Protein AF-0000000076756727 (afdb_homodimer)

Organism: NCBI:txid1073362

Structure (mmCIF, N/CA/C/O backbone):
data_AF-0000000076756727-model_v1
#
loop_
_entity.id
_entity.type
_entity.pdbx_description
1 polymer 'Isoprenyl transferase'
#
loop_
_atom_site.group_PDB
_atom_site.id
_atom_site.type_symbol
_atom_site.label_atom_id
_atom_site.label_alt_id
_atom_site.label_comp_id
_atom_site.label_asym_id
_atom_site.label_entity_id
_atom_site.label_seq_id
_atom_site.pdbx_PDB_ins_code
_atom_site.Cartn_x
_atom_site.Cartn_y
_atom_site.Cartn_z
_atom_site.occupancy
_atom_site.B_iso_or_equiv
_atom_site.auth_seq_id
_atom_site.auth_comp_id
_atom_site.auth_asym_id
_atom_site.auth_atom_id
_atom_site.pdbx_PDB_model_num
ATOM 1 N N . MET A 1 1 ? -13.43 -0.461 15.867 1 65.19 1 MET A N 1
ATOM 2 C CA . MET A 1 1 ? -14.039 -0.952 14.641 1 65.19 1 MET A CA 1
ATOM 3 C C . MET A 1 1 ? -13.281 -2.162 14.102 1 65.19 1 MET A C 1
ATOM 5 O O . MET A 1 1 ? -12.062 -2.252 14.25 1 65.19 1 MET A O 1
ATOM 9 N N . SER A 1 2 ? -14.062 -3.094 13.633 1 78.12 2 SER A N 1
ATOM 10 C CA . SER A 1 2 ? -13.43 -4.312 13.141 1 78.12 2 SER A CA 1
ATOM 11 C C . SER A 1 2 ? -12.664 -4.055 11.852 1 78.12 2 SER A C 1
ATOM 13 O O . SER A 1 2 ? -13.039 -3.189 11.055 1 78.12 2 SER A O 1
ATOM 15 N N . SER A 1 3 ? -11.57 -4.688 11.695 1 90.25 3 SER A N 1
ATOM 16 C CA . SER A 1 3 ? -10.688 -4.523 10.547 1 90.25 3 SER A CA 1
ATOM 17 C C . SER A 1 3 ? -11.312 -5.102 9.281 1 90.25 3 SER A C 1
ATOM 19 O O . SER A 1 3 ? -12.109 -6.039 9.352 1 90.25 3 SER A O 1
ATOM 21 N N . SER A 1 4 ? -10.945 -4.527 8.195 1 91.69 4 SER A N 1
ATOM 22 C CA . SER A 1 4 ? -11.453 -4.949 6.895 1 91.69 4 SER A CA 1
ATOM 23 C C . SER A 1 4 ? -11.086 -6.398 6.598 1 91.69 4 SER A C 1
ATOM 25 O O . SER A 1 4 ? -11.703 -7.039 5.738 1 91.69 4 SER A O 1
ATOM 27 N N . THR A 1 5 ? -10.086 -6.957 7.238 1 93.88 5 THR A N 1
ATOM 28 C CA . THR A 1 5 ? -9.695 -8.344 7.027 1 93.88 5 THR A CA 1
ATOM 29 C C . THR A 1 5 ? -10.57 -9.289 7.848 1 93.88 5 THR A C 1
ATOM 31 O O . THR A 1 5 ? -10.609 -10.492 7.59 1 93.88 5 THR A O 1
ATOM 34 N N . GLN A 1 6 ? -11.273 -8.727 8.828 1 91.88 6 GLN A N 1
ATOM 35 C CA . GLN A 1 6 ? -12.07 -9.555 9.734 1 91.88 6 GLN A CA 1
ATOM 36 C C . GLN A 1 6 ? -13.555 -9.445 9.406 1 91.88 6 GLN A C 1
ATOM 38 O O . GLN A 1 6 ? -14.312 -10.398 9.617 1 91.88 6 GLN A O 1
ATOM 43 N N . SER A 1 7 ? -13.93 -8.266 8.977 1 92 7 SER A N 1
ATOM 44 C CA . SER A 1 7 ? -15.32 -8.031 8.594 1 92 7 SER A CA 1
ATOM 45 C C . SER A 1 7 ? -15.414 -7.047 7.434 1 92 7 SER A C 1
ATOM 47 O O . SER A 1 7 ? -14.492 -6.254 7.207 1 92 7 SER A O 1
ATOM 49 N N . ILE A 1 8 ? -16.516 -7.113 6.754 1 90.81 8 ILE A N 1
ATOM 50 C CA . ILE A 1 8 ? -16.75 -6.211 5.633 1 90.81 8 ILE A CA 1
ATOM 51 C C . ILE A 1 8 ? -17.25 -4.867 6.148 1 90.81 8 ILE A C 1
ATOM 53 O O . ILE A 1 8 ? -18.328 -4.797 6.75 1 90.81 8 ILE A O 1
ATOM 57 N N . PRO A 1 9 ? -16.547 -3.811 5.898 1 91.81 9 PRO A N 1
ATOM 58 C CA . PRO A 1 9 ? -17.031 -2.506 6.352 1 91.81 9 PRO A CA 1
ATOM 59 C C . PRO A 1 9 ? -18.297 -2.059 5.617 1 91.81 9 PRO A C 1
ATOM 61 O O . PRO A 1 9 ? -18.547 -2.498 4.492 1 91.81 9 PRO A O 1
ATOM 64 N N . GLU A 1 10 ? -18.984 -1.17 6.262 1 89.31 10 GLU A N 1
ATOM 65 C CA . GLU A 1 10 ? -20.156 -0.578 5.637 1 89.31 10 GLU A CA 1
ATOM 66 C C . GLU A 1 10 ? -19.766 0.339 4.48 1 89.31 10 GLU A C 1
ATOM 68 O O . GLU A 1 10 ? -18.781 1.071 4.566 1 89.31 10 GLU A O 1
ATOM 73 N N . ARG A 1 11 ? -20.609 0.239 3.469 1 89.12 11 ARG A N 1
ATOM 74 C CA . ARG A 1 11 ? -20.359 1.12 2.332 1 89.12 11 ARG A CA 1
ATOM 75 C C . ARG A 1 11 ? -20.891 2.527 2.609 1 89.12 11 ARG A C 1
ATOM 77 O O . ARG A 1 11 ? -21.969 2.693 3.172 1 89.12 11 ARG A O 1
ATOM 84 N N . THR A 1 12 ? -20.062 3.496 2.287 1 92.31 12 THR A N 1
ATOM 85 C CA . THR A 1 12 ? -20.469 4.895 2.385 1 92.31 12 THR A CA 1
ATOM 86 C C . THR A 1 12 ? -20.141 5.645 1.098 1 92.31 12 THR A C 1
ATOM 88 O O . THR A 1 12 ? -19.172 5.305 0.406 1 92.31 12 THR A O 1
ATOM 91 N N . ASN A 1 13 ? -20.953 6.656 0.771 1 93.94 13 ASN A N 1
ATOM 92 C CA . ASN A 1 13 ? -20.703 7.473 -0.409 1 93.94 13 ASN A CA 1
ATOM 93 C C . ASN A 1 13 ? -19.594 8.484 -0.157 1 93.94 13 ASN A C 1
ATOM 95 O O . ASN A 1 13 ? -18.922 8.922 -1.093 1 93.94 13 ASN A O 1
ATOM 99 N N . ILE A 1 14 ? -19.562 8.891 1.098 1 97.56 14 ILE A N 1
ATOM 100 C CA . ILE A 1 14 ? -18.484 9.766 1.531 1 97.56 14 ILE A CA 1
ATOM 101 C C . ILE A 1 14 ? -17.469 8.977 2.367 1 97.56 14 ILE A C 1
ATOM 103 O O . ILE A 1 14 ? -17.844 8.336 3.352 1 97.56 14 ILE A O 1
ATOM 107 N N . PRO A 1 15 ? -16.25 8.969 1.884 1 98.25 15 PRO A N 1
ATOM 108 C CA . PRO A 1 15 ? -15.273 8.281 2.725 1 98.25 15 PRO A CA 1
ATOM 109 C C . PRO A 1 15 ? -15.219 8.836 4.148 1 98.25 15 PRO A C 1
ATOM 111 O O . PRO A 1 15 ? -15.258 10.055 4.34 1 98.25 15 PRO A O 1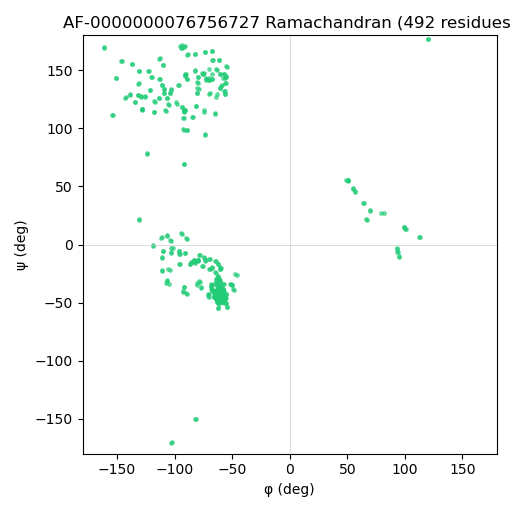
ATOM 114 N N . ARG A 1 16 ? -15.117 7.961 5.109 1 97.94 16 ARG A N 1
ATOM 115 C CA . ARG A 1 16 ? -14.992 8.391 6.5 1 97.94 16 ARG A CA 1
ATOM 116 C C . ARG A 1 16 ? -13.578 8.875 6.801 1 97.94 16 ARG A C 1
ATOM 118 O O . ARG A 1 16 ? -13.383 9.789 7.605 1 97.94 16 ARG A O 1
ATOM 125 N N . HIS A 1 17 ? -12.609 8.234 6.227 1 98.44 17 HIS A N 1
ATOM 126 C CA . HIS A 1 17 ? -11.195 8.531 6.426 1 98.44 17 HIS A CA 1
ATOM 127 C C . HIS A 1 17 ? -10.469 8.703 5.094 1 98.44 17 HIS A C 1
ATOM 129 O O . HIS A 1 17 ? -10.375 7.754 4.312 1 98.44 17 HIS A O 1
ATOM 135 N N . VAL A 1 18 ? -9.969 9.891 4.855 1 98.88 18 VAL A N 1
ATOM 136 C CA . VAL A 1 18 ? -9.203 10.234 3.662 1 98.88 18 VAL A CA 1
ATOM 137 C C . VAL A 1 18 ? -7.734 10.438 4.031 1 98.88 18 VAL A C 1
ATOM 139 O O . VAL A 1 18 ? -7.426 11.125 5.012 1 98.88 18 VAL A O 1
ATOM 142 N N . CYS A 1 19 ? -6.867 9.789 3.293 1 98.81 19 CYS A N 1
ATOM 143 C CA . CYS A 1 19 ? -5.43 9.977 3.432 1 98.81 19 CYS A CA 1
ATOM 144 C C . CYS A 1 19 ? -4.844 10.641 2.189 1 98.81 19 CYS A C 1
ATOM 146 O O . CYS A 1 19 ? -5.258 10.344 1.067 1 98.81 19 CYS A O 1
ATOM 148 N N . VAL A 1 20 ? -3.842 11.539 2.434 1 98.94 20 VAL A N 1
ATOM 149 C CA . VAL A 1 20 ? -3.34 12.289 1.286 1 98.94 20 VAL A CA 1
ATOM 150 C C . VAL A 1 20 ? -1.819 12.391 1.362 1 98.94 20 VAL A C 1
ATOM 152 O O . VAL A 1 20 ? -1.264 12.711 2.416 1 98.94 20 VAL A O 1
ATOM 155 N N . ILE A 1 21 ? -1.14 12.055 0.325 1 98.81 21 ILE A N 1
ATOM 156 C CA . ILE A 1 21 ? 0.234 12.5 0.106 1 98.81 21 ILE A CA 1
ATOM 157 C C . ILE A 1 21 ? 0.238 13.766 -0.75 1 98.81 21 ILE A C 1
ATOM 159 O O . ILE A 1 21 ? -0.166 13.734 -1.915 1 98.81 21 ILE A O 1
ATOM 163 N N . MET A 1 22 ? 0.715 14.789 -0.225 1 98.75 22 MET A N 1
ATOM 164 C CA . MET A 1 22 ? 0.638 16.125 -0.802 1 98.75 22 MET A CA 1
ATOM 165 C C . MET A 1 22 ? 1.857 16.422 -1.672 1 98.75 22 MET A C 1
ATOM 167 O O . MET A 1 22 ? 2.65 17.312 -1.359 1 98.75 22 MET A O 1
ATOM 171 N N . ASP A 1 23 ? 1.888 15.75 -2.74 1 98.06 23 ASP A N 1
ATOM 172 C CA . ASP A 1 23 ? 3.051 15.805 -3.621 1 98.06 23 ASP A CA 1
ATOM 173 C C . ASP A 1 23 ? 2.891 16.891 -4.676 1 98.06 23 ASP A C 1
ATOM 175 O O . ASP A 1 23 ? 1.775 17.172 -5.117 1 98.06 23 ASP A O 1
ATOM 179 N N . GLY A 1 24 ? 3.998 17.531 -5.043 1 97.31 24 GLY A N 1
ATOM 180 C CA . GLY A 1 24 ? 3.992 18.469 -6.152 1 97.31 24 GLY A CA 1
ATOM 181 C C . GLY A 1 24 ? 4.246 19.906 -5.719 1 97.31 24 GLY A C 1
ATOM 182 O O . GLY A 1 24 ? 4.188 20.828 -6.539 1 97.31 24 GLY A O 1
ATOM 183 N N . ASN A 1 25 ? 4.562 20.141 -4.457 1 97.69 25 ASN A N 1
ATOM 184 C CA . ASN A 1 25 ? 4.816 21.484 -3.955 1 97.69 25 ASN A CA 1
ATOM 185 C C . ASN A 1 25 ? 6.012 22.125 -4.648 1 97.69 25 ASN A C 1
ATOM 187 O O . ASN A 1 25 ? 5.902 23.219 -5.207 1 97.69 25 ASN A O 1
ATOM 191 N N . GLY A 1 26 ? 7.199 21.375 -4.602 1 95.12 26 GLY A N 1
ATOM 192 C CA . GLY A 1 26 ? 8.398 21.922 -5.234 1 95.12 26 GLY A CA 1
ATOM 193 C C . GLY A 1 26 ? 8.234 22.141 -6.727 1 95.12 26 GLY A C 1
ATOM 194 O O . GLY A 1 26 ? 8.656 23.172 -7.258 1 95.12 26 GLY A O 1
ATOM 195 N N . ARG A 1 27 ? 7.684 21.234 -7.465 1 95.88 27 ARG A N 1
ATOM 196 C CA . ARG A 1 27 ? 7.473 21.344 -8.906 1 95.88 27 ARG A CA 1
ATOM 197 C C . ARG A 1 27 ? 6.555 22.516 -9.242 1 95.88 27 ARG A C 1
ATOM 199 O O . ARG A 1 27 ? 6.762 23.203 -10.242 1 95.88 27 ARG A O 1
ATOM 206 N N . TRP A 1 28 ? 5.477 22.688 -8.422 1 98 28 TRP A N 1
ATOM 207 C CA . TRP A 1 28 ? 4.566 23.812 -8.594 1 98 28 TRP A CA 1
ATOM 208 C C . TRP A 1 28 ? 5.328 25.125 -8.562 1 98 28 TRP A C 1
ATOM 210 O O . TRP A 1 28 ? 5.113 26 -9.422 1 98 28 TRP A O 1
ATOM 220 N N . ALA A 1 29 ? 6.145 25.312 -7.555 1 97.5 29 ALA A N 1
ATOM 221 C CA . ALA A 1 29 ? 6.945 26.516 -7.418 1 97.5 29 ALA A CA 1
ATOM 222 C C . ALA A 1 29 ? 7.906 26.672 -8.594 1 97.5 29 ALA A C 1
ATOM 224 O O . ALA A 1 29 ? 8.008 27.766 -9.18 1 97.5 29 ALA A O 1
ATOM 225 N N . LYS A 1 30 ? 8.562 25.578 -8.922 1 95.38 30 LYS A N 1
ATOM 226 C CA . LYS A 1 30 ? 9.531 25.609 -10.008 1 95.38 30 LYS A CA 1
ATOM 227 C C . LYS A 1 30 ? 8.883 26.047 -11.32 1 95.38 30 LYS A C 1
ATOM 229 O O . LYS A 1 30 ? 9.438 26.859 -12.047 1 95.38 30 LYS A O 1
ATOM 234 N N . LYS A 1 31 ? 7.738 25.547 -11.602 1 96.31 31 LYS A N 1
ATOM 235 C CA . LYS A 1 31 ? 7 25.891 -12.812 1 96.31 31 LYS A CA 1
ATOM 236 C C . LYS A 1 31 ? 6.691 27.391 -12.867 1 96.31 31 LYS A C 1
ATOM 238 O O . LYS A 1 31 ? 6.477 27.938 -13.945 1 96.31 31 LYS A O 1
ATOM 243 N N . ARG A 1 32 ? 6.73 28.016 -11.797 1 97.38 32 ARG A N 1
ATOM 244 C CA . ARG A 1 32 ? 6.383 29.438 -11.703 1 97.38 32 ARG A CA 1
ATOM 245 C C . ARG A 1 32 ? 7.617 30.281 -11.406 1 97.38 32 ARG A C 1
ATOM 247 O O . ARG A 1 32 ? 7.5 31.453 -11.055 1 97.38 32 ARG A O 1
ATOM 254 N N . LEU A 1 33 ? 8.758 29.594 -11.43 1 97.19 33 LEU A N 1
ATOM 255 C CA . LEU A 1 33 ? 10.047 30.234 -11.211 1 97.19 33 LEU A CA 1
ATOM 256 C C . LEU A 1 33 ? 10.141 30.797 -9.805 1 97.19 33 LEU A C 1
ATOM 258 O O . LEU A 1 33 ? 10.656 31.906 -9.609 1 97.19 33 LEU A O 1
ATOM 262 N N . LEU A 1 34 ? 9.562 30.109 -8.922 1 96.88 34 LEU A N 1
ATOM 263 C CA . LEU A 1 34 ? 9.609 30.469 -7.512 1 96.88 34 LEU A CA 1
ATOM 264 C C . LEU A 1 34 ? 10.453 29.484 -6.719 1 96.88 34 LEU A C 1
ATOM 266 O O . LEU A 1 34 ? 10.656 28.344 -7.16 1 96.88 34 LEU A O 1
ATOM 270 N N . PRO A 1 35 ? 10.977 29.984 -5.621 1 93.88 35 PRO A N 1
ATOM 271 C CA . PRO A 1 35 ? 11.656 29.031 -4.742 1 93.88 35 PRO A CA 1
ATOM 272 C C . PRO A 1 35 ? 10.719 27.938 -4.234 1 93.88 35 PRO A C 1
ATOM 274 O O . PRO A 1 35 ? 9.539 28.188 -3.984 1 93.88 35 PRO A O 1
ATOM 277 N N . ARG A 1 36 ? 11.266 26.688 -4.027 1 92.44 36 ARG A N 1
ATOM 278 C CA . ARG A 1 36 ? 10.508 25.516 -3.605 1 92.44 36 ARG A CA 1
ATOM 279 C C . ARG A 1 36 ? 9.672 25.812 -2.367 1 92.44 36 ARG A C 1
ATOM 281 O O . ARG A 1 36 ? 8.539 25.328 -2.238 1 92.44 36 ARG A O 1
ATOM 288 N N . VAL A 1 37 ? 10.211 26.641 -1.548 1 92.06 37 VAL A N 1
ATOM 289 C CA . VAL A 1 37 ? 9.578 26.922 -0.262 1 92.06 37 VAL A CA 1
ATOM 290 C C . VAL A 1 37 ? 8.227 27.594 -0.486 1 92.06 37 VAL A C 1
ATOM 292 O O . VAL A 1 37 ? 7.301 27.406 0.309 1 92.06 37 VAL A O 1
ATOM 295 N N . MET A 1 38 ? 8.055 28.328 -1.548 1 95.44 38 MET A N 1
ATOM 296 C CA . MET A 1 38 ? 6.793 29 -1.853 1 95.44 38 MET A CA 1
ATOM 297 C C . MET A 1 38 ? 5.715 27.969 -2.203 1 95.44 38 MET A C 1
ATOM 299 O O . MET A 1 38 ? 4.531 28.203 -1.932 1 95.44 38 MET A O 1
ATOM 303 N N . GLY A 1 39 ? 6.113 26.922 -2.826 1 97.38 39 GLY A N 1
ATOM 304 C CA . GLY A 1 39 ? 5.184 25.844 -3.088 1 97.38 39 GLY A CA 1
ATOM 305 C C . GLY A 1 39 ? 4.641 25.203 -1.822 1 97.38 39 GLY A C 1
ATOM 306 O O . GLY A 1 39 ? 3.449 24.906 -1.735 1 97.38 39 GLY A O 1
ATOM 307 N N . HIS A 1 40 ? 5.512 25.031 -0.857 1 96.94 40 HIS A N 1
ATOM 308 C CA . HIS A 1 40 ? 5.105 24.453 0.418 1 96.94 40 HIS A CA 1
ATOM 309 C C . HIS A 1 40 ? 4.176 25.391 1.178 1 96.94 40 HIS A C 1
ATOM 311 O O . HIS A 1 40 ? 3.234 24.938 1.837 1 96.94 40 HIS A O 1
ATOM 317 N N . LYS A 1 41 ? 4.457 26.672 1.098 1 96.75 41 LYS A N 1
ATOM 318 C CA . LYS A 1 41 ? 3.57 27.656 1.727 1 96.75 41 LYS A CA 1
ATOM 319 C C . LYS A 1 41 ? 2.174 27.594 1.112 1 96.75 41 LYS A C 1
ATOM 321 O O . LYS A 1 41 ? 1.174 27.562 1.832 1 96.75 41 LYS A O 1
ATOM 326 N N . ARG A 1 42 ? 2.135 27.594 -0.213 1 97.94 42 ARG A N 1
ATOM 327 C CA . ARG A 1 42 ? 0.85 27.469 -0.894 1 97.94 42 ARG A CA 1
ATOM 328 C C . ARG A 1 42 ? 0.193 26.125 -0.59 1 97.94 42 ARG A C 1
ATOM 330 O O . ARG A 1 42 ? -1.035 26.031 -0.544 1 97.94 42 ARG A O 1
ATOM 337 N N . GLY A 1 43 ? 0.995 25.141 -0.434 1 98.19 43 GLY A N 1
ATOM 338 C CA . GLY A 1 43 ? 0.498 23.828 -0.053 1 98.19 43 GLY A CA 1
ATOM 339 C C . GLY A 1 43 ? -0.236 23.828 1.274 1 98.19 43 GLY A C 1
ATOM 340 O O . GLY A 1 43 ? -1.222 23.109 1.446 1 98.19 43 GLY A O 1
ATOM 341 N N . LEU A 1 44 ? 0.282 24.625 2.217 1 97.19 44 LEU A N 1
ATOM 342 C CA . LEU A 1 44 ? -0.403 24.75 3.498 1 97.19 44 LEU A CA 1
ATOM 343 C C . LEU A 1 44 ? -1.806 25.312 3.311 1 97.19 44 LEU A C 1
ATOM 345 O O . LEU A 1 44 ? -2.758 24.844 3.941 1 97.19 44 LEU A O 1
ATOM 349 N N . THR A 1 45 ? -1.943 26.266 2.453 1 96.62 45 THR A N 1
ATOM 350 C CA . THR A 1 45 ? -3.246 26.828 2.139 1 96.62 45 THR A CA 1
ATOM 351 C C . THR A 1 45 ? -4.16 25.781 1.508 1 96.62 45 THR A C 1
ATOM 353 O O . THR A 1 45 ? -5.344 25.703 1.847 1 96.62 45 THR A O 1
ATOM 356 N N . ALA A 1 46 ? -3.604 25.031 0.596 1 98.44 46 ALA A N 1
ATOM 357 C CA . ALA A 1 46 ? -4.367 23.969 -0.037 1 98.44 46 ALA A CA 1
ATOM 358 C C . ALA A 1 46 ? -4.871 22.969 0.999 1 98.44 46 ALA A C 1
ATOM 360 O O . ALA A 1 46 ? -6 22.484 0.907 1 98.44 46 ALA A O 1
ATOM 361 N N . LEU A 1 47 ? -4.059 22.656 1.979 1 98.31 47 LEU A N 1
ATOM 362 C CA . LEU A 1 47 ? -4.457 21.734 3.039 1 98.31 47 LEU A CA 1
ATOM 363 C C . LEU A 1 47 ? -5.617 22.312 3.85 1 98.31 47 LEU A C 1
ATOM 365 O O . LEU A 1 47 ? -6.566 21.594 4.176 1 98.31 47 LEU A O 1
ATOM 369 N N . GLU A 1 48 ? -5.531 23.562 4.184 1 96.81 48 GLU A N 1
ATOM 370 C CA . GLU A 1 48 ? -6.613 24.203 4.914 1 96.81 48 GLU A CA 1
ATOM 371 C C . GLU A 1 48 ? -7.922 24.141 4.137 1 96.81 48 GLU A C 1
ATOM 373 O O . GLU A 1 48 ? -8.977 23.859 4.711 1 96.81 48 GLU A O 1
ATOM 378 N N . ASN A 1 49 ? -7.836 24.406 2.854 1 97.62 49 ASN A N 1
ATOM 379 C CA . ASN A 1 49 ? -9.016 24.344 1.996 1 97.62 49 ASN A CA 1
ATOM 380 C C . ASN A 1 49 ? -9.586 22.922 1.942 1 97.62 49 ASN A C 1
ATOM 382 O O . ASN A 1 49 ? -10.797 22.734 1.987 1 97.62 49 ASN A O 1
ATOM 386 N N . LEU A 1 50 ? -8.703 22 1.853 1 98.69 50 LEU A N 1
ATOM 387 C CA . LEU A 1 50 ? -9.148 20.609 1.817 1 98.69 50 LEU A CA 1
ATOM 388 C C . LEU A 1 50 ? -9.844 20.234 3.123 1 98.69 50 LEU A C 1
ATOM 390 O O . LEU A 1 50 ? -10.883 19.578 3.111 1 98.69 50 LEU A O 1
ATOM 394 N N . ALA A 1 51 ? -9.227 20.594 4.246 1 98.31 51 ALA A N 1
ATOM 395 C CA . ALA A 1 51 ? -9.82 20.297 5.547 1 98.31 51 ALA A CA 1
ATOM 396 C C . ALA A 1 51 ? -11.227 20.859 5.656 1 98.31 51 ALA A C 1
ATOM 398 O O . ALA A 1 51 ? -12.141 20.203 6.148 1 98.31 51 ALA A O 1
ATOM 399 N N . THR A 1 52 ? -11.367 22.062 5.184 1 97.31 52 THR A N 1
ATOM 400 C CA . THR A 1 52 ? -12.672 22.703 5.195 1 97.31 52 THR A CA 1
ATOM 401 C C . THR A 1 52 ? -13.672 21.922 4.352 1 97.31 52 THR A C 1
ATOM 403 O O . THR A 1 52 ? -14.789 21.641 4.801 1 97.31 52 THR A O 1
ATOM 406 N N . ARG A 1 53 ? -13.289 21.562 3.154 1 98.44 53 ARG A N 1
ATOM 407 C CA . ARG A 1 53 ? -14.156 20.812 2.26 1 98.44 53 ARG A CA 1
ATOM 408 C C . ARG A 1 53 ? -14.5 19.438 2.852 1 98.44 53 ARG A C 1
ATOM 410 O O . ARG A 1 53 ? -15.641 18.984 2.742 1 98.44 53 ARG A O 1
ATOM 417 N N . CYS A 1 54 ? -13.516 18.812 3.428 1 98.69 54 CYS A N 1
ATOM 418 C CA . CYS A 1 54 ? -13.75 17.531 4.105 1 98.69 54 CYS A CA 1
ATOM 419 C C . CYS A 1 54 ? -14.82 17.688 5.184 1 98.69 54 CYS A C 1
ATOM 421 O O . CYS A 1 54 ? -15.758 16.891 5.242 1 98.69 54 CYS A O 1
ATOM 423 N N . ALA A 1 55 ? -14.648 18.672 6.016 1 98.06 55 ALA A N 1
ATOM 424 C CA . ALA A 1 55 ? -15.602 18.922 7.09 1 98.06 55 ALA A CA 1
ATOM 425 C C . ALA A 1 55 ? -17.016 19.141 6.535 1 98.06 55 ALA A C 1
ATOM 427 O O . ALA A 1 55 ? -17.984 18.609 7.066 1 98.06 55 ALA A O 1
ATOM 428 N N . GLU A 1 56 ? -17.109 19.875 5.477 1 97.88 56 GLU A N 1
ATOM 429 C CA . GLU A 1 56 ? -18.391 20.172 4.84 1 97.88 56 GLU A CA 1
ATOM 430 C C . GLU A 1 56 ? -19.062 18.891 4.348 1 97.88 56 GLU A C 1
ATOM 432 O O . GLU A 1 56 ? -20.281 18.766 4.43 1 97.88 56 GLU A O 1
ATOM 437 N N . LEU A 1 57 ? -18.266 17.984 3.865 1 98.06 57 LEU A N 1
ATOM 438 C CA . LEU A 1 57 ? -18.812 16.781 3.232 1 98.06 57 LEU A CA 1
ATOM 439 C C . LEU A 1 57 ? -19.094 15.703 4.27 1 98.06 57 LEU A C 1
ATOM 441 O O . LEU A 1 57 ? -19.766 14.711 3.975 1 98.06 57 LEU A O 1
ATOM 445 N N . GLY A 1 58 ? -18.5 15.867 5.453 1 97.75 58 GLY A N 1
ATOM 446 C CA . GLY A 1 58 ? -18.75 14.914 6.523 1 97.75 58 GLY A CA 1
ATOM 447 C C . GLY A 1 58 ? -17.656 13.875 6.66 1 97.75 58 GLY A C 1
ATOM 448 O O . GLY A 1 58 ? -17.875 12.812 7.25 1 97.75 58 GLY A O 1
ATOM 449 N N . VAL A 1 59 ? -16.531 14.117 6.055 1 98.62 59 VAL A N 1
ATOM 450 C CA . VAL A 1 59 ? -15.359 13.289 6.316 1 98.62 59 VAL A CA 1
ATOM 451 C C . VAL A 1 59 ? -14.984 13.375 7.797 1 98.62 59 VAL A C 1
ATOM 453 O O . VAL A 1 59 ? -14.969 14.461 8.375 1 98.62 59 VAL A O 1
ATOM 456 N N . GLU A 1 60 ? -14.703 12.242 8.398 1 98.31 60 GLU A N 1
ATOM 457 C CA . GLU A 1 60 ? -14.438 12.227 9.836 1 98.31 60 GLU A CA 1
ATOM 458 C C . GLU A 1 60 ? -12.953 12.375 10.125 1 98.31 60 GLU A C 1
ATOM 460 O O . GLU A 1 60 ? -12.57 13.031 11.102 1 98.31 60 GLU A O 1
ATOM 465 N N . TYR A 1 61 ? -12.133 11.781 9.281 1 98.62 61 TYR A N 1
ATOM 466 C CA . TYR A 1 61 ? -10.688 11.812 9.477 1 98.62 61 TYR A CA 1
ATOM 467 C C . TYR A 1 61 ? -9.977 12.203 8.188 1 98.62 61 TYR A C 1
ATOM 469 O O . TYR A 1 61 ? -10.258 11.656 7.117 1 98.62 61 TYR A O 1
ATOM 477 N N . LEU A 1 62 ? -9.133 13.148 8.258 1 98.88 62 LEU A N 1
ATOM 478 C CA . LEU A 1 62 ? -8.188 13.516 7.215 1 98.88 62 LEU A CA 1
ATOM 479 C C . LEU A 1 62 ? -6.75 13.359 7.699 1 98.88 62 LEU A C 1
ATOM 481 O O . LEU A 1 62 ? -6.332 14.023 8.656 1 98.88 62 LEU A O 1
ATOM 485 N N . THR A 1 63 ? -6.027 12.438 7.117 1 98.88 63 THR A N 1
ATOM 486 C CA . THR A 1 63 ? -4.637 12.211 7.484 1 98.88 63 THR A CA 1
ATOM 487 C C . THR A 1 63 ? -3.703 12.57 6.332 1 98.88 63 THR A C 1
ATOM 489 O O . THR A 1 63 ? -3.867 12.078 5.215 1 98.88 63 THR A O 1
ATOM 492 N N . VAL A 1 64 ? -2.738 13.43 6.609 1 98.88 64 VAL A N 1
ATOM 493 C CA . VAL A 1 64 ? -1.855 13.891 5.543 1 98.88 64 VAL A CA 1
ATOM 494 C C . VAL A 1 64 ? -0.411 13.516 5.867 1 98.88 64 VAL A C 1
ATOM 496 O O . VAL A 1 64 ? -0.018 13.492 7.035 1 98.88 64 VAL A O 1
ATOM 499 N N . PHE A 1 65 ? 0.305 13.18 4.832 1 98.62 65 PHE A N 1
ATOM 500 C CA . PHE A 1 65 ? 1.723 12.852 4.941 1 98.62 65 PHE A CA 1
ATOM 501 C C . PHE A 1 65 ? 2.578 14.102 4.777 1 98.62 65 PHE A C 1
ATOM 503 O O . PHE A 1 65 ? 2.947 14.469 3.658 1 98.62 65 PHE A O 1
ATOM 510 N N . ALA A 1 66 ? 3.012 14.672 5.852 1 97.81 66 ALA A N 1
ATOM 511 C CA . ALA A 1 66 ? 3.662 15.984 5.797 1 97.81 66 ALA A CA 1
ATOM 512 C C . ALA A 1 66 ? 5.176 15.836 5.672 1 97.81 66 ALA A C 1
ATOM 514 O O . ALA A 1 66 ? 5.824 16.609 4.957 1 97.81 66 ALA A O 1
ATOM 515 N N . PHE A 1 67 ? 5.711 14.898 6.379 1 97.44 67 PHE A N 1
ATOM 516 C CA . PHE A 1 67 ? 7.152 14.695 6.445 1 97.44 67 PHE A CA 1
ATOM 517 C C . PHE A 1 67 ? 7.473 13.242 6.777 1 97.44 67 PHE A C 1
ATOM 519 O O . PHE A 1 67 ? 7.219 12.781 7.891 1 97.44 67 PHE A O 1
ATOM 526 N N . SER A 1 68 ? 8.055 12.5 5.785 1 97.31 68 SER A N 1
ATOM 527 C CA . SER A 1 68 ? 8.398 11.102 6.027 1 97.31 68 SER A CA 1
ATOM 528 C C . SER A 1 68 ? 9.727 10.977 6.758 1 97.31 68 SER A C 1
ATOM 530 O O . SER A 1 68 ? 10.531 11.906 6.766 1 97.31 68 SER A O 1
ATOM 532 N N . THR A 1 69 ? 9.984 9.82 7.305 1 96.62 69 THR A N 1
ATOM 533 C CA . THR A 1 69 ? 11.266 9.523 7.93 1 96.62 69 THR A CA 1
ATOM 534 C C . THR A 1 69 ? 12.398 9.648 6.918 1 96.62 69 THR A C 1
ATOM 536 O O . THR A 1 69 ? 13.508 10.062 7.266 1 96.62 69 THR A O 1
ATOM 539 N N . GLU A 1 70 ? 12.195 9.359 5.672 1 96.12 70 GLU A N 1
ATOM 540 C CA . GLU A 1 70 ? 13.227 9.391 4.637 1 96.12 70 GLU A CA 1
ATOM 541 C C . GLU A 1 70 ? 13.484 10.82 4.156 1 96.12 70 GLU A C 1
ATOM 543 O O . GLU A 1 70 ? 14.484 11.086 3.494 1 96.12 70 GLU A O 1
ATOM 548 N N . ASN A 1 71 ? 12.578 11.781 4.504 1 95.8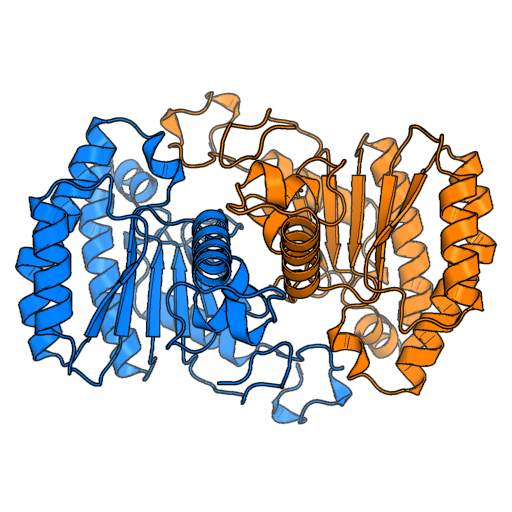1 71 ASN A N 1
ATOM 549 C CA . ASN A 1 71 ? 12.719 13.156 4.047 1 95.81 71 ASN A CA 1
ATOM 550 C C . ASN A 1 71 ? 13.898 13.859 4.719 1 95.81 71 ASN A C 1
ATOM 552 O O . ASN A 1 71 ? 14.328 14.922 4.273 1 95.81 71 ASN A O 1
ATOM 556 N N . TRP A 1 72 ? 14.414 13.25 5.734 1 95.38 72 TRP A N 1
ATOM 557 C CA . TRP A 1 72 ? 15.617 13.781 6.352 1 95.38 72 TRP A CA 1
ATOM 558 C C . TRP A 1 72 ? 16.797 13.742 5.383 1 95.38 72 TRP A C 1
ATOM 560 O O . TRP A 1 72 ? 17.828 14.367 5.625 1 95.38 72 TRP A O 1
ATOM 570 N N . ARG A 1 73 ? 16.625 12.992 4.316 1 94.94 73 ARG A N 1
ATOM 571 C CA . ARG A 1 73 ? 17.656 12.898 3.281 1 94.94 73 ARG A CA 1
ATOM 572 C C . ARG A 1 73 ? 17.688 14.172 2.439 1 94.94 73 ARG A C 1
ATOM 574 O O . ARG A 1 73 ? 18.641 14.391 1.684 1 94.94 73 ARG A O 1
ATOM 581 N N . ARG A 1 74 ? 16.703 15.055 2.561 1 94.44 74 ARG A N 1
ATOM 582 C CA . ARG A 1 74 ? 16.641 16.281 1.788 1 94.44 74 ARG A CA 1
ATOM 583 C C . ARG A 1 74 ? 17.672 17.297 2.279 1 94.44 74 ARG A C 1
ATOM 585 O O . ARG A 1 74 ? 18.219 17.156 3.373 1 94.44 74 ARG A O 1
ATOM 592 N N . PRO A 1 75 ? 17.891 18.359 1.398 1 94.06 75 PRO A N 1
ATOM 593 C CA . PRO A 1 75 ? 18.812 19.406 1.82 1 94.06 75 PRO A CA 1
ATOM 594 C C . PRO A 1 75 ? 18.422 20.047 3.145 1 94.06 75 PRO A C 1
ATOM 596 O O . PRO A 1 75 ? 17.234 20.281 3.396 1 94.06 75 PRO A O 1
ATOM 599 N N . GLU A 1 76 ? 19.406 20.359 3.906 1 95 76 GLU A N 1
ATOM 600 C CA . GLU A 1 76 ? 19.203 20.875 5.254 1 95 76 GLU A CA 1
ATOM 601 C C . GLU A 1 76 ? 18.344 22.141 5.234 1 95 76 GLU A C 1
ATOM 603 O O . GLU A 1 76 ? 17.516 22.344 6.121 1 95 76 GLU A O 1
ATOM 608 N N . ASP A 1 77 ? 18.594 22.938 4.273 1 94.25 77 ASP A N 1
ATOM 609 C CA . ASP A 1 77 ? 17.844 24.188 4.18 1 94.25 77 ASP A CA 1
ATOM 610 C C . ASP A 1 77 ? 16.344 23.922 3.984 1 94.25 77 ASP A C 1
ATOM 612 O O . ASP A 1 77 ? 15.5 24.594 4.574 1 94.25 77 ASP A O 1
ATOM 616 N N . GLU A 1 78 ? 16.078 22.938 3.213 1 92.31 78 GLU A N 1
ATOM 617 C CA . GLU A 1 78 ? 14.68 22.609 2.994 1 92.31 78 GLU A CA 1
ATOM 618 C C . GLU A 1 78 ? 14.055 22 4.242 1 92.31 78 GLU A C 1
ATOM 620 O O . GLU A 1 78 ? 12.938 22.344 4.621 1 92.31 78 GLU A O 1
ATOM 625 N N . VAL A 1 79 ? 14.781 21.109 4.887 1 95 79 VAL A N 1
ATOM 626 C CA . VAL A 1 79 ? 14.281 20.484 6.105 1 95 79 VAL A CA 1
ATOM 627 C C . VAL A 1 79 ? 14.008 21.547 7.164 1 95 79 VAL A C 1
ATOM 629 O O . VAL A 1 79 ? 12.945 21.562 7.785 1 95 79 VAL A O 1
ATOM 632 N N . SER A 1 80 ? 14.906 22.484 7.301 1 95.12 80 SER A N 1
ATOM 633 C CA . SER A 1 80 ? 14.766 23.578 8.266 1 95.12 80 SER A CA 1
ATOM 634 C C . SER A 1 80 ? 13.547 24.438 7.957 1 95.12 80 SER A C 1
ATOM 636 O O . SER A 1 80 ? 12.797 24.812 8.859 1 95.12 80 SER A O 1
ATOM 638 N N . PHE A 1 81 ? 13.422 24.703 6.754 1 94.06 81 PHE A N 1
ATOM 639 C CA . PHE A 1 81 ? 12.273 25.5 6.336 1 94.06 81 PHE A CA 1
ATOM 640 C C . PHE A 1 81 ? 10.969 24.781 6.652 1 94.06 81 PHE A C 1
ATOM 642 O O . PHE A 1 81 ? 10.031 25.391 7.168 1 94.06 81 PHE A O 1
ATOM 649 N N . LEU A 1 82 ? 10.906 23.516 6.312 1 94.31 82 LEU A N 1
ATOM 650 C CA . LEU A 1 82 ? 9.703 22.734 6.566 1 94.31 82 LEU A CA 1
ATOM 651 C C . LEU A 1 82 ? 9.367 22.719 8.055 1 94.31 82 LEU A C 1
ATOM 653 O O . LEU A 1 82 ? 8.203 22.844 8.43 1 94.31 82 LEU A O 1
ATOM 657 N N . MET A 1 83 ? 10.406 22.625 8.859 1 94.81 83 MET A N 1
ATOM 658 C CA . MET A 1 83 ? 10.211 22.656 10.305 1 94.81 83 MET A CA 1
ATOM 659 C C . MET A 1 83 ? 9.656 24 10.758 1 94.81 83 MET A C 1
ATOM 661 O O . MET A 1 83 ? 8.734 24.062 11.57 1 94.81 83 MET A O 1
ATOM 665 N N . LYS A 1 84 ? 10.188 25.016 10.219 1 94.5 84 LYS A N 1
ATOM 666 C CA . LYS A 1 84 ? 9.719 26.359 10.555 1 94.5 84 LYS A CA 1
ATOM 667 C C . LYS A 1 84 ? 8.281 26.578 10.102 1 94.5 84 LYS A C 1
ATOM 669 O O . LYS A 1 84 ? 7.473 27.141 10.836 1 94.5 84 LYS A O 1
ATOM 674 N N . LEU A 1 85 ? 8.039 26.125 8.93 1 94.25 85 LEU A N 1
ATOM 675 C CA . LEU A 1 85 ? 6.684 26.234 8.398 1 94.25 85 LEU A CA 1
ATOM 676 C C . LEU A 1 85 ? 5.695 25.484 9.281 1 94.25 85 LEU A C 1
ATOM 678 O O . LEU A 1 85 ? 4.578 25.953 9.516 1 94.25 85 LEU A O 1
ATOM 682 N N . PHE A 1 86 ? 6.078 24.281 9.719 1 93.81 86 PHE A N 1
ATOM 683 C CA . PHE A 1 86 ? 5.258 23.484 10.609 1 93.81 86 PHE A CA 1
ATOM 684 C C . PHE A 1 86 ? 4.973 24.219 11.914 1 93.81 86 PHE A C 1
ATOM 686 O O . PHE A 1 86 ? 3.824 24.297 12.352 1 93.81 86 PHE A O 1
ATOM 693 N N . LEU A 1 87 ? 5.969 24.828 12.492 1 93.12 87 LEU A N 1
ATOM 694 C CA . LEU A 1 87 ? 5.816 25.594 13.727 1 93.12 87 LEU A CA 1
ATOM 695 C C . LEU A 1 87 ? 4.898 26.797 13.516 1 93.12 87 LEU A C 1
ATOM 697 O O . LEU A 1 87 ? 4.035 27.078 14.352 1 93.12 87 LEU A O 1
ATOM 701 N N . GLN A 1 88 ? 5.07 27.438 12.445 1 92.81 88 GLN A N 1
ATOM 702 C CA . GLN A 1 88 ? 4.23 28.578 12.117 1 92.81 88 GLN A CA 1
ATOM 703 C C . GLN A 1 88 ? 2.768 28.172 11.977 1 92.81 88 GLN A C 1
ATOM 705 O O . GLN A 1 88 ? 1.87 28.891 12.43 1 92.81 88 GLN A O 1
ATOM 710 N N . ALA A 1 89 ? 2.58 27.062 11.336 1 92.56 89 ALA A N 1
ATOM 711 C CA . ALA A 1 89 ? 1.222 26.547 11.18 1 92.56 89 ALA A CA 1
ATOM 712 C C . ALA A 1 89 ? 0.59 26.234 12.531 1 92.56 89 ALA A C 1
ATOM 714 O O . ALA A 1 89 ? -0.58 26.547 12.766 1 92.56 89 ALA A O 1
ATOM 715 N N . LEU A 1 90 ? 1.342 25.641 13.43 1 91.75 90 LEU A N 1
ATOM 716 C CA . LEU A 1 90 ? 0.857 25.328 14.766 1 91.75 90 LEU A CA 1
ATOM 717 C C . LEU A 1 90 ? 0.488 26.594 15.523 1 91.75 90 LEU A C 1
ATOM 719 O O . LEU A 1 90 ? -0.531 26.641 16.219 1 91.75 90 LEU A O 1
ATOM 723 N N . ASP A 1 91 ? 1.204 27.609 15.328 1 90.06 91 ASP A N 1
ATOM 724 C CA . ASP A 1 91 ? 1.012 28.875 16.047 1 90.06 91 ASP A CA 1
ATOM 725 C C . ASP A 1 91 ? -0.123 29.688 15.43 1 90.06 91 ASP A C 1
ATOM 727 O O . ASP A 1 91 ? -0.904 30.312 16.141 1 90.06 91 ASP A O 1
ATOM 731 N N . GLY A 1 92 ? -0.255 29.609 14.227 1 90.19 92 GLY A N 1
ATOM 732 C CA . GLY A 1 92 ? -1.125 30.547 13.539 1 90.19 92 GLY A CA 1
ATOM 733 C C . GLY A 1 92 ? -2.451 29.938 13.125 1 90.19 92 GLY A C 1
ATOM 734 O O . GLY A 1 92 ? -3.434 30.656 12.922 1 90.19 92 GLY A O 1
ATOM 735 N N . LYS A 1 93 ? -2.467 28.719 13.023 1 90.75 93 LYS A N 1
ATOM 736 C CA . LYS A 1 93 ? -3.648 28.125 12.406 1 90.75 93 LYS A CA 1
ATOM 737 C C . LYS A 1 93 ? -4.477 27.344 13.43 1 90.75 93 LYS A C 1
ATOM 739 O O . LYS A 1 93 ? -5.68 27.141 13.234 1 90.75 93 LYS A O 1
ATOM 744 N N . VAL A 1 94 ? -3.93 26.906 14.523 1 93.38 94 VAL A N 1
ATOM 745 C CA . VAL A 1 94 ? -4.566 25.984 15.445 1 93.38 94 VAL A CA 1
ATOM 746 C C . VAL A 1 94 ? -5.754 26.656 16.125 1 93.38 94 VAL A C 1
ATOM 748 O O . VAL A 1 94 ? -6.785 26.016 16.359 1 93.38 94 VAL A O 1
ATOM 751 N N . ALA A 1 95 ? -5.617 27.938 16.469 1 93.56 95 ALA A N 1
ATOM 752 C CA . ALA A 1 95 ? -6.723 28.656 17.094 1 93.56 95 ALA A CA 1
ATOM 753 C C . ALA A 1 95 ? -7.961 28.641 16.203 1 93.56 95 ALA A C 1
ATOM 755 O O . ALA A 1 95 ? -9.07 28.391 16.672 1 93.56 95 ALA A O 1
ATOM 756 N N . LYS A 1 96 ? -7.711 28.938 14.984 1 94.25 96 LYS A N 1
ATOM 757 C CA . LYS A 1 96 ? -8.812 28.922 14.023 1 94.25 96 LYS A CA 1
ATOM 758 C C . LYS A 1 96 ? -9.383 27.516 13.883 1 94.25 96 LYS A C 1
ATOM 760 O O . LYS A 1 96 ? -10.602 27.344 13.781 1 94.25 96 LYS A O 1
ATOM 765 N N . MET A 1 97 ? -8.578 26.5 13.844 1 95.12 97 MET A N 1
ATOM 766 C CA . MET A 1 97 ? -9.008 25.109 13.781 1 95.12 97 MET A CA 1
ATOM 767 C C . MET A 1 97 ? -9.914 24.766 14.969 1 95.12 97 MET A C 1
ATOM 769 O O . MET A 1 97 ? -10.961 24.141 14.797 1 95.12 97 MET A O 1
ATOM 773 N N . HIS A 1 98 ? -9.492 25.203 16.125 1 97 98 HIS A N 1
ATOM 774 C CA . HIS A 1 98 ? -10.25 24.953 17.344 1 97 98 HIS A CA 1
ATOM 775 C C . HIS A 1 98 ? -11.625 25.609 17.281 1 97 98 HIS A C 1
ATOM 777 O O . HIS A 1 98 ? -12.633 24.969 17.609 1 97 98 HIS A O 1
ATOM 783 N N . GLN A 1 99 ? -11.656 26.828 16.812 1 96.62 99 GLN A N 1
ATOM 784 C CA . GLN A 1 99 ? -12.906 27.562 16.688 1 96.62 99 GLN A CA 1
ATOM 785 C C . GLN A 1 99 ? -13.859 26.875 15.719 1 96.62 99 GLN A C 1
ATOM 787 O O . GLN A 1 99 ? -15.078 26.938 15.883 1 96.62 99 GLN A O 1
ATOM 792 N N . ASN A 1 100 ? -13.297 26.188 14.766 1 96.62 100 ASN A N 1
ATOM 793 C CA . ASN A 1 100 ? -14.094 25.5 13.75 1 96.62 100 ASN A CA 1
ATOM 794 C C . ASN A 1 100 ? -14.375 24.062 14.125 1 96.62 100 ASN A C 1
ATOM 796 O O . ASN A 1 100 ? -14.766 23.25 13.273 1 96.62 100 ASN A O 1
ATOM 800 N N . ASN A 1 101 ? -14.07 23.656 15.32 1 98 101 ASN A N 1
ATOM 801 C CA . ASN A 1 101 ? -14.383 22.359 15.922 1 98 101 ASN A CA 1
ATOM 802 C C . ASN A 1 101 ? -13.578 21.234 15.281 1 98 101 ASN A C 1
ATOM 804 O O . ASN A 1 101 ? -14.07 20.109 15.148 1 98 101 ASN A O 1
ATOM 808 N N . LEU A 1 102 ? -12.391 21.578 14.797 1 98 102 LEU A N 1
ATOM 809 C CA . LEU A 1 102 ? -11.477 20.562 14.281 1 98 102 LEU A CA 1
ATOM 810 C C . LEU A 1 102 ? -10.578 20.031 15.383 1 98 102 LEU A C 1
ATOM 812 O O . LEU A 1 102 ? -10.156 20.781 16.266 1 98 102 LEU A O 1
ATOM 816 N N . ARG A 1 103 ? -10.328 18.797 15.32 1 98.19 103 ARG A N 1
ATOM 817 C CA . ARG A 1 103 ? -9.352 18.172 16.203 1 98.19 103 ARG A CA 1
ATOM 818 C C . ARG A 1 103 ? -8.039 17.906 15.477 1 98.19 103 ARG A C 1
ATOM 820 O O . ARG A 1 103 ? -8.039 17.422 14.344 1 98.19 103 ARG A O 1
ATOM 827 N N . LEU A 1 104 ? -6.91 18.266 16.125 1 98.19 104 LEU A N 1
ATOM 828 C CA . LEU A 1 104 ? -5.598 18.078 15.508 1 98.19 104 LEU A CA 1
ATOM 829 C C . LEU A 1 104 ? -4.828 16.953 16.203 1 98.19 104 LEU A C 1
ATOM 831 O O . LEU A 1 104 ? -4.809 16.891 17.438 1 98.19 104 LEU A O 1
ATOM 835 N N . LYS A 1 105 ? -4.258 16.094 15.461 1 97.94 105 LYS A N 1
ATOM 836 C CA . LYS A 1 105 ? -3.32 15.07 15.93 1 97.94 105 LYS A CA 1
ATOM 837 C C . LYS A 1 105 ? -2.062 15.047 15.07 1 97.94 105 LYS A C 1
ATOM 839 O O . LYS A 1 105 ? -2.139 15.172 13.844 1 97.94 105 LYS A O 1
ATOM 844 N N . VAL A 1 106 ? -0.934 14.906 15.703 1 97.94 106 VAL A N 1
ATOM 845 C CA . VAL A 1 106 ? 0.321 14.734 14.977 1 97.94 106 VAL A CA 1
ATOM 846 C C . VAL A 1 106 ? 0.938 13.383 15.32 1 97.94 106 VAL A C 1
ATOM 848 O O . VAL A 1 106 ? 1.154 13.07 16.5 1 97.94 106 VAL A O 1
ATOM 851 N N . ILE A 1 107 ? 1.188 12.578 14.289 1 98.25 107 ILE A N 1
ATOM 852 C CA . ILE A 1 107 ? 1.783 11.258 14.5 1 98.25 107 ILE A CA 1
ATOM 853 C C . ILE A 1 107 ? 3.188 11.227 13.898 1 98.25 107 ILE A C 1
ATOM 855 O O . ILE A 1 107 ? 3.496 12 12.984 1 98.25 107 ILE A O 1
ATOM 859 N N . GLY A 1 108 ? 3.973 10.266 14.375 1 98.06 108 GLY A N 1
ATOM 860 C CA . GLY A 1 108 ? 5.359 10.141 13.953 1 98.06 108 GLY A CA 1
ATOM 861 C C . GLY A 1 108 ? 6.344 10.258 15.094 1 98.06 108 GLY A C 1
ATOM 862 O O . GLY A 1 108 ? 5.945 10.445 16.25 1 98.06 108 GLY A O 1
ATOM 863 N N . ASN A 1 109 ? 7.555 10.102 14.789 1 97.69 109 ASN A N 1
ATOM 864 C CA . ASN A 1 109 ? 8.633 10.164 15.766 1 97.69 109 ASN A CA 1
ATOM 865 C C . ASN A 1 109 ? 8.93 11.594 16.203 1 97.69 109 ASN A C 1
ATOM 867 O O . ASN A 1 109 ? 9.438 12.391 15.406 1 97.69 109 ASN A O 1
ATOM 871 N N . ARG A 1 110 ? 8.703 11.938 17.406 1 96.81 110 ARG A N 1
ATOM 872 C CA . ARG A 1 110 ? 8.859 13.305 17.875 1 96.81 110 ARG A CA 1
ATOM 873 C C . ARG A 1 110 ? 10.273 13.547 18.406 1 96.81 110 ARG A C 1
ATOM 875 O O . ARG A 1 110 ? 10.672 14.688 18.625 1 96.81 110 ARG A O 1
ATOM 882 N N . SER A 1 111 ? 11.055 12.5 18.5 1 95.69 111 SER A N 1
ATOM 883 C CA . SER A 1 111 ? 12.336 12.586 19.203 1 95.69 111 SER A CA 1
ATOM 884 C C . SER A 1 111 ? 13.336 13.438 18.422 1 95.69 111 SER A C 1
ATOM 886 O O . SER A 1 111 ? 14.281 13.969 19 1 95.69 111 SER A O 1
ATOM 888 N N . ARG A 1 112 ? 13.211 13.648 17.172 1 94.12 112 ARG A N 1
ATOM 889 C CA . ARG A 1 112 ? 14.18 14.398 16.375 1 94.12 112 ARG A CA 1
ATOM 890 C C . ARG A 1 112 ? 13.758 15.852 16.234 1 94.12 112 ARG A C 1
ATOM 892 O O . ARG A 1 112 ? 14.5 16.672 15.688 1 94.12 112 ARG A O 1
ATOM 899 N N . PHE A 1 113 ? 12.516 16.172 16.688 1 95.69 113 PHE A N 1
ATOM 900 C CA . PHE A 1 113 ? 12.031 17.531 16.547 1 95.69 113 PHE A CA 1
ATOM 901 C C . PHE A 1 113 ? 12.617 18.422 17.641 1 95.69 113 PHE A C 1
ATOM 903 O O . PHE A 1 113 ? 12.797 17.984 18.781 1 95.69 113 PHE A O 1
ATOM 910 N N . PRO A 1 114 ? 12.906 19.719 17.266 1 92.69 114 PRO A N 1
ATOM 911 C CA . PRO A 1 114 ? 13.234 20.688 18.312 1 92.69 114 PRO A CA 1
ATOM 912 C C . PRO A 1 114 ? 12.156 20.766 19.391 1 92.69 114 PRO A C 1
ATOM 914 O O . PRO A 1 114 ? 10.977 20.547 19.109 1 92.69 114 PRO A O 1
ATOM 917 N N . ALA A 1 115 ? 12.578 21.141 20.594 1 95.31 115 ALA A N 1
ATOM 918 C CA . ALA A 1 115 ? 11.672 21.188 21.734 1 95.31 115 ALA A CA 1
ATOM 919 C C . ALA A 1 115 ? 10.484 22.109 21.469 1 95.31 115 ALA A C 1
ATOM 921 O O . ALA A 1 115 ? 9.352 21.797 21.844 1 95.31 115 ALA A O 1
ATOM 922 N N . ALA A 1 116 ? 10.766 23.172 20.859 1 94.31 116 ALA A N 1
ATOM 923 C CA . ALA A 1 116 ? 9.719 24.156 20.562 1 94.31 116 ALA A CA 1
ATOM 924 C C . ALA A 1 116 ? 8.617 23.531 19.703 1 94.31 116 ALA A C 1
ATOM 926 O O . ALA A 1 116 ? 7.434 23.828 19.906 1 94.31 116 ALA A O 1
ATOM 927 N N . ILE A 1 117 ? 8.984 22.719 18.797 1 95.69 117 ILE A N 1
ATOM 928 C CA . ILE A 1 117 ? 8.023 22.062 17.922 1 95.69 117 ILE A CA 1
ATOM 929 C C . ILE A 1 117 ? 7.215 21.031 18.719 1 95.69 117 ILE A C 1
ATOM 931 O O . ILE A 1 117 ? 5.988 20.984 18.594 1 95.69 117 ILE A O 1
ATOM 935 N N . VAL A 1 118 ? 7.895 20.25 19.516 1 97.75 118 VAL A N 1
ATOM 936 C CA . VAL A 1 118 ? 7.23 19.234 20.328 1 97.75 118 VAL A CA 1
ATOM 937 C C . VAL A 1 118 ? 6.211 19.906 21.25 1 97.75 118 VAL A C 1
ATOM 939 O O . VAL A 1 118 ? 5.066 19.453 21.344 1 97.75 118 VAL A O 1
ATOM 942 N N . GLU A 1 119 ? 6.648 20.969 21.859 1 97.12 119 GLU A N 1
ATOM 943 C CA . GLU A 1 119 ? 5.758 21.719 22.75 1 97.12 119 GLU A CA 1
ATOM 944 C C . GLU A 1 119 ? 4.562 22.281 21.984 1 97.12 119 GLU A C 1
ATOM 946 O O . GLU A 1 119 ? 3.436 22.25 22.484 1 97.12 119 GLU A O 1
ATOM 951 N N . GLY A 1 120 ? 4.828 22.828 20.828 1 96.25 120 GLY A N 1
ATOM 952 C CA . GLY A 1 120 ? 3.756 23.328 19.969 1 96.25 120 GLY A CA 1
ATOM 953 C C . GLY A 1 120 ? 2.746 22.266 19.594 1 96.25 120 GLY A C 1
ATOM 954 O O . GLY A 1 120 ? 1.539 22.516 19.625 1 96.25 120 GLY A O 1
ATOM 955 N N . ILE A 1 121 ? 3.207 21.078 19.266 1 97.88 121 ILE A N 1
ATOM 956 C CA . ILE A 1 121 ? 2.35 19.953 18.906 1 97.88 121 ILE A CA 1
ATOM 957 C C . ILE A 1 121 ? 1.461 19.578 20.094 1 97.88 121 ILE A C 1
ATOM 959 O O . ILE A 1 121 ? 0.241 19.469 19.953 1 97.88 121 ILE A O 1
ATOM 963 N N . GLU A 1 122 ? 2.094 19.422 21.234 1 98.06 122 GLU A N 1
ATOM 964 C CA . GLU A 1 122 ? 1.362 19 22.422 1 98.06 122 GLU A CA 1
ATOM 965 C C . GLU A 1 122 ? 0.3 20.031 22.797 1 98.06 122 GLU A C 1
ATOM 967 O O . GLU A 1 122 ? -0.818 19.672 23.172 1 98.06 122 GLU A O 1
ATOM 972 N N . ALA A 1 123 ? 0.677 21.312 22.734 1 97.38 123 ALA A N 1
ATOM 973 C CA . ALA A 1 123 ? -0.265 22.391 23.031 1 97.38 123 ALA A CA 1
ATOM 974 C C . ALA A 1 123 ? -1.445 22.375 22.062 1 97.38 123 ALA A C 1
ATOM 976 O O . ALA A 1 123 ? -2.598 22.516 22.484 1 97.38 123 ALA A O 1
ATOM 977 N N . ALA A 1 124 ? -1.178 22.203 20.797 1 97.69 124 ALA A N 1
ATOM 978 C CA . ALA A 1 124 ? -2.213 22.188 19.766 1 97.69 124 ALA A CA 1
ATOM 979 C C . ALA A 1 124 ? -3.156 21 19.969 1 97.69 124 ALA A C 1
ATOM 981 O O . ALA A 1 124 ? -4.379 21.156 19.875 1 97.69 124 ALA A O 1
ATOM 982 N N . GLU A 1 125 ? -2.6 19.844 20.203 1 98.12 125 GLU A N 1
ATOM 983 C CA . GLU A 1 125 ? -3.404 18.641 20.438 1 98.12 125 GLU A CA 1
ATOM 984 C C . GLU A 1 125 ? -4.277 18.797 21.688 1 98.12 125 GLU A C 1
ATOM 986 O O . GLU A 1 125 ? -5.449 18.422 21.672 1 98.12 125 GLU A O 1
ATOM 991 N N . ARG A 1 126 ? -3.689 19.328 22.719 1 98.06 126 ARG A N 1
ATOM 992 C CA . ARG A 1 126 ? -4.441 19.547 23.953 1 98.06 126 ARG A CA 1
ATOM 993 C C . ARG A 1 126 ? -5.602 20.516 23.719 1 98.06 126 ARG A C 1
ATOM 995 O O . ARG A 1 126 ? -6.719 20.266 24.188 1 98.06 126 ARG A O 1
ATOM 1002 N N . LEU A 1 127 ? -5.332 21.594 23.031 1 97.81 127 LEU A N 1
ATOM 1003 C CA . LEU A 1 127 ? -6.332 22.641 22.797 1 97.81 127 LEU A CA 1
ATOM 1004 C C . LEU A 1 127 ? -7.535 22.078 22.047 1 97.81 127 LEU A C 1
ATOM 1006 O O . LEU A 1 127 ? -8.672 22.453 22.328 1 97.81 127 LEU A O 1
ATOM 1010 N N . THR A 1 128 ? -7.297 21.141 21.141 1 98.06 128 THR A N 1
ATOM 1011 C CA . THR A 1 128 ? -8.359 20.703 20.234 1 98.06 128 THR A CA 1
ATOM 1012 C C . THR A 1 128 ? -8.867 19.328 20.625 1 98.06 128 THR A C 1
ATOM 1014 O O . THR A 1 128 ? -9.68 18.734 19.906 1 98.06 128 THR A O 1
ATOM 1017 N N . ALA A 1 129 ? -8.453 18.766 21.734 1 97.81 129 ALA A N 1
ATOM 1018 C CA . ALA A 1 129 ? -8.648 17.375 22.109 1 97.81 129 ALA A CA 1
ATOM 1019 C C . ALA A 1 129 ? -10.133 17.047 22.25 1 97.81 129 ALA A C 1
ATOM 1021 O O . ALA A 1 129 ? -10.555 15.922 21.969 1 97.81 129 ALA A O 1
ATOM 1022 N N . ASP A 1 130 ? -10.953 17.969 22.562 1 97.94 130 ASP A N 1
ATOM 1023 C CA . ASP A 1 130 ? -12.352 17.688 22.875 1 97.94 130 ASP A CA 1
ATOM 1024 C 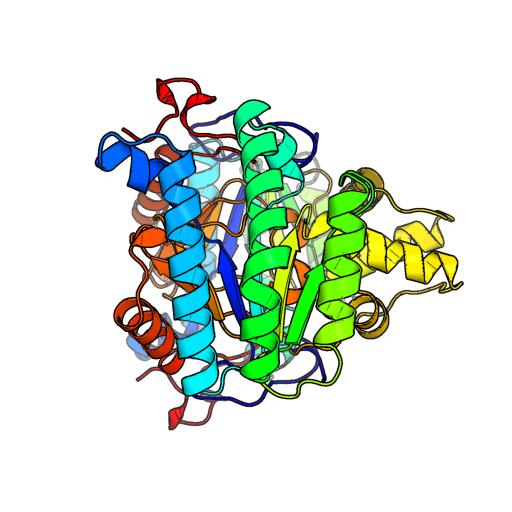C . ASP A 1 130 ? -13.258 18.047 21.703 1 97.94 130 ASP A C 1
ATOM 1026 O O . ASP A 1 130 ? -14.484 17.906 21.797 1 97.94 130 ASP A O 1
ATOM 1030 N N . ASN A 1 131 ? -12.656 18.594 20.672 1 98.31 131 ASN A N 1
ATOM 1031 C CA . ASN A 1 131 ? -13.453 18.875 19.484 1 98.31 131 ASN A CA 1
ATOM 1032 C C . ASN A 1 131 ? -14.016 17.594 18.859 1 98.31 131 ASN A C 1
ATOM 1034 O O . ASN A 1 131 ? -13.398 16.531 18.953 1 98.31 131 ASN A O 1
ATOM 1038 N N . THR A 1 132 ? -15.203 17.688 18.188 1 97.94 132 THR A N 1
ATOM 1039 C CA . THR A 1 132 ? -15.922 16.516 17.734 1 97.94 132 THR A CA 1
ATOM 1040 C C . THR A 1 132 ? -16.062 16.531 16.203 1 97.94 132 THR A C 1
ATOM 1042 O O . THR A 1 132 ? -16.641 15.609 15.625 1 97.94 132 THR A O 1
ATOM 1045 N N . GLY A 1 133 ? -15.57 17.516 15.578 1 98.12 133 GLY A N 1
ATOM 1046 C CA . GLY A 1 133 ? -15.625 17.594 14.125 1 98.12 133 GLY A CA 1
ATOM 1047 C C . GLY A 1 133 ? -14.531 16.797 13.445 1 98.12 133 GLY A C 1
ATOM 1048 O O . GLY A 1 133 ? -14.125 15.742 13.938 1 98.12 133 GLY A O 1
ATOM 1049 N N . LEU A 1 134 ? -14.102 17.25 12.273 1 98.69 134 LEU A N 1
ATOM 1050 C CA . LEU A 1 134 ? -13.055 16.594 11.508 1 98.69 134 LEU A CA 1
ATOM 1051 C C . LEU A 1 134 ? -11.781 16.453 12.336 1 98.69 134 LEU A C 1
ATOM 1053 O O . LEU A 1 134 ? -11.344 17.422 12.969 1 98.69 134 LEU A O 1
ATOM 1057 N N . THR A 1 135 ? -11.266 15.297 12.367 1 98.69 135 THR A N 1
ATOM 1058 C CA . THR A 1 135 ? -9.922 15.125 12.914 1 98.69 135 THR A CA 1
ATOM 1059 C C . THR A 1 135 ? -8.875 15.219 11.812 1 98.69 135 THR A C 1
ATOM 1061 O O . THR A 1 135 ? -8.852 14.398 10.898 1 98.69 135 THR A O 1
ATOM 1064 N N . LEU A 1 136 ? -8.07 16.219 11.883 1 98.56 136 LEU A N 1
ATOM 1065 C CA . LEU A 1 136 ? -6.922 16.359 11 1 98.56 136 LEU A CA 1
ATOM 1066 C C . LEU A 1 136 ? -5.676 15.734 11.625 1 98.56 136 LEU A C 1
ATOM 1068 O O . LEU A 1 136 ? -5.223 16.188 12.68 1 98.56 136 LEU A O 1
ATOM 1072 N N . THR A 1 137 ? -5.188 14.727 11 1 98.56 137 THR A N 1
ATOM 1073 C CA . THR A 1 137 ? -3.953 14.094 11.453 1 98.56 137 THR A CA 1
ATOM 1074 C C . THR A 1 137 ? -2.795 14.43 10.516 1 98.56 137 THR A C 1
ATOM 1076 O O . THR A 1 137 ? -2.895 14.25 9.305 1 98.56 137 THR A O 1
ATOM 1079 N N . VAL A 1 138 ? -1.768 14.922 11.086 1 98.44 138 VAL A N 1
ATOM 1080 C CA . VAL A 1 138 ? -0.561 15.25 10.336 1 98.44 138 VAL A CA 1
ATOM 1081 C C . VAL A 1 138 ? 0.543 14.25 10.664 1 98.44 138 VAL A C 1
ATOM 1083 O O . VAL A 1 138 ? 0.981 14.148 11.812 1 98.44 138 VAL A O 1
ATOM 1086 N N . ALA A 1 139 ? 0.949 13.492 9.688 1 98.62 139 ALA A N 1
ATOM 1087 C CA . ALA A 1 139 ? 2.076 12.578 9.852 1 98.62 139 ALA A CA 1
ATOM 1088 C C . ALA A 1 139 ? 3.402 13.289 9.625 1 98.62 139 ALA A C 1
ATOM 1090 O O . ALA A 1 139 ? 3.717 13.688 8.492 1 98.62 139 ALA A O 1
ATOM 1091 N N . ALA A 1 140 ? 4.148 13.484 10.656 1 98 140 ALA A N 1
ATOM 1092 C CA . ALA A 1 140 ? 5.43 14.188 10.641 1 98 140 ALA A CA 1
ATOM 1093 C C . ALA A 1 140 ? 6.535 13.328 11.242 1 98 140 ALA A C 1
ATOM 1095 O O . ALA A 1 140 ? 6.43 12.891 12.391 1 98 140 ALA A O 1
ATOM 1096 N N . ASP A 1 141 ? 7.652 13.148 10.484 1 97.81 141 ASP A N 1
ATOM 1097 C CA . ASP A 1 141 ? 8.688 12.156 10.766 1 97.81 141 ASP A CA 1
ATOM 1098 C C . ASP A 1 141 ? 8.07 10.781 10.992 1 97.81 141 ASP A C 1
ATOM 1100 O O . ASP A 1 141 ? 8.32 10.141 12.023 1 97.81 141 ASP A O 1
ATOM 1104 N N . TYR A 1 142 ? 7.332 10.422 10 1 98.5 142 TYR A N 1
ATOM 1105 C CA . TYR A 1 142 ? 6.523 9.211 10.07 1 98.5 142 TYR A CA 1
ATOM 1106 C C . TYR A 1 142 ? 6.871 8.258 8.945 1 98.5 142 TYR A C 1
ATOM 1108 O O . TYR A 1 142 ? 7.23 8.688 7.844 1 98.5 142 TYR A O 1
ATOM 1116 N N . GLY A 1 143 ? 6.75 6.984 9.156 1 98.25 143 GLY A N 1
ATOM 1117 C CA . GLY A 1 143 ? 6.793 5.898 8.188 1 98.25 143 GLY A CA 1
ATOM 1118 C C . GLY A 1 143 ? 5.965 4.695 8.609 1 98.25 143 GLY A C 1
ATOM 1119 O O . GLY A 1 143 ? 5.895 4.367 9.797 1 98.25 143 GLY A O 1
ATOM 1120 N N . GLY A 1 144 ? 5.371 4.105 7.613 1 98.44 144 GLY A N 1
ATOM 1121 C CA . GLY A 1 144 ? 4.562 2.938 7.914 1 98.44 144 GLY A CA 1
ATOM 1122 C C . GLY A 1 144 ? 5.336 1.836 8.609 1 98.44 144 GLY A C 1
ATOM 1123 O O . GLY A 1 144 ? 4.82 1.192 9.531 1 98.44 144 GLY A O 1
ATOM 1124 N N . ARG A 1 145 ? 6.547 1.557 8.164 1 98.31 145 ARG A N 1
ATOM 1125 C CA . ARG A 1 145 ? 7.367 0.525 8.789 1 98.31 145 ARG A CA 1
ATOM 1126 C C . ARG A 1 145 ? 7.727 0.907 10.227 1 98.31 145 ARG A C 1
ATOM 1128 O O . ARG A 1 145 ? 7.668 0.071 11.125 1 98.31 145 ARG A O 1
ATOM 1135 N N . TRP A 1 146 ? 8.094 2.188 10.43 1 98.12 146 TRP A N 1
ATOM 1136 C CA . TRP A 1 146 ? 8.352 2.691 11.773 1 98.12 146 TRP A CA 1
ATOM 1137 C C . TRP A 1 146 ? 7.148 2.467 12.68 1 98.12 146 TRP A C 1
ATOM 1139 O O . TRP A 1 146 ? 7.289 1.994 13.805 1 98.12 146 TRP A O 1
ATOM 1149 N N . ASP A 1 147 ? 5.98 2.779 12.195 1 98.69 147 ASP A N 1
ATOM 1150 C CA . ASP A 1 147 ? 4.746 2.682 12.969 1 98.69 147 ASP A CA 1
ATOM 1151 C C . ASP A 1 147 ? 4.477 1.24 13.391 1 98.69 147 ASP A C 1
ATOM 1153 O O . ASP A 1 147 ? 4.168 0.979 14.555 1 98.69 147 ASP A O 1
ATOM 1157 N N . ILE A 1 148 ? 4.617 0.316 12.484 1 98.62 148 ILE A N 1
ATOM 1158 C CA . ILE A 1 148 ? 4.41 -1.103 12.758 1 98.62 148 ILE A CA 1
ATOM 1159 C C . ILE A 1 148 ? 5.406 -1.573 13.812 1 98.62 148 ILE A C 1
ATOM 1161 O O . ILE A 1 148 ? 5.031 -2.27 14.758 1 98.62 148 ILE A O 1
ATOM 1165 N N . LEU A 1 149 ? 6.605 -1.179 13.641 1 98.62 149 LEU A N 1
ATOM 1166 C CA . LEU A 1 149 ? 7.645 -1.596 14.578 1 98.62 149 LEU A CA 1
ATOM 1167 C C . LEU A 1 149 ? 7.395 -1.005 15.961 1 98.62 149 LEU A C 1
ATOM 1169 O O . LEU A 1 149 ? 7.562 -1.691 16.969 1 98.62 149 LEU A O 1
ATOM 1173 N N . GLN A 1 150 ? 7.047 0.314 16.016 1 98.38 150 GLN A N 1
ATOM 1174 C CA . GLN A 1 150 ? 6.715 0.925 17.297 1 98.38 150 GLN A CA 1
ATOM 1175 C C . GLN A 1 150 ? 5.578 0.177 17.984 1 98.38 150 GLN A C 1
ATOM 1177 O O . GLN A 1 150 ? 5.641 -0.083 19.188 1 98.38 150 GLN A O 1
ATOM 1182 N N . ALA A 1 151 ? 4.543 -0.167 17.234 1 98.56 151 ALA A N 1
ATOM 1183 C CA . ALA A 1 151 ? 3.389 -0.879 17.781 1 98.56 151 ALA A CA 1
ATOM 1184 C C . ALA A 1 151 ? 3.793 -2.254 18.312 1 98.56 151 ALA A C 1
ATOM 1186 O O . ALA A 1 151 ? 3.432 -2.625 19.438 1 98.56 151 ALA A O 1
ATOM 1187 N N . ALA A 1 152 ? 4.516 -3.012 17.516 1 98.62 152 ALA A N 1
ATOM 1188 C CA . ALA A 1 152 ? 4.961 -4.344 17.922 1 98.62 152 ALA A CA 1
ATOM 1189 C C . ALA A 1 152 ? 5.816 -4.277 19.188 1 98.62 152 ALA A C 1
ATOM 1191 O O . ALA A 1 152 ? 5.617 -5.059 20.109 1 98.62 152 ALA A O 1
ATOM 1192 N N . ASN A 1 153 ? 6.754 -3.348 19.219 1 98.62 153 ASN A N 1
ATOM 1193 C CA . ASN A 1 153 ? 7.668 -3.246 20.344 1 98.62 153 ASN A CA 1
ATOM 1194 C C . ASN A 1 153 ? 6.949 -2.799 21.609 1 98.62 153 ASN A C 1
ATOM 1196 O O . ASN A 1 153 ? 7.309 -3.211 22.719 1 98.62 153 ASN A O 1
ATOM 1200 N N . ARG A 1 154 ? 5.984 -1.937 21.469 1 98.31 154 ARG A N 1
ATOM 1201 C CA . ARG A 1 154 ? 5.172 -1.57 22.609 1 98.31 154 ARG A CA 1
ATOM 1202 C C . ARG A 1 154 ? 4.453 -2.789 23.188 1 98.31 154 ARG A C 1
ATOM 1204 O O . ARG A 1 154 ? 4.391 -2.967 24.406 1 98.31 154 ARG A O 1
ATOM 1211 N N . LEU A 1 155 ? 3.9 -3.607 22.312 1 98.56 155 LEU A N 1
ATOM 1212 C CA . LEU A 1 155 ? 3.197 -4.812 22.734 1 98.56 155 LEU A CA 1
ATOM 1213 C C . LEU A 1 155 ? 4.148 -5.781 23.438 1 98.56 155 LEU A C 1
ATOM 1215 O O . LEU A 1 155 ? 3.791 -6.395 24.438 1 98.56 155 LEU A O 1
ATOM 1219 N N . ILE A 1 156 ? 5.324 -5.922 22.906 1 98.19 156 ILE A N 1
ATOM 1220 C CA . ILE A 1 156 ? 6.336 -6.766 23.531 1 98.19 156 ILE A CA 1
ATOM 1221 C C . ILE A 1 156 ? 6.656 -6.242 24.938 1 98.19 156 ILE A C 1
ATOM 1223 O O . ILE A 1 156 ? 6.719 -7.012 25.891 1 98.19 156 ILE A O 1
ATOM 1227 N N . ALA A 1 157 ? 6.859 -4.934 25 1 98 157 ALA A N 1
ATOM 1228 C CA . ALA A 1 157 ? 7.164 -4.309 26.281 1 98 157 ALA A CA 1
ATOM 1229 C C . ALA A 1 157 ? 6.031 -4.52 27.281 1 98 157 ALA A C 1
ATOM 1231 O O . ALA A 1 157 ? 6.262 -4.605 28.5 1 98 157 ALA A O 1
ATOM 1232 N N . GLU A 1 158 ? 4.848 -4.609 26.781 1 97.94 158 GLU A N 1
ATOM 1233 C CA . GLU A 1 158 ? 3.67 -4.84 27.609 1 97.94 158 GLU A CA 1
ATOM 1234 C C . GLU A 1 158 ? 3.557 -6.309 28.016 1 97.94 158 GLU A C 1
ATOM 1236 O O . GLU A 1 158 ? 2.662 -6.684 28.781 1 97.94 158 GLU A O 1
ATOM 1241 N N . GLY A 1 159 ? 4.355 -7.184 27.469 1 96.5 159 GLY A N 1
ATOM 1242 C CA . GLY A 1 159 ? 4.422 -8.578 27.891 1 96.5 159 GLY A CA 1
ATOM 1243 C C . GLY A 1 159 ? 3.652 -9.516 26.984 1 96.5 159 GLY A C 1
ATOM 1244 O O . GLY A 1 159 ? 3.402 -10.664 27.344 1 96.5 159 GLY A O 1
ATOM 1245 N N . LYS A 1 160 ? 3.27 -9.023 25.812 1 96.44 160 LYS A N 1
ATOM 1246 C CA . LYS A 1 160 ? 2.549 -9.906 24.891 1 96.44 160 LYS A CA 1
ATOM 1247 C C . LYS A 1 160 ? 3.467 -10.984 24.328 1 96.44 160 LYS A C 1
ATOM 1249 O O . LYS A 1 160 ? 4.57 -10.695 23.859 1 96.44 160 LYS A O 1
ATOM 1254 N N . SER A 1 161 ? 3.037 -12.211 24.406 1 95.69 161 SER A N 1
ATOM 1255 C CA . SER A 1 161 ? 3.812 -13.328 23.859 1 95.69 161 SER A CA 1
ATOM 1256 C C . SER A 1 161 ? 3.357 -13.688 22.453 1 95.69 161 SER A C 1
ATOM 1258 O O . SER A 1 161 ? 4.047 -14.414 21.734 1 95.69 161 SER A O 1
ATOM 1260 N N . GLU A 1 162 ? 2.219 -13.25 22.094 1 97.62 162 GLU A N 1
ATOM 1261 C CA . GLU A 1 162 ? 1.677 -13.383 20.75 1 97.62 162 GLU A CA 1
ATOM 1262 C C . GLU A 1 162 ? 0.887 -12.141 20.344 1 97.62 162 GLU A C 1
ATOM 1264 O O . GLU A 1 162 ? 0 -11.695 21.078 1 97.62 162 GLU A O 1
ATOM 1269 N N . ILE A 1 163 ? 1.244 -11.648 19.297 1 98.31 163 ILE A N 1
ATOM 1270 C CA . ILE A 1 163 ? 0.594 -10.438 18.812 1 98.31 163 ILE A CA 1
ATOM 1271 C C . ILE A 1 163 ? -0.483 -10.797 17.781 1 98.31 163 ILE A C 1
ATOM 1273 O O . ILE A 1 163 ? -0.195 -11.438 16.766 1 98.31 163 ILE A O 1
ATOM 1277 N N . THR A 1 164 ? -1.723 -10.414 18.047 1 98 164 THR A N 1
ATOM 1278 C CA . THR A 1 164 ? -2.828 -10.594 17.109 1 98 164 THR A CA 1
ATOM 1279 C C . THR A 1 164 ? -3.02 -9.344 16.25 1 98 164 THR A C 1
ATOM 1281 O O . THR A 1 164 ? -2.389 -8.312 16.484 1 98 164 THR A O 1
ATOM 1284 N N . GLU A 1 165 ? -3.811 -9.508 15.266 1 97.44 165 GLU A N 1
ATOM 1285 C CA . GLU A 1 165 ? -4.125 -8.352 14.422 1 97.44 165 GLU A CA 1
ATOM 1286 C C . GLU A 1 165 ? -4.746 -7.227 15.242 1 97.44 165 GLU A C 1
ATOM 1288 O O . GLU A 1 165 ? -4.402 -6.055 15.055 1 97.44 165 GLU A O 1
ATOM 1293 N N . ASP A 1 166 ? -5.68 -7.578 16.141 1 96.69 166 ASP A N 1
ATOM 1294 C CA . ASP A 1 166 ? -6.32 -6.578 16.984 1 96.69 166 ASP A CA 1
ATOM 1295 C C . ASP A 1 166 ? -5.297 -5.898 17.906 1 96.69 166 ASP A C 1
ATOM 1297 O O . ASP A 1 166 ? -5.348 -4.68 18.094 1 96.69 166 ASP A O 1
ATOM 1301 N N . ASP A 1 167 ? -4.426 -6.73 18.438 1 97.44 167 ASP A N 1
ATOM 1302 C CA . ASP A 1 167 ? -3.375 -6.172 19.281 1 97.44 167 ASP A CA 1
ATOM 1303 C C . ASP A 1 167 ? -2.598 -5.086 18.547 1 97.44 167 ASP A C 1
ATOM 1305 O O . ASP A 1 167 ? -2.447 -3.969 19.047 1 97.44 167 ASP A O 1
ATOM 1309 N N . LEU A 1 168 ? -2.104 -5.445 17.391 1 97.94 168 LEU A N 1
ATOM 1310 C CA . LEU A 1 168 ? -1.247 -4.531 16.641 1 97.94 168 LEU A CA 1
ATOM 1311 C C . LEU A 1 168 ? -2.025 -3.299 16.188 1 97.94 168 LEU A C 1
ATOM 1313 O O . LEU A 1 168 ? -1.547 -2.172 16.328 1 97.94 168 LEU A O 1
ATOM 1317 N N . SER A 1 169 ? -3.209 -3.496 15.68 1 96.81 169 SER A N 1
ATOM 1318 C CA . SER A 1 169 ? -4.043 -2.4 15.203 1 96.81 169 SER A CA 1
ATOM 1319 C C . SER A 1 169 ? -4.301 -1.375 16.297 1 96.81 169 SER A C 1
ATOM 1321 O O . SER A 1 169 ? -4.355 -0.173 16.031 1 96.81 169 SER A O 1
ATOM 1323 N N . GLN A 1 170 ? -4.406 -1.814 17.516 1 96.38 170 GLN A N 1
ATOM 1324 C CA . GLN A 1 170 ? -4.738 -0.945 18.625 1 96.38 170 GLN A CA 1
ATOM 1325 C C . GLN A 1 170 ? -3.52 -0.159 19.109 1 96.38 170 GLN A C 1
ATOM 1327 O O . GLN A 1 170 ? -3.646 0.786 19.875 1 96.38 170 GLN A O 1
ATOM 1332 N N . ARG A 1 171 ? -2.371 -0.594 18.641 1 97.31 171 ARG A N 1
ATOM 1333 C CA . ARG A 1 171 ? -1.162 0.085 19.094 1 97.31 171 ARG A CA 1
ATOM 1334 C C . ARG A 1 171 ? -0.53 0.892 17.969 1 97.31 171 ARG A C 1
ATOM 1336 O O . ARG A 1 171 ? 0.472 1.579 18.172 1 97.31 171 ARG A O 1
ATOM 1343 N N . LEU A 1 172 ? -1.064 0.796 16.719 1 97.31 172 LEU A N 1
ATOM 1344 C CA . LEU A 1 172 ? -0.603 1.63 15.625 1 97.31 172 LEU A CA 1
ATOM 1345 C C . LEU A 1 172 ? -0.973 3.092 15.852 1 97.31 172 LEU A C 1
ATOM 1347 O O . LEU A 1 172 ? -1.857 3.393 16.656 1 97.31 172 LEU A O 1
ATOM 1351 N N . SER A 1 173 ? -0.26 3.902 14.961 1 93.06 173 SER A N 1
ATOM 1352 C CA . SER A 1 173 ? -0.671 5.301 14.93 1 93.06 173 SER A CA 1
ATOM 1353 C C . SER A 1 173 ? -2.111 5.445 14.445 1 93.06 173 SER A C 1
ATOM 1355 O O . SER A 1 173 ? -2.555 4.699 13.57 1 93.06 173 SER A O 1
ATOM 1357 N N . LEU A 1 174 ? -3.006 6.113 15.039 1 90 174 LEU A N 1
ATOM 1358 C CA . LEU A 1 174 ? -4.391 6.398 14.68 1 90 174 LEU A CA 1
ATOM 1359 C C . LEU A 1 174 ? -5.293 5.211 15 1 90 174 LEU A C 1
ATOM 1361 O O . LEU A 1 174 ? -6.223 4.914 14.242 1 90 174 LEU A O 1
ATOM 1365 N N . ALA A 1 175 ? -4.941 4.441 15.922 1 92.5 175 ALA A N 1
ATOM 1366 C CA . ALA A 1 175 ? -5.727 3.285 16.344 1 92.5 175 ALA A CA 1
ATOM 1367 C C . ALA A 1 175 ? -7.195 3.66 16.531 1 92.5 175 ALA A C 1
ATOM 1369 O O . ALA A 1 175 ? -8.086 2.826 16.328 1 92.5 175 ALA A O 1
ATOM 1370 N N . GLU A 1 176 ? -7.457 4.875 16.797 1 92.56 176 GLU A N 1
ATOM 1371 C CA . GLU A 1 176 ? -8.82 5.309 17.094 1 92.56 176 GLU A CA 1
ATOM 1372 C C . GLU A 1 176 ? -9.578 5.629 15.805 1 92.56 176 GLU A C 1
ATOM 1374 O O . GLU A 1 176 ? -10.805 5.789 15.82 1 92.56 176 GLU A O 1
ATOM 1379 N N . ALA A 1 177 ? -8.914 5.777 14.742 1 95.62 177 ALA A N 1
ATOM 1380 C CA . ALA A 1 177 ? -9.539 6.129 13.469 1 95.62 177 ALA A CA 1
ATOM 1381 C C . ALA A 1 177 ? -9.938 4.879 12.688 1 95.62 177 ALA A C 1
ATOM 1383 O O . ALA A 1 177 ? -9.328 3.822 12.844 1 95.62 177 ALA A O 1
ATOM 1384 N N . PRO A 1 178 ? -11.047 4.98 11.945 1 95.69 178 PRO A N 1
ATOM 1385 C CA . PRO A 1 178 ? -11.305 3.881 11.008 1 95.69 178 PRO A CA 1
ATOM 1386 C C . PRO A 1 178 ? -10.211 3.729 9.961 1 95.69 178 PRO A C 1
ATOM 1388 O O . PRO A 1 178 ? -9.43 4.656 9.734 1 95.69 178 PRO A O 1
ATOM 1391 N N . GLU A 1 179 ? -10.102 2.533 9.352 1 96.31 179 GLU A N 1
ATOM 1392 C CA . GLU A 1 179 ? -9.18 2.344 8.234 1 96.31 179 GLU A CA 1
ATOM 1393 C C . GLU A 1 179 ? -9.477 3.324 7.105 1 96.31 179 GLU A C 1
ATOM 1395 O O . GLU A 1 179 ? -10.633 3.693 6.879 1 96.31 179 GLU A O 1
ATOM 1400 N N . PRO A 1 180 ? -8.43 3.748 6.402 1 97.62 180 PRO A N 1
ATOM 1401 C CA . PRO A 1 180 ? -8.664 4.668 5.285 1 97.62 180 PRO A CA 1
ATOM 1402 C C . PRO A 1 180 ? -9.578 4.074 4.215 1 97.62 180 PRO A C 1
ATOM 1404 O O . PRO A 1 180 ? -9.453 2.896 3.875 1 97.62 180 PRO A O 1
ATOM 1407 N N . ASP A 1 181 ? -10.477 4.918 3.781 1 98.12 181 ASP A N 1
ATOM 1408 C CA . ASP A 1 181 ? -11.336 4.559 2.658 1 98.12 181 ASP A CA 1
ATOM 1409 C C . ASP A 1 181 ? -10.703 4.961 1.329 1 98.12 181 ASP A C 1
ATOM 1411 O O . ASP A 1 181 ? -10.742 4.203 0.358 1 98.12 181 ASP A O 1
ATOM 1415 N N . LEU A 1 182 ? -10.156 6.129 1.371 1 98.75 182 LEU A N 1
ATOM 1416 C CA . LEU A 1 182 ? -9.648 6.738 0.147 1 98.75 182 LEU A CA 1
ATOM 1417 C C . LEU A 1 182 ? -8.258 7.336 0.373 1 98.75 182 LEU A C 1
ATOM 1419 O O . LEU A 1 182 ? -8.062 8.109 1.312 1 98.75 182 LEU A O 1
ATOM 1423 N N . PHE A 1 183 ? -7.367 6.906 -0.367 1 98.88 183 PHE A N 1
ATOM 1424 C CA . PHE A 1 183 ? -6.023 7.469 -0.427 1 98.88 183 PHE A CA 1
ATOM 1425 C C . PHE A 1 183 ? -5.848 8.312 -1.684 1 98.88 183 PHE A C 1
ATOM 1427 O O . PHE A 1 183 ? -6.152 7.863 -2.789 1 98.88 183 PHE A O 1
ATOM 1434 N N . ILE A 1 184 ? -5.332 9.531 -1.521 1 98.94 184 ILE A N 1
ATOM 1435 C CA . ILE A 1 184 ? -5.098 10.438 -2.637 1 98.94 184 ILE A CA 1
ATOM 1436 C C . ILE A 1 184 ? -3.621 10.82 -2.695 1 98.94 184 ILE A C 1
ATOM 1438 O O . ILE A 1 184 ? -3.025 11.18 -1.677 1 98.94 184 ILE A O 1
ATOM 1442 N N . ARG A 1 185 ? -3.078 10.742 -3.859 1 98.88 185 ARG A N 1
ATOM 1443 C CA . ARG A 1 185 ? -1.758 11.328 -4.062 1 98.88 185 ARG A CA 1
ATOM 1444 C C . ARG A 1 185 ? -1.746 12.25 -5.277 1 98.88 185 ARG A C 1
ATOM 1446 O O . ARG A 1 185 ? -2.197 11.859 -6.359 1 98.88 185 ARG A O 1
ATOM 1453 N N . THR A 1 186 ? -1.297 13.406 -5.035 1 98.81 186 THR A N 1
ATOM 1454 C CA . THR A 1 186 ? -1.149 14.383 -6.102 1 98.81 186 THR A CA 1
ATOM 1455 C C . THR A 1 186 ? 0.241 14.305 -6.723 1 98.81 186 THR A C 1
ATOM 1457 O O . THR A 1 186 ? 1.076 13.508 -6.289 1 98.81 186 THR A O 1
ATOM 1460 N N . GLY A 1 187 ? 0.426 15.039 -7.859 1 97.62 187 GLY A N 1
ATOM 1461 C CA . GLY A 1 187 ? 1.753 15.234 -8.422 1 97.62 187 GLY A CA 1
ATOM 1462 C C . GLY A 1 187 ? 2.117 14.211 -9.477 1 97.62 187 GLY A C 1
ATOM 1463 O O . GLY A 1 187 ? 3.207 14.266 -10.047 1 97.62 187 GLY A O 1
ATOM 1464 N N . GLY A 1 188 ? 1.283 13.242 -9.656 1 96.75 188 GLY A N 1
ATOM 1465 C CA . GLY A 1 188 ? 1.46 12.352 -10.789 1 96.75 188 GLY A CA 1
ATOM 1466 C C . GLY A 1 188 ? 2.229 11.086 -10.445 1 96.75 188 GLY A C 1
ATOM 1467 O O . GLY A 1 188 ? 2.332 10.172 -11.266 1 96.75 188 GLY A O 1
ATOM 1468 N N . GLU A 1 189 ? 2.799 11.008 -9.289 1 97 189 GLU A N 1
ATOM 1469 C CA . GLU A 1 189 ? 3.473 9.781 -8.867 1 97 189 GLU A CA 1
ATOM 1470 C C . GLU A 1 189 ? 2.467 8.711 -8.445 1 97 189 GLU A C 1
ATOM 1472 O O . GLU A 1 189 ? 1.404 9.031 -7.906 1 97 189 GLU A O 1
ATOM 1477 N N . THR A 1 190 ? 2.814 7.438 -8.68 1 98.19 190 THR A N 1
ATOM 1478 C CA . THR A 1 190 ? 1.923 6.332 -8.352 1 98.19 190 THR A CA 1
ATOM 1479 C C . THR A 1 190 ? 2.613 5.34 -7.422 1 98.19 190 THR A C 1
ATOM 1481 O O . THR A 1 190 ? 3.082 4.289 -7.863 1 98.19 190 THR A O 1
ATOM 1484 N N . ARG A 1 191 ? 2.695 5.652 -6.211 1 98.38 191 ARG A N 1
ATOM 1485 C CA . ARG A 1 191 ? 3.252 4.867 -5.113 1 98.38 191 ARG A CA 1
ATOM 1486 C C . ARG A 1 191 ? 2.762 5.383 -3.766 1 98.38 191 ARG A C 1
ATOM 1488 O O . ARG A 1 191 ? 2.207 6.48 -3.68 1 98.38 191 ARG A O 1
ATOM 1495 N N . ILE A 1 192 ? 3.004 4.641 -2.641 1 98.12 192 ILE A N 1
ATOM 1496 C CA . ILE A 1 192 ? 2.473 5.078 -1.354 1 98.12 192 ILE A CA 1
ATOM 1497 C C . ILE A 1 192 ? 3.615 5.535 -0.451 1 98.12 192 ILE A C 1
ATOM 1499 O O . ILE A 1 192 ? 3.383 6.098 0.621 1 98.12 192 ILE A O 1
ATOM 1503 N N . SER A 1 193 ? 4.895 5.273 -0.802 1 97.88 193 SER A N 1
ATOM 1504 C CA . SER A 1 193 ? 6.094 5.859 -0.206 1 97.88 193 SER A CA 1
ATOM 1505 C C . SER A 1 193 ? 6.121 5.645 1.303 1 97.88 193 SER A C 1
ATOM 1507 O O . SER A 1 193 ? 6.359 6.582 2.066 1 97.88 193 SER A O 1
ATOM 1509 N N . ASN A 1 194 ? 5.879 4.418 1.784 1 98.25 194 ASN A N 1
ATOM 1510 C CA . ASN A 1 194 ? 6.016 4.023 3.182 1 98.25 194 ASN A CA 1
ATOM 1511 C C . ASN A 1 194 ? 4.996 4.73 4.07 1 98.25 194 ASN A C 1
ATOM 1513 O O . ASN A 1 194 ? 5.238 4.934 5.262 1 98.25 194 ASN A O 1
ATOM 1517 N N . PHE A 1 195 ? 3.883 5.195 3.418 1 98.56 195 PHE A N 1
ATOM 1518 C CA . PHE A 1 195 ? 2.826 5.895 4.141 1 98.56 195 PHE A CA 1
ATOM 1519 C C . PHE A 1 195 ? 1.759 4.918 4.617 1 98.56 195 PHE A C 1
ATOM 1521 O O . PHE A 1 195 ? 1.153 4.211 3.811 1 98.56 195 PHE A O 1
ATOM 1528 N N . MET A 1 196 ? 1.543 4.727 5.895 1 98 196 MET A N 1
ATOM 1529 C CA . MET A 1 196 ? 0.441 4.02 6.543 1 98 196 MET A CA 1
ATOM 1530 C C . MET A 1 196 ? 0.249 2.635 5.938 1 98 196 MET A C 1
ATOM 1532 O O . MET A 1 196 ? -0.859 2.277 5.535 1 98 196 MET A O 1
ATOM 1536 N N . LEU A 1 197 ? 1.261 1.873 5.922 1 98.19 197 LEU A N 1
ATOM 1537 C CA . LEU A 1 197 ? 1.299 0.592 5.223 1 98.19 197 LEU A CA 1
ATOM 1538 C C . LEU A 1 197 ? 0.213 -0.343 5.746 1 98.19 197 LEU A C 1
ATOM 1540 O O . LEU A 1 197 ? -0.616 -0.83 4.973 1 98.19 197 LEU A O 1
ATOM 1544 N N . TRP A 1 198 ? 0.118 -0.503 7.062 1 98 198 TRP A N 1
ATOM 1545 C CA . TRP A 1 198 ? -0.837 -1.415 7.684 1 98 198 TRP A CA 1
ATOM 1546 C C . TRP A 1 198 ? -2.27 -0.972 7.41 1 98 198 TRP A C 1
ATOM 1548 O O . TRP A 1 198 ? -3.109 -1.779 7.004 1 98 198 TRP A O 1
ATOM 1558 N N . GLN A 1 199 ? -2.496 0.325 7.527 1 97.12 199 GLN A N 1
ATOM 1559 C CA . GLN A 1 199 ? -3.844 0.877 7.465 1 97.12 199 GLN A CA 1
ATOM 1560 C C . GLN A 1 199 ? -4.363 0.897 6.027 1 97.12 199 GLN A C 1
ATOM 1562 O O . GLN A 1 199 ? -5.578 0.908 5.801 1 97.12 199 GLN A O 1
ATOM 1567 N N . MET A 1 200 ? -3.502 0.81 5.023 1 96.81 200 MET A N 1
ATOM 1568 C CA . MET A 1 200 ? -3.867 1.027 3.625 1 96.81 200 MET A CA 1
ATOM 1569 C C . MET A 1 200 ? -4.316 -0.275 2.971 1 96.81 200 MET A C 1
ATOM 1571 O O . MET A 1 200 ? -4.629 -0.3 1.779 1 96.81 200 MET A O 1
ATOM 1575 N N . ALA A 1 201 ? -4.398 -1.305 3.703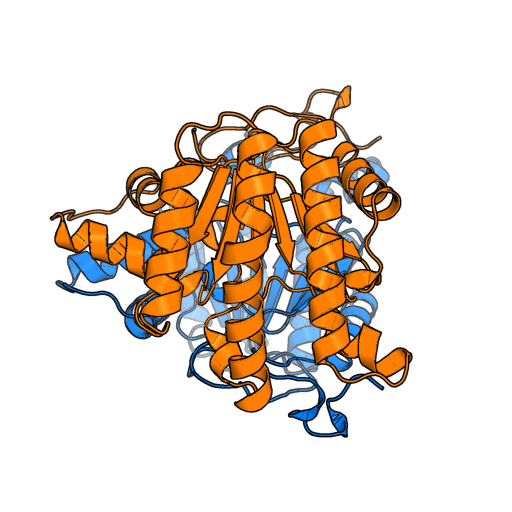 1 97.44 201 ALA A N 1
ATOM 1576 C CA . ALA A 1 201 ? -4.609 -2.645 3.16 1 97.44 201 ALA A CA 1
ATOM 1577 C C . ALA A 1 201 ? -5.762 -2.658 2.162 1 97.44 201 ALA A C 1
ATOM 1579 O O . ALA A 1 201 ? -5.664 -3.273 1.098 1 97.44 201 ALA A O 1
ATOM 1580 N N . TYR A 1 202 ? -6.848 -1.9 2.447 1 97.31 202 TYR A N 1
ATOM 1581 C CA . TYR A 1 202 ? -8.008 -1.967 1.564 1 97.31 202 TYR A CA 1
ATOM 1582 C C . TYR A 1 202 ? -8.484 -0.571 1.187 1 97.31 202 TYR A C 1
ATOM 1584 O O . TYR A 1 202 ? -9.656 -0.38 0.844 1 97.31 202 TYR A O 1
ATOM 1592 N N . ALA A 1 203 ? -7.586 0.374 1.315 1 98.06 203 ALA A N 1
ATOM 1593 C CA . ALA A 1 203 ? -7.902 1.718 0.841 1 98.06 203 ALA A CA 1
ATOM 1594 C C . ALA A 1 203 ? -8.023 1.748 -0.68 1 98.06 203 ALA A C 1
ATOM 1596 O O . ALA A 1 203 ? -7.285 1.054 -1.382 1 98.06 203 ALA A O 1
ATOM 1597 N N . GLU A 1 204 ? -9 2.557 -1.177 1 98.5 204 GLU A N 1
ATOM 1598 C CA . GLU A 1 204 ? -9.039 2.869 -2.602 1 98.5 204 GLU A CA 1
ATOM 1599 C C . GLU A 1 204 ? -8.055 3.977 -2.955 1 98.5 204 GLU A C 1
ATOM 1601 O O . GLU A 1 204 ? -8.008 5.012 -2.287 1 98.5 204 GLU A O 1
ATOM 1606 N N . PHE A 1 205 ? -7.262 3.725 -3.984 1 98.88 205 PHE A N 1
ATOM 1607 C CA . PHE A 1 205 ? -6.23 4.688 -4.344 1 98.88 205 PHE A CA 1
ATOM 1608 C C . PHE A 1 205 ? -6.711 5.602 -5.465 1 98.88 205 PHE A C 1
ATOM 1610 O O . PHE A 1 205 ? -7.355 5.145 -6.414 1 98.88 205 PHE A O 1
ATOM 1617 N N . TYR A 1 206 ? -6.438 6.852 -5.344 1 98.88 206 TYR A N 1
ATOM 1618 C CA . TYR A 1 206 ? -6.664 7.871 -6.355 1 98.88 206 TYR A CA 1
ATOM 1619 C C . TYR A 1 206 ? -5.398 8.68 -6.613 1 98.88 206 TYR A C 1
ATOM 1621 O O . TYR A 1 206 ? -4.891 9.352 -5.711 1 98.88 206 TYR A O 1
ATOM 1629 N N . PHE A 1 207 ? -4.926 8.578 -7.809 1 98.69 207 PHE A N 1
ATOM 1630 C CA . PHE A 1 207 ? -3.744 9.328 -8.227 1 98.69 207 PHE A CA 1
ATOM 1631 C C . PHE A 1 207 ? -4.113 10.406 -9.234 1 98.69 207 PHE A C 1
ATOM 1633 O O . PHE A 1 207 ? -4.941 10.18 -10.117 1 98.69 207 PHE A O 1
ATOM 1640 N N . THR A 1 208 ? -3.557 11.547 -9.078 1 98.69 208 THR A N 1
ATOM 1641 C CA . THR A 1 208 ? -3.854 12.648 -9.992 1 98.69 208 THR A CA 1
ATOM 1642 C C . THR A 1 208 ? -2.58 13.398 -10.367 1 98.69 208 THR A C 1
ATOM 1644 O O . THR A 1 208 ? -1.636 13.461 -9.578 1 98.69 208 THR A O 1
ATOM 1647 N N . ASP A 1 209 ? -2.625 14.047 -11.539 1 97.94 209 ASP A N 1
ATOM 1648 C CA . ASP A 1 209 ? -1.487 14.82 -12.023 1 97.94 209 ASP A CA 1
ATOM 1649 C C . ASP A 1 209 ? -1.478 16.219 -11.406 1 97.94 209 ASP A C 1
ATOM 1651 O O . ASP A 1 209 ? -0.48 16.938 -11.5 1 97.94 209 ASP A O 1
ATOM 1655 N N . ALA A 1 210 ? -2.588 16.578 -10.812 1 98.62 210 ALA A N 1
ATOM 1656 C CA . ALA A 1 210 ? -2.629 17.906 -10.195 1 98.62 210 ALA A CA 1
ATOM 1657 C C . ALA A 1 210 ? -1.508 18.062 -9.164 1 98.62 210 ALA A C 1
ATOM 1659 O O . ALA A 1 210 ? -1.232 17.141 -8.391 1 98.62 210 ALA A O 1
ATOM 1660 N N . LEU A 1 211 ? -0.837 19.219 -9.312 1 98.75 211 LEU A N 1
ATOM 1661 C CA . LEU A 1 211 ? 0.125 19.531 -8.258 1 98.75 211 LEU A CA 1
ATOM 1662 C C . LEU A 1 211 ? -0.585 19.984 -6.992 1 98.75 211 LEU A C 1
ATOM 1664 O O . LEU A 1 211 ? -1.61 20.672 -7.059 1 98.75 211 LEU A O 1
ATOM 1668 N N . TRP A 1 212 ? -0.077 19.719 -5.844 1 98.75 212 TRP A N 1
ATOM 1669 C CA . TRP A 1 212 ? -0.777 19.844 -4.566 1 98.75 212 TRP A CA 1
ATOM 1670 C C . TRP A 1 212 ? -1.311 21.25 -4.375 1 98.75 212 TRP A C 1
ATOM 1672 O O . TRP A 1 212 ? -2.488 21.453 -4.062 1 98.75 212 TRP A O 1
ATOM 1682 N N . PRO A 1 213 ? -0.47 22.297 -4.641 1 98.81 213 PRO A N 1
ATOM 1683 C CA . PRO A 1 213 ? -1.013 23.641 -4.406 1 98.81 213 PRO A CA 1
ATOM 1684 C C . PRO A 1 213 ? -2.217 23.953 -5.289 1 98.81 213 PRO A C 1
ATOM 1686 O O . PRO A 1 213 ? -2.98 24.875 -4.996 1 98.81 213 PRO A O 1
ATOM 1689 N N . ASP A 1 214 ? -2.398 23.172 -6.348 1 98.62 214 ASP A N 1
ATOM 1690 C CA . ASP A 1 214 ? -3.508 23.375 -7.273 1 98.62 214 ASP A CA 1
ATOM 1691 C C . ASP A 1 214 ? -4.684 22.469 -6.941 1 98.62 214 ASP A C 1
ATOM 1693 O O . ASP A 1 214 ? -5.723 22.516 -7.598 1 98.62 214 ASP A O 1
ATOM 1697 N N . PHE A 1 215 ? -4.57 21.594 -6.02 1 98.75 215 PHE A N 1
ATOM 1698 C CA . PHE A 1 215 ? -5.629 20.672 -5.633 1 98.75 215 PHE A CA 1
ATOM 1699 C C . PHE A 1 215 ? -6.715 21.391 -4.844 1 98.75 215 PHE A C 1
ATOM 1701 O O . PHE A 1 215 ? -6.609 21.531 -3.621 1 98.75 215 PHE A O 1
ATOM 1708 N N . ASP A 1 216 ? -7.738 21.828 -5.504 1 98.31 216 ASP A N 1
ATOM 1709 C CA . ASP A 1 216 ? -8.805 22.609 -4.891 1 98.31 216 ASP A CA 1
ATOM 1710 C C . ASP A 1 216 ? -10.047 21.75 -4.641 1 98.31 216 ASP A C 1
ATOM 1712 O O . ASP A 1 216 ? -9.984 20.531 -4.727 1 98.31 216 ASP A O 1
ATOM 1716 N N . ALA A 1 217 ? -11.141 22.375 -4.289 1 98.19 217 ALA A N 1
ATOM 1717 C CA . ALA A 1 217 ? -12.383 21.672 -3.936 1 98.19 217 ALA A CA 1
ATOM 1718 C C . ALA A 1 217 ? -12.898 20.844 -5.109 1 98.19 217 ALA A C 1
ATOM 1720 O O . ALA A 1 217 ? -13.398 19.734 -4.922 1 98.19 217 ALA A O 1
ATOM 1721 N N . ALA A 1 218 ? -12.781 21.375 -6.277 1 98.38 218 ALA A N 1
ATOM 1722 C CA . ALA A 1 218 ? -13.242 20.672 -7.461 1 98.38 218 ALA A CA 1
ATOM 1723 C C . ALA A 1 218 ? -12.438 19.391 -7.684 1 98.38 218 ALA A C 1
ATOM 1725 O O . ALA A 1 218 ? -12.992 18.344 -8.047 1 98.38 218 ALA A O 1
ATOM 1726 N N . GLU A 1 219 ? -11.148 19.516 -7.5 1 98.69 219 GLU A N 1
ATOM 1727 C CA . GLU A 1 219 ? -10.289 18.344 -7.613 1 98.69 219 GLU A CA 1
ATOM 1728 C C . GLU A 1 219 ? -10.664 17.281 -6.578 1 98.69 219 GLU A C 1
ATOM 1730 O O . GLU A 1 219 ? -10.719 16.094 -6.891 1 98.69 219 GLU A O 1
ATOM 1735 N N . PHE A 1 220 ? -10.914 17.75 -5.371 1 98.88 220 PHE A N 1
ATOM 1736 C CA . PHE A 1 220 ? -11.305 16.828 -4.316 1 98.88 220 PHE A CA 1
ATOM 1737 C C . PHE A 1 220 ? -12.633 16.156 -4.648 1 98.88 220 PHE A C 1
ATOM 1739 O O . PHE A 1 220 ? -12.797 14.961 -4.438 1 98.88 220 PHE A O 1
ATOM 1746 N N . ASP A 1 221 ? -13.547 16.891 -5.211 1 98.69 221 ASP A N 1
ATOM 1747 C CA . ASP A 1 221 ? -14.844 16.344 -5.586 1 98.69 221 ASP A CA 1
ATOM 1748 C C . ASP A 1 221 ? -14.688 15.266 -6.66 1 98.69 221 ASP A C 1
ATOM 1750 O O . ASP A 1 221 ? -15.445 14.289 -6.676 1 98.69 221 ASP A O 1
ATOM 1754 N N . ARG A 1 222 ? -13.734 15.43 -7.543 1 98.69 222 ARG A N 1
ATOM 1755 C CA . ARG A 1 222 ? -13.445 14.398 -8.539 1 98.69 222 ARG A CA 1
ATOM 1756 C C . ARG A 1 222 ? -12.938 13.125 -7.875 1 98.69 222 ARG A C 1
ATOM 1758 O O . ARG A 1 222 ? -13.305 12.016 -8.273 1 98.69 222 ARG A O 1
ATOM 1765 N N . ALA A 1 223 ? -12.086 13.312 -6.879 1 98.81 223 ALA A N 1
ATOM 1766 C CA . ALA A 1 223 ? -11.594 12.148 -6.141 1 98.81 223 ALA A CA 1
ATOM 1767 C C . ALA A 1 223 ? -12.734 11.43 -5.43 1 98.81 223 ALA A C 1
ATOM 1769 O O . ALA A 1 223 ? -12.805 10.195 -5.449 1 98.81 223 ALA A O 1
ATOM 1770 N N . ILE A 1 224 ? -13.656 12.18 -4.832 1 98.69 224 ILE A N 1
ATOM 1771 C CA . ILE A 1 224 ? -14.812 11.609 -4.148 1 98.69 224 ILE A CA 1
ATOM 1772 C C . ILE A 1 224 ? -15.688 10.859 -5.148 1 98.69 224 ILE A C 1
ATOM 1774 O O . ILE A 1 224 ? -16.172 9.766 -4.863 1 98.69 224 ILE A O 1
ATOM 1778 N N . SER A 1 225 ? -15.867 11.461 -6.312 1 98.19 225 SER A N 1
ATOM 1779 C CA . SER A 1 225 ? -16.656 10.812 -7.352 1 98.19 225 SER A CA 1
ATOM 1780 C C . SER A 1 225 ? -16.047 9.477 -7.766 1 98.19 225 SER A C 1
ATOM 1782 O O . SER A 1 225 ? -16.766 8.492 -7.965 1 98.19 225 SER A O 1
ATOM 1784 N N . SER A 1 226 ? -14.766 9.5 -7.883 1 97.81 226 SER A N 1
ATOM 1785 C CA . SER A 1 226 ? -14.062 8.266 -8.227 1 97.81 226 SER A CA 1
ATOM 1786 C C . SER A 1 226 ? -14.289 7.191 -7.172 1 97.81 226 SER A C 1
ATOM 1788 O O . SER A 1 226 ? -14.453 6.016 -7.5 1 97.81 226 SER A O 1
ATOM 1790 N N . PHE A 1 227 ? -14.328 7.586 -5.922 1 97.88 227 PHE A N 1
ATOM 1791 C CA . PHE A 1 227 ? -14.539 6.68 -4.801 1 97.88 227 PHE A CA 1
ATOM 1792 C C . PHE A 1 227 ? -15.938 6.082 -4.848 1 97.88 227 PHE A C 1
ATOM 1794 O O . PHE A 1 227 ? -16.109 4.883 -4.633 1 97.88 227 PHE A O 1
ATOM 1801 N N . ARG A 1 228 ? -16.859 6.879 -5.188 1 96.12 228 ARG A N 1
ATOM 1802 C CA . ARG A 1 228 ? -18.266 6.5 -5.137 1 96.12 228 ARG A CA 1
ATOM 1803 C C . ARG A 1 228 ? -18.562 5.375 -6.125 1 96.12 228 ARG A C 1
ATOM 1805 O O . ARG A 1 228 ? -19.484 4.582 -5.91 1 96.12 228 ARG A O 1
ATOM 1812 N N . VAL A 1 229 ? -17.766 5.254 -7.137 1 94.12 229 VAL A N 1
ATOM 1813 C CA . VAL A 1 229 ? -18.109 4.297 -8.18 1 94.12 229 VAL A CA 1
ATOM 1814 C C . VAL A 1 229 ? -17.25 3.045 -8.047 1 94.12 229 VAL A C 1
ATOM 1816 O O . VAL A 1 229 ? -17.297 2.146 -8.891 1 94.12 229 VAL A O 1
ATOM 1819 N N . ARG A 1 230 ? -16.422 3 -7.02 1 95.06 230 ARG A N 1
ATOM 1820 C CA . ARG A 1 230 ? -15.586 1.828 -6.805 1 95.06 230 ARG A CA 1
ATOM 1821 C C . ARG A 1 230 ? -16.406 0.643 -6.312 1 95.06 230 ARG A C 1
ATOM 1823 O O . ARG A 1 230 ? -17.344 0.813 -5.523 1 95.06 230 ARG A O 1
ATOM 1830 N N . GLU A 1 231 ? -16.031 -0.505 -6.797 1 94.31 231 GLU A N 1
ATOM 1831 C CA . GLU A 1 231 ? -16.547 -1.759 -6.25 1 94.31 231 GLU A CA 1
ATOM 1832 C C . GLU A 1 231 ? -15.633 -2.301 -5.16 1 94.31 231 GLU A C 1
ATOM 1834 O O . GLU A 1 231 ? -14.617 -2.938 -5.457 1 94.31 231 GLU A O 1
ATOM 1839 N N . ARG A 1 232 ? -15.984 -2.072 -3.939 1 95 232 ARG A N 1
ATOM 1840 C CA . ARG A 1 232 ? -15.195 -2.551 -2.805 1 95 232 ARG A CA 1
ATOM 1841 C C . ARG A 1 232 ? -15.695 -3.912 -2.33 1 95 232 ARG A C 1
ATOM 1843 O O . ARG A 1 232 ? -16.719 -4 -1.648 1 95 232 ARG A O 1
ATOM 1850 N N . ARG A 1 233 ? -14.938 -4.98 -2.562 1 94.5 233 ARG A N 1
ATOM 1851 C CA . ARG A 1 233 ? -15.43 -6.352 -2.453 1 94.5 233 ARG A CA 1
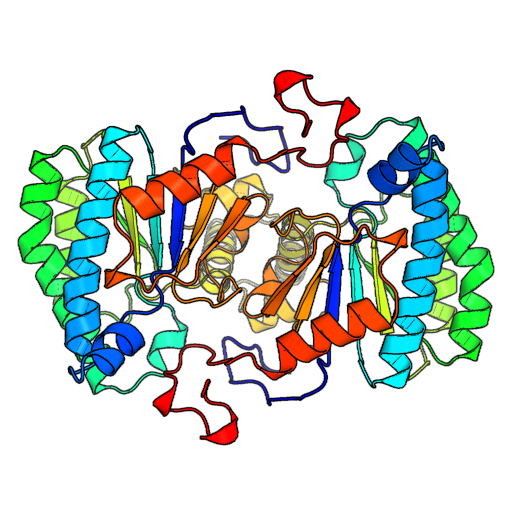ATOM 1852 C C . ARG A 1 233 ? -14.883 -7.027 -1.201 1 94.5 233 ARG A C 1
ATOM 1854 O O . ARG A 1 233 ? -15.508 -7.945 -0.665 1 94.5 233 ARG A O 1
ATOM 1861 N N . PHE A 1 234 ? -13.641 -6.66 -0.742 1 95.31 234 PHE A N 1
ATOM 1862 C CA . PHE A 1 234 ? -13.039 -7.203 0.466 1 95.31 234 PHE A CA 1
ATOM 1863 C C . PHE A 1 234 ? -12.945 -8.727 0.389 1 95.31 234 PHE A C 1
ATOM 1865 O O . PHE A 1 234 ? -13.344 -9.422 1.324 1 95.31 234 PHE A O 1
ATOM 1872 N N . GLY A 1 235 ? -12.484 -9.211 -0.766 1 93.69 235 GLY A N 1
ATOM 1873 C CA . GLY A 1 235 ? -12.242 -10.633 -0.948 1 93.69 235 GLY A CA 1
ATOM 1874 C C . GLY A 1 235 ? -13.43 -11.367 -1.551 1 93.69 235 GLY A C 1
ATOM 1875 O O . GLY A 1 235 ? -13.336 -12.547 -1.871 1 93.69 235 GLY A O 1
ATOM 1876 N N . ARG A 1 236 ? -14.555 -10.711 -1.773 1 93.94 236 ARG A N 1
ATOM 1877 C CA . ARG A 1 236 ? -15.758 -11.305 -2.34 1 93.94 236 ARG A CA 1
ATOM 1878 C C . ARG A 1 236 ? -15.805 -11.117 -3.854 1 93.94 236 ARG A C 1
ATOM 1880 O O . ARG A 1 236 ? -14.938 -10.453 -4.426 1 93.94 236 ARG A O 1
ATOM 1887 N N . THR A 1 237 ? -16.75 -11.758 -4.445 1 92.69 237 THR A N 1
ATOM 1888 C CA . THR A 1 237 ? -17 -11.547 -5.867 1 92.69 237 THR A CA 1
ATOM 1889 C C . THR A 1 237 ? -18 -10.406 -6.074 1 92.69 237 THR A C 1
ATOM 1891 O O . THR A 1 237 ? -18.703 -10.008 -5.141 1 92.69 237 THR A O 1
ATOM 1894 N N . SER A 1 238 ? -18 -9.93 -7.324 1 92.38 238 SER A N 1
ATOM 1895 C CA . SER A 1 238 ? -18.953 -8.875 -7.656 1 92.38 238 SER A CA 1
ATOM 1896 C C . SER A 1 238 ? -20.391 -9.32 -7.395 1 92.38 238 SER A C 1
ATOM 1898 O O . SER A 1 238 ? -21.219 -8.531 -6.914 1 92.38 238 SER A O 1
ATOM 1900 N N . GLU A 1 239 ? -20.656 -10.562 -7.688 1 90.5 239 GLU A N 1
ATOM 1901 C CA . GLU A 1 239 ? -22 -11.109 -7.605 1 90.5 239 GLU A CA 1
ATOM 1902 C C . GLU A 1 239 ? -22.484 -11.18 -6.156 1 90.5 239 GLU A C 1
ATOM 1904 O O . GLU A 1 239 ? -23.688 -11.305 -5.898 1 90.5 239 GLU A O 1
ATOM 1909 N N . GLN A 1 240 ? -21.594 -11.156 -5.242 1 93.25 240 GLN A N 1
ATOM 1910 C CA . GLN A 1 240 ? -21.953 -11.219 -3.828 1 93.25 240 GLN A CA 1
ATOM 1911 C C . GLN A 1 240 ? -22.328 -9.844 -3.293 1 93.25 240 GLN A C 1
ATOM 1913 O O . GLN A 1 240 ? -22.859 -9.727 -2.186 1 93.25 240 GLN A O 1
ATOM 1918 N N . LEU A 1 241 ? -22.031 -8.773 -4.059 1 92.19 241 LEU A N 1
ATOM 1919 C CA . LEU A 1 241 ? -22.406 -7.418 -3.664 1 92.19 241 LEU A CA 1
ATOM 1920 C C . LEU A 1 241 ? -23.859 -7.125 -4.027 1 92.19 241 LEU A C 1
ATOM 1922 O O . LEU A 1 241 ? -24.375 -7.676 -4.996 1 92.19 241 LEU A O 1
ATOM 1926 N N . PRO A 1 242 ? -24.469 -6.23 -3.188 1 90.69 242 PRO A N 1
ATOM 1927 C CA . PRO A 1 242 ? -25.75 -5.734 -3.664 1 90.69 242 PRO A CA 1
ATOM 1928 C C . PRO A 1 242 ? -25.672 -5.109 -5.055 1 90.69 242 PRO A C 1
ATOM 1930 O O . PRO A 1 242 ? -24.656 -4.508 -5.406 1 90.69 242 PRO A O 1
ATOM 1933 N N . PRO A 1 243 ? -26.703 -5.281 -5.863 1 88.88 243 PRO A N 1
ATOM 1934 C CA . PRO A 1 243 ? -26.672 -4.809 -7.25 1 88.88 243 PRO A CA 1
ATOM 1935 C C . PRO A 1 243 ? -26.234 -3.35 -7.367 1 88.88 243 PRO A C 1
ATOM 1937 O O . PRO A 1 243 ? -25.5 -2.994 -8.289 1 88.88 243 PRO A O 1
ATOM 1940 N N . GLU A 1 244 ? -26.594 -2.541 -6.445 1 86.69 244 GLU A N 1
ATOM 1941 C CA . GLU A 1 244 ? -26.297 -1.109 -6.512 1 86.69 244 GLU A CA 1
ATOM 1942 C C . GLU A 1 244 ? -24.828 -0.828 -6.266 1 86.69 244 GLU A C 1
ATOM 1944 O O . GLU A 1 244 ? -24.344 0.273 -6.543 1 86.69 244 GLU A O 1
ATOM 1949 N N . GLN A 1 245 ? -24.141 -1.843 -5.766 1 88.44 245 GLN A N 1
ATOM 1950 C CA . GLN A 1 245 ? -22.719 -1.677 -5.457 1 88.44 245 GLN A CA 1
ATOM 1951 C C . GLN A 1 245 ? -21.844 -2.338 -6.52 1 88.44 245 GLN A C 1
ATOM 1953 O O . GLN A 1 245 ? -20.609 -2.297 -6.434 1 88.44 245 GLN A O 1
ATOM 1958 N N . GLN A 1 246 ? -22.484 -3.018 -7.398 1 86.75 246 GLN A N 1
ATOM 1959 C CA . GLN A 1 246 ? -21.766 -3.662 -8.484 1 86.75 246 GLN A CA 1
ATOM 1960 C C . GLN A 1 246 ? -21.438 -2.664 -9.594 1 86.75 246 GLN A C 1
ATOM 1962 O O . GLN A 1 246 ? -22.188 -1.72 -9.836 1 86.75 246 GLN A O 1
ATOM 1967 N N . ARG A 1 247 ? -20.172 -2.893 -10.094 1 78.12 247 ARG A N 1
ATOM 1968 C CA . ARG A 1 247 ? -19.781 -2.049 -11.219 1 78.12 247 ARG A CA 1
ATOM 1969 C C . ARG A 1 247 ? -20.656 -2.336 -12.438 1 78.12 247 ARG A C 1
ATOM 1971 O O . ARG A 1 247 ? -20.938 -3.494 -12.742 1 78.12 247 ARG A O 1
ATOM 1978 N N . GLY A 1 248 ? -21.516 -1.429 -12.906 1 63.09 248 GLY A N 1
ATOM 1979 C CA . GLY A 1 248 ? -22.344 -1.572 -14.086 1 63.09 248 GLY A CA 1
ATOM 1980 C C . GLY A 1 248 ? -21.578 -2.037 -15.305 1 63.09 248 GLY A C 1
ATOM 1981 O O . GLY A 1 248 ? -20.344 -1.926 -15.352 1 63.09 248 GLY A O 1
ATOM 1982 N N . MET B 1 1 ? 19.719 -7.703 1.354 1 67.56 1 MET B N 1
ATOM 1983 C CA . MET B 1 1 ? 19.719 -6.379 0.742 1 67.56 1 MET B CA 1
ATOM 1984 C C . MET B 1 1 ? 19.141 -5.336 1.693 1 67.56 1 MET B C 1
ATOM 1986 O O . MET B 1 1 ? 18.25 -5.641 2.484 1 67.56 1 MET B O 1
ATOM 1990 N N . SER B 1 2 ? 19.781 -4.18 1.634 1 79.69 2 SER B N 1
ATOM 1991 C CA . SER B 1 2 ? 19.344 -3.141 2.559 1 79.69 2 SER B CA 1
ATOM 1992 C C . SER B 1 2 ? 18 -2.57 2.15 1 79.69 2 SER B C 1
ATOM 1994 O O . SER B 1 2 ? 17.672 -2.518 0.962 1 79.69 2 SER B O 1
ATOM 1996 N N . SER B 1 3 ? 17.203 -2.256 3.07 1 90.69 3 SER B N 1
ATOM 1997 C CA . SER B 1 3 ? 15.852 -1.729 2.885 1 90.69 3 SER B CA 1
ATOM 1998 C C . SER B 1 3 ? 15.883 -0.333 2.27 1 90.69 3 SER B C 1
ATOM 2000 O O . SER B 1 3 ? 16.812 0.441 2.521 1 90.69 3 SER B O 1
ATOM 2002 N N . SER B 1 4 ? 14.898 -0.072 1.492 1 92.5 4 SER B N 1
ATOM 2003 C CA . SER B 1 4 ? 14.758 1.223 0.832 1 92.5 4 SER B CA 1
ATOM 2004 C C . SER B 1 4 ? 14.641 2.352 1.85 1 92.5 4 SER B C 1
ATOM 2006 O O . SER B 1 4 ? 14.859 3.52 1.517 1 92.5 4 SER B O 1
ATOM 2008 N N . THR B 1 5 ? 14.266 2.08 3.076 1 94.38 5 THR B N 1
ATOM 2009 C CA . THR B 1 5 ? 14.156 3.104 4.113 1 94.38 5 THR B CA 1
ATOM 2010 C C . THR B 1 5 ? 15.516 3.393 4.734 1 94.38 5 THR B C 1
ATOM 2012 O O . THR B 1 5 ? 15.695 4.406 5.41 1 94.38 5 THR B O 1
ATOM 2015 N N . GLN B 1 6 ? 16.484 2.52 4.48 1 92.56 6 GLN B N 1
ATOM 2016 C CA . GLN B 1 6 ? 17.781 2.652 5.109 1 92.56 6 GLN B CA 1
ATOM 2017 C C . GLN B 1 6 ? 18.828 3.129 4.105 1 92.56 6 GLN B C 1
ATOM 2019 O O . GLN B 1 6 ? 19.797 3.809 4.48 1 92.56 6 GLN B O 1
ATOM 2024 N N . SER B 1 7 ? 18.641 2.705 2.879 1 92.25 7 SER B N 1
ATOM 2025 C CA . SER B 1 7 ? 19.547 3.109 1.809 1 92.25 7 SER B CA 1
ATOM 2026 C C . SER B 1 7 ? 18.812 3.25 0.482 1 92.25 7 SER B C 1
ATOM 2028 O O . SER B 1 7 ? 17.75 2.652 0.29 1 92.25 7 SER B O 1
ATOM 2030 N N . ILE B 1 8 ? 19.391 4.008 -0.379 1 90.94 8 ILE B N 1
ATOM 2031 C CA . ILE B 1 8 ? 18.797 4.211 -1.7 1 90.94 8 ILE B CA 1
ATOM 2032 C C . ILE B 1 8 ? 19.156 3.035 -2.607 1 90.94 8 ILE B C 1
ATOM 2034 O O . ILE B 1 8 ? 20.344 2.803 -2.895 1 90.94 8 ILE B O 1
ATOM 2038 N N . PRO B 1 9 ? 18.188 2.326 -3.084 1 92.12 9 PRO B N 1
ATOM 2039 C CA . PRO B 1 9 ? 18.5 1.219 -3.988 1 92.12 9 PRO B CA 1
ATOM 2040 C C . PRO B 1 9 ? 19.078 1.692 -5.324 1 92.12 9 PRO B C 1
ATOM 2042 O O . PRO B 1 9 ? 18.828 2.826 -5.738 1 92.12 9 PRO B O 1
ATOM 2045 N N . GLU B 1 10 ? 19.75 0.785 -5.949 1 89.62 10 GLU B N 1
ATOM 2046 C CA . GLU B 1 10 ? 20.281 1.062 -7.281 1 89.62 10 GLU B CA 1
ATOM 2047 C C . GLU B 1 10 ? 19.156 1.151 -8.312 1 89.62 10 GLU B C 1
ATOM 2049 O O . GLU B 1 10 ? 18.203 0.375 -8.266 1 89.62 10 GLU B O 1
ATOM 2054 N N . ARG B 1 11 ? 19.375 2.105 -9.195 1 89.5 11 ARG B N 1
ATOM 2055 C CA . ARG B 1 11 ? 18.391 2.234 -10.273 1 89.5 11 ARG B CA 1
ATOM 2056 C C . ARG B 1 11 ? 18.625 1.182 -11.352 1 89.5 11 ARG B C 1
ATOM 2058 O O . ARG B 1 11 ? 19.766 0.903 -11.727 1 89.5 11 ARG B O 1
ATOM 2065 N N . THR B 1 12 ? 17.547 0.563 -11.75 1 92.5 12 THR B N 1
ATOM 2066 C CA . THR B 1 12 ? 17.594 -0.389 -12.859 1 92.5 12 THR B CA 1
ATOM 2067 C C . THR B 1 12 ? 16.484 -0.098 -13.867 1 92.5 12 THR B C 1
ATOM 2069 O O . THR B 1 12 ? 15.422 0.405 -13.5 1 92.5 12 THR B O 1
ATOM 2072 N N . ASN B 1 13 ? 16.75 -0.403 -15.148 1 94.06 13 ASN B N 1
ATOM 2073 C CA . ASN B 1 13 ? 15.742 -0.219 -16.188 1 94.06 13 ASN B CA 1
ATOM 2074 C C . ASN B 1 13 ? 14.719 -1.35 -16.188 1 94.06 13 ASN B C 1
ATOM 2076 O O . ASN B 1 13 ? 13.578 -1.168 -16.625 1 94.06 13 ASN B O 1
ATOM 2080 N N . ILE B 1 14 ? 15.242 -2.494 -15.789 1 97.62 14 ILE B N 1
ATOM 2081 C CA . ILE B 1 14 ? 14.367 -3.648 -15.617 1 97.62 14 ILE B CA 1
ATOM 2082 C C . ILE B 1 14 ? 14.156 -3.914 -14.125 1 97.62 14 ILE B C 1
ATOM 2084 O O . ILE B 1 14 ? 15.117 -4.074 -13.375 1 97.62 14 ILE B O 1
ATOM 2088 N N . PRO B 1 15 ? 12.891 -3.859 -13.75 1 98.31 15 PRO B N 1
ATOM 2089 C CA . PRO B 1 15 ? 12.68 -4.184 -12.336 1 98.31 15 PRO B CA 1
ATOM 2090 C C . PRO B 1 15 ? 13.234 -5.555 -11.961 1 98.31 15 PRO B C 1
ATOM 2092 O O . PRO B 1 15 ? 13.086 -6.52 -12.719 1 98.31 15 PRO B O 1
ATOM 2095 N N . ARG B 1 16 ? 13.852 -5.637 -10.805 1 97.94 16 ARG B N 1
ATOM 2096 C CA . ARG B 1 16 ? 14.367 -6.914 -10.32 1 97.94 16 ARG B CA 1
ATOM 2097 C C . ARG B 1 16 ? 13.242 -7.781 -9.766 1 97.94 16 ARG B C 1
ATOM 2099 O O . ARG B 1 16 ? 13.281 -9.008 -9.875 1 97.94 16 ARG B O 1
ATOM 2106 N N . HIS B 1 17 ? 12.289 -7.18 -9.125 1 98.44 17 HIS B N 1
ATOM 2107 C CA . HIS B 1 17 ? 11.156 -7.848 -8.5 1 98.44 17 HIS B CA 1
ATOM 2108 C C . HIS B 1 17 ? 9.836 -7.219 -8.938 1 98.44 17 HIS B C 1
ATOM 2110 O O . HIS B 1 17 ? 9.57 -6.047 -8.641 1 98.44 17 HIS B O 1
ATOM 2116 N N . VAL B 1 18 ? 9.023 -7.992 -9.617 1 98.88 18 VAL B N 1
ATOM 2117 C CA . VAL B 1 18 ? 7.699 -7.586 -10.078 1 98.88 18 VAL B CA 1
ATOM 2118 C C . VAL B 1 18 ? 6.629 -8.32 -9.273 1 98.88 18 VAL B C 1
ATOM 2120 O O . VAL B 1 18 ? 6.719 -9.531 -9.07 1 98.88 18 VAL B O 1
ATOM 2123 N N . CYS B 1 19 ? 5.68 -7.562 -8.773 1 98.81 19 CYS B N 1
ATOM 2124 C CA . CYS B 1 19 ? 4.516 -8.117 -8.094 1 98.81 19 CYS B CA 1
ATOM 2125 C C . CYS B 1 19 ? 3.244 -7.859 -8.891 1 98.81 19 CYS B C 1
ATOM 2127 O O . CYS B 1 19 ? 3.08 -6.793 -9.477 1 98.81 19 CYS B O 1
ATOM 2129 N N . VAL B 1 20 ? 2.334 -8.883 -8.859 1 98.94 20 VAL B N 1
ATOM 2130 C CA . VAL B 1 20 ? 1.156 -8.727 -9.711 1 98.94 20 VAL B CA 1
ATOM 2131 C C . VAL B 1 20 ? -0.085 -9.203 -8.961 1 98.94 20 VAL B C 1
ATOM 2133 O O . VAL B 1 20 ? -0.075 -10.273 -8.344 1 98.94 20 VAL B O 1
ATOM 2136 N N . ILE B 1 21 ? -1.102 -8.422 -8.914 1 98.81 21 ILE B N 1
ATOM 2137 C CA . ILE B 1 21 ? -2.451 -8.891 -8.625 1 98.81 21 ILE B CA 1
ATOM 2138 C C . ILE B 1 21 ? -3.186 -9.18 -9.938 1 98.81 21 ILE B C 1
ATOM 2140 O O . ILE B 1 21 ? -3.441 -8.266 -10.727 1 98.81 21 ILE B O 1
ATOM 2144 N N . MET B 1 22 ? -3.553 -10.359 -10.117 1 98.75 22 MET B N 1
ATOM 2145 C CA . MET B 1 22 ? -4.094 -10.875 -11.375 1 98.75 22 MET B CA 1
ATOM 2146 C C . MET B 1 22 ? -5.617 -10.758 -11.398 1 98.75 22 MET B C 1
ATOM 2148 O O . MET B 1 22 ? -6.316 -11.773 -11.43 1 98.75 22 MET B O 1
ATOM 2152 N N . ASP B 1 23 ? -6.039 -9.578 -11.477 1 98.06 23 ASP B N 1
ATOM 2153 C CA . ASP B 1 23 ? -7.465 -9.281 -11.375 1 98.06 23 ASP B CA 1
ATOM 2154 C C . ASP B 1 23 ? -8.125 -9.281 -12.75 1 98.06 23 ASP B C 1
ATOM 2156 O O . ASP B 1 23 ? -7.496 -8.922 -13.75 1 98.06 23 ASP B O 1
ATOM 2160 N N . GLY B 1 24 ? -9.375 -9.711 -12.805 1 97.38 24 GLY B N 1
ATOM 2161 C CA . GLY B 1 24 ? -10.156 -9.602 -14.031 1 97.38 24 GLY B CA 1
ATOM 2162 C C . GLY B 1 24 ? -10.477 -10.945 -14.656 1 97.38 24 GLY B C 1
ATOM 2163 O O . GLY B 1 24 ? -11.062 -11.008 -15.734 1 97.38 24 GLY B O 1
ATOM 2164 N N . ASN B 1 25 ? -10.148 -12.047 -14 1 97.69 25 ASN B N 1
ATOM 2165 C CA . ASN B 1 25 ? -10.406 -13.375 -14.531 1 97.69 25 ASN B CA 1
ATOM 2166 C C . ASN B 1 25 ? -11.906 -13.625 -14.719 1 97.69 25 ASN B C 1
ATOM 2168 O O . ASN B 1 25 ? -12.352 -13.977 -15.812 1 97.69 25 ASN B O 1
ATOM 2172 N N . GLY B 1 26 ? -12.688 -13.422 -13.578 1 95.12 26 GLY B N 1
ATOM 2173 C CA . GLY B 1 26 ? -14.125 -13.641 -13.656 1 95.12 26 GLY B CA 1
ATOM 2174 C C . GLY B 1 26 ? -14.812 -12.734 -14.664 1 95.12 26 GLY B C 1
ATOM 2175 O O . GLY B 1 26 ? -15.664 -13.18 -15.422 1 95.12 26 GLY B O 1
ATOM 2176 N N . ARG B 1 27 ? -14.531 -11.477 -14.711 1 95.88 27 ARG B N 1
ATOM 2177 C CA . ARG B 1 27 ? -15.125 -10.516 -15.633 1 95.88 27 ARG B CA 1
ATOM 2178 C C . ARG B 1 27 ? -14.805 -10.875 -17.078 1 95.88 27 ARG B C 1
ATOM 2180 O O . ARG B 1 27 ? -15.648 -10.719 -17.969 1 95.88 27 ARG B O 1
ATOM 2187 N N . TRP B 1 28 ? -13.523 -11.305 -17.328 1 98 28 TRP B N 1
ATOM 2188 C CA . TRP B 1 28 ? -13.125 -11.75 -18.656 1 98 28 TRP B CA 1
ATOM 2189 C C . TRP B 1 28 ? -14.039 -12.859 -19.156 1 98 28 TRP B C 1
ATOM 2191 O O . TRP B 1 28 ? -14.508 -12.82 -20.297 1 98 28 TRP B O 1
ATOM 2201 N N . ALA B 1 29 ? -14.234 -13.867 -18.328 1 97.56 29 ALA B N 1
ATOM 2202 C CA . ALA B 1 29 ? -15.109 -14.992 -18.688 1 97.56 29 ALA B CA 1
ATOM 2203 C C . ALA B 1 29 ? -16.547 -14.516 -18.906 1 97.56 29 ALA B C 1
ATOM 2205 O O . ALA B 1 29 ? -17.172 -14.883 -19.891 1 97.56 29 ALA B O 1
ATOM 2206 N N . LYS B 1 30 ? -17 -13.68 -17.984 1 95.38 30 LYS B N 1
ATOM 2207 C CA . LYS B 1 30 ? -18.375 -13.18 -18.062 1 95.38 30 LYS B CA 1
ATOM 2208 C C . LYS B 1 30 ? -18.609 -12.43 -19.375 1 95.38 30 LYS B C 1
ATOM 2210 O O . LYS B 1 30 ? -19.641 -12.625 -20.031 1 95.38 30 LYS B O 1
ATOM 2215 N N . LYS B 1 31 ? -17.703 -11.625 -19.766 1 96.31 31 LYS B N 1
ATOM 2216 C CA . LYS B 1 31 ? -17.797 -10.859 -21.016 1 96.31 31 LYS B CA 1
ATOM 2217 C C . LYS B 1 31 ? -17.906 -11.789 -22.219 1 96.31 31 LYS B C 1
ATOM 2219 O O . LYS B 1 31 ? -18.422 -11.383 -23.266 1 96.31 31 LYS B O 1
ATOM 2224 N N . ARG B 1 32 ? -17.547 -12.969 -22.078 1 97.38 32 ARG B N 1
ATOM 2225 C CA . ARG B 1 32 ? -17.531 -13.93 -23.188 1 97.38 32 ARG B CA 1
ATOM 2226 C C . ARG B 1 32 ? -18.609 -15 -22.969 1 97.38 32 ARG B C 1
ATOM 2228 O O . ARG B 1 32 ? -18.594 -16.031 -23.656 1 97.38 32 ARG B O 1
ATOM 2235 N N . LEU B 1 33 ? -19.391 -14.773 -21.922 1 97.25 33 LEU B N 1
ATOM 2236 C CA . LEU B 1 33 ? -20.5 -15.664 -21.578 1 97.25 33 LEU B CA 1
ATOM 2237 C C . LEU B 1 33 ? -19.984 -17.047 -21.203 1 97.25 33 LEU B C 1
ATOM 2239 O O . LEU B 1 33 ? -20.578 -18.062 -21.594 1 97.25 33 LEU B O 1
ATOM 2243 N N . LEU B 1 34 ? -18.891 -17.031 -20.578 1 96.94 34 LEU B N 1
ATOM 2244 C CA . LEU B 1 34 ? -18.281 -18.266 -20.078 1 96.94 34 LEU B CA 1
ATOM 2245 C C . LEU B 1 34 ? -18.344 -18.328 -18.547 1 96.94 34 LEU B C 1
ATOM 2247 O O . LEU B 1 34 ? -18.484 -17.281 -17.891 1 96.94 34 LEU B O 1
ATOM 2251 N N . PRO B 1 35 ? -18.328 -19.562 -18.062 1 93.88 35 PRO B N 1
ATOM 2252 C CA . PRO B 1 35 ? -18.219 -19.672 -16.609 1 93.88 35 PRO B CA 1
ATOM 2253 C C . PRO B 1 35 ? -16.922 -19.031 -16.078 1 93.88 35 PRO B C 1
ATOM 2255 O O . PRO B 1 35 ? -15.883 -19.109 -16.734 1 93.88 35 PRO B O 1
ATOM 2258 N N . ARG B 1 36 ? -16.969 -18.438 -14.836 1 92.44 36 ARG B N 1
ATOM 2259 C CA . ARG B 1 36 ? -15.852 -17.75 -14.203 1 92.44 36 ARG B CA 1
ATOM 2260 C C . ARG B 1 36 ? -14.602 -18.609 -14.203 1 92.44 36 ARG B C 1
ATOM 2262 O O . ARG B 1 36 ? -13.492 -18.109 -14.383 1 92.44 36 ARG B O 1
ATOM 2269 N N . VAL B 1 37 ? -14.828 -19.875 -14.07 1 91.94 37 VAL B N 1
ATOM 2270 C CA . VAL B 1 37 ? -13.711 -20.797 -13.922 1 91.94 37 VAL B CA 1
ATOM 2271 C C . VAL B 1 37 ? -12.859 -20.781 -15.195 1 91.94 37 VAL B C 1
ATOM 2273 O O . VAL B 1 37 ? -11.641 -20.984 -15.133 1 91.94 37 VAL B O 1
ATOM 2276 N N . MET B 1 38 ? -13.43 -20.531 -16.328 1 95.44 38 MET B N 1
ATOM 2277 C CA . MET B 1 38 ? -12.695 -20.469 -17.594 1 95.44 38 MET B CA 1
ATOM 2278 C C . MET B 1 38 ? -11.75 -19.281 -17.625 1 95.44 38 MET B C 1
ATOM 2280 O O . MET B 1 38 ? -10.688 -19.344 -18.234 1 95.44 38 MET B O 1
ATOM 2284 N N . GLY B 1 39 ? -12.164 -18.219 -17.016 1 97.38 39 GLY B N 1
ATOM 2285 C CA . GLY B 1 39 ? -11.281 -17.078 -16.875 1 97.38 39 GLY B CA 1
ATOM 2286 C C . GLY B 1 39 ? -10.031 -17.375 -16.062 1 97.38 39 GLY B C 1
ATOM 2287 O O . GLY B 1 39 ? -8.938 -16.953 -16.422 1 97.38 39 GLY B O 1
ATOM 2288 N N . HIS B 1 40 ? -10.211 -18.125 -15.008 1 96.94 40 HIS B N 1
ATOM 2289 C CA . HIS B 1 40 ? -9.086 -18.5 -14.156 1 96.94 40 HIS B CA 1
ATOM 2290 C C . HIS B 1 40 ? -8.148 -19.453 -14.891 1 96.94 40 HIS B C 1
ATOM 2292 O O . HIS B 1 40 ? -6.926 -19.375 -14.719 1 96.94 40 HIS B O 1
ATOM 2298 N N . LYS B 1 41 ? -8.711 -20.344 -15.664 1 96.75 41 LYS B N 1
ATOM 2299 C CA . LYS B 1 41 ? -7.883 -21.25 -16.469 1 96.75 41 LYS B CA 1
ATOM 2300 C C . LYS B 1 41 ? -7.035 -20.469 -17.469 1 96.75 41 LYS B C 1
ATOM 2302 O O . LYS B 1 41 ? -5.832 -20.703 -17.578 1 96.75 41 LYS B O 1
ATOM 2307 N N . ARG B 1 42 ? -7.684 -19.547 -18.156 1 97.94 42 ARG B N 1
ATOM 2308 C CA . ARG B 1 42 ? -6.945 -18.703 -19.094 1 97.94 42 ARG B CA 1
ATOM 2309 C C . ARG B 1 42 ? -5.938 -17.828 -18.344 1 97.94 42 ARG B C 1
ATOM 2311 O O . ARG B 1 42 ? -4.875 -17.5 -18.891 1 97.94 42 ARG B O 1
ATOM 2318 N N . GLY B 1 43 ? -6.289 -17.438 -17.172 1 98.12 43 GLY B N 1
ATOM 2319 C CA . GLY B 1 43 ? -5.379 -16.672 -16.344 1 98.12 43 GLY B CA 1
ATOM 2320 C C . GLY B 1 43 ? -4.09 -17.422 -16.031 1 98.12 43 GLY B C 1
ATOM 2321 O O . GLY B 1 43 ? -3.021 -16.812 -15.953 1 98.12 43 GLY B O 1
ATOM 2322 N N . LEU B 1 44 ? -4.223 -18.734 -15.828 1 97.12 44 LEU B N 1
ATOM 2323 C CA . LEU B 1 44 ? -3.025 -19.547 -15.602 1 97.12 44 LEU B CA 1
ATOM 2324 C C . LEU B 1 44 ? -2.096 -19.484 -16.812 1 97.12 44 LEU B C 1
ATOM 2326 O O . LEU B 1 44 ? -0.877 -19.375 -16.656 1 97.12 44 LEU B O 1
ATOM 2330 N N . THR B 1 45 ? -2.643 -19.5 -17.969 1 96.62 45 THR B N 1
ATOM 2331 C CA . THR B 1 45 ? -1.859 -19.375 -19.188 1 96.62 45 THR B CA 1
ATOM 2332 C C . THR B 1 45 ? -1.184 -18.016 -19.266 1 96.62 45 THR B C 1
ATOM 2334 O O . THR B 1 45 ? -0.013 -17.922 -19.641 1 96.62 45 THR B O 1
ATOM 2337 N N . ALA B 1 46 ? -1.935 -17 -18.938 1 98.44 46 ALA B N 1
ATOM 2338 C CA . ALA B 1 46 ? -1.378 -15.656 -18.922 1 98.44 46 ALA B CA 1
ATOM 2339 C C . ALA B 1 46 ? -0.2 -15.562 -17.953 1 98.44 46 ALA B C 1
ATOM 2341 O O . ALA B 1 46 ? 0.802 -14.906 -18.25 1 98.44 46 ALA B O 1
ATOM 2342 N N . LEU B 1 47 ? -0.297 -16.203 -16.828 1 98.31 47 LEU B N 1
ATOM 2343 C CA . LEU B 1 47 ? 0.789 -16.203 -15.844 1 98.31 47 LEU B CA 1
ATOM 2344 C C . LEU B 1 47 ? 2.027 -16.891 -16.422 1 98.31 47 LEU B C 1
ATOM 2346 O O . LEU B 1 47 ? 3.146 -16.391 -16.25 1 98.31 47 LEU B O 1
ATOM 2350 N N . GLU B 1 48 ? 1.841 -17.984 -17.062 1 96.75 48 GLU B N 1
ATOM 2351 C CA . GLU B 1 48 ? 2.957 -18.688 -17.688 1 96.75 48 GLU B CA 1
ATOM 2352 C C . GLU B 1 48 ? 3.66 -17.812 -18.703 1 96.75 48 GLU B C 1
ATOM 2354 O O . GLU B 1 48 ? 4.891 -17.766 -18.75 1 96.75 48 GLU B O 1
ATOM 2359 N N . ASN B 1 49 ? 2.867 -17.141 -19.5 1 97.62 49 ASN B N 1
ATOM 2360 C CA . ASN B 1 49 ? 3.42 -16.234 -20.5 1 97.62 49 ASN B CA 1
ATOM 2361 C C . ASN B 1 49 ? 4.188 -15.078 -19.859 1 97.62 49 ASN B C 1
ATOM 2363 O O . ASN B 1 49 ? 5.262 -14.703 -20.328 1 97.62 49 ASN B O 1
ATOM 2367 N N . LEU B 1 50 ? 3.625 -14.594 -18.812 1 98.69 50 LEU B N 1
ATOM 2368 C CA . LEU B 1 50 ? 4.301 -13.508 -18.109 1 98.69 50 LEU B CA 1
ATOM 2369 C C . LEU B 1 50 ? 5.629 -13.977 -17.531 1 98.69 50 LEU B C 1
ATOM 2371 O O . LEU B 1 50 ? 6.637 -13.273 -17.625 1 98.69 50 LEU B O 1
ATOM 2375 N N . ALA B 1 51 ? 5.605 -15.133 -16.875 1 98.31 51 ALA B N 1
ATOM 2376 C CA . ALA B 1 51 ? 6.832 -15.68 -16.312 1 98.31 51 ALA B CA 1
ATOM 2377 C C . ALA B 1 51 ? 7.918 -15.828 -17.359 1 98.31 51 ALA B C 1
ATOM 2379 O O . ALA B 1 51 ? 9.078 -15.492 -17.125 1 98.31 51 ALA B O 1
ATOM 2380 N N . THR B 1 52 ? 7.52 -16.297 -18.5 1 97.31 52 THR B N 1
ATOM 2381 C CA . THR B 1 52 ? 8.453 -16.438 -19.609 1 97.31 52 THR B CA 1
ATOM 2382 C C . THR B 1 52 ? 9.031 -15.094 -20.016 1 97.31 52 THR B C 1
ATOM 2384 O O . THR B 1 52 ? 10.25 -14.945 -20.172 1 97.31 52 THR B O 1
ATOM 2387 N N . ARG B 1 53 ? 8.188 -14.109 -20.188 1 98.44 53 ARG B N 1
ATOM 2388 C CA . ARG B 1 53 ? 8.625 -12.773 -20.578 1 98.44 53 ARG B CA 1
ATOM 2389 C C . ARG B 1 53 ? 9.531 -12.156 -19.516 1 98.44 53 ARG B C 1
ATOM 2391 O O . ARG B 1 53 ? 10.523 -11.508 -19.844 1 98.44 53 ARG B O 1
ATOM 2398 N N . CYS B 1 54 ? 9.156 -12.344 -18.281 1 98.69 54 CYS B N 1
ATOM 2399 C CA . CYS B 1 54 ? 9.992 -11.875 -17.188 1 98.69 54 CYS B CA 1
ATOM 2400 C C . CYS B 1 54 ? 11.398 -12.469 -17.266 1 98.69 54 CYS B C 1
ATOM 2402 O O . CYS B 1 54 ? 12.391 -11.742 -17.172 1 98.69 54 CYS B O 1
ATOM 2404 N N . ALA B 1 55 ? 11.453 -13.758 -17.438 1 98.06 55 ALA B N 1
ATOM 2405 C CA . ALA B 1 55 ? 12.734 -14.445 -17.531 1 98.06 55 ALA B CA 1
ATOM 2406 C C . ALA B 1 55 ? 13.555 -13.898 -18.703 1 98.06 55 ALA B C 1
ATOM 2408 O O . ALA B 1 55 ? 14.758 -13.664 -18.562 1 98.06 55 ALA B O 1
ATOM 2409 N N . GLU B 1 56 ? 12.922 -13.656 -19.797 1 97.88 56 GLU B N 1
ATOM 2410 C CA . GLU B 1 56 ? 13.586 -13.125 -20.984 1 97.88 56 GLU B CA 1
ATOM 2411 C C . GLU B 1 56 ? 14.188 -11.758 -20.719 1 97.88 56 GLU B C 1
ATOM 2413 O O . GLU B 1 56 ? 15.273 -11.438 -21.203 1 97.88 56 GLU B O 1
ATOM 2418 N N . LEU B 1 57 ? 13.5 -10.977 -19.938 1 98.06 57 LEU B N 1
ATOM 2419 C CA . LEU B 1 57 ? 13.906 -9.594 -19.719 1 98.06 57 LEU B CA 1
ATOM 2420 C C . LEU B 1 57 ? 14.922 -9.5 -18.578 1 98.06 57 LEU B C 1
ATOM 2422 O O . LEU B 1 57 ? 15.555 -8.453 -18.391 1 98.06 57 LEU B O 1
ATOM 2426 N N . GLY B 1 58 ? 15 -10.555 -17.781 1 97.81 58 GLY B N 1
ATOM 2427 C CA . GLY B 1 58 ? 15.977 -10.57 -16.703 1 97.81 58 GLY B CA 1
ATOM 2428 C C . GLY B 1 58 ? 15.383 -10.203 -15.359 1 97.81 58 GLY B C 1
ATOM 2429 O O . GLY B 1 58 ? 16.109 -9.828 -14.438 1 97.81 58 GLY B O 1
ATOM 2430 N N . VAL B 1 59 ? 14.078 -10.219 -15.258 1 98.62 59 VAL B N 1
ATOM 2431 C CA . VAL B 1 59 ? 13.438 -10.094 -13.953 1 98.62 59 VAL B CA 1
ATOM 2432 C C . VAL B 1 59 ? 13.867 -11.25 -13.055 1 98.62 59 VAL B C 1
ATOM 2434 O O . VAL B 1 59 ? 13.898 -12.406 -13.484 1 98.62 59 VAL B O 1
ATOM 2437 N N . GLU B 1 60 ? 14.211 -10.945 -11.82 1 98.31 60 GLU B N 1
ATOM 2438 C CA . GLU B 1 60 ? 14.734 -11.977 -10.93 1 98.31 60 GLU B CA 1
ATOM 2439 C C . GLU B 1 60 ? 13.617 -12.625 -10.117 1 98.31 60 GLU B C 1
ATOM 2441 O O . GLU B 1 60 ? 13.648 -13.828 -9.867 1 98.31 60 GLU B O 1
ATOM 2446 N N . TYR B 1 61 ? 12.641 -11.828 -9.727 1 98.56 61 TYR B N 1
ATOM 2447 C CA . TYR B 1 61 ? 11.539 -12.312 -8.906 1 98.56 61 TYR B CA 1
ATOM 2448 C C . TYR B 1 61 ? 10.195 -11.867 -9.484 1 98.56 61 TYR B C 1
ATOM 2450 O O . TYR B 1 61 ? 10.016 -10.695 -9.805 1 98.56 61 TYR B O 1
ATOM 2458 N N . LEU B 1 62 ? 9.328 -12.766 -9.656 1 98.88 62 LEU B N 1
ATOM 2459 C CA . LEU B 1 62 ? 7.922 -12.523 -9.969 1 98.88 62 LEU B CA 1
ATOM 2460 C C . LEU B 1 62 ? 7.023 -13.078 -8.867 1 98.88 62 LEU B C 1
ATOM 2462 O O . LEU B 1 62 ? 7.016 -14.281 -8.609 1 98.88 62 LEU B O 1
ATOM 2466 N N . THR B 1 63 ? 6.336 -12.203 -8.164 1 98.88 63 THR B N 1
ATOM 2467 C CA . THR B 1 63 ? 5.426 -12.617 -7.102 1 98.88 63 THR B CA 1
ATOM 2468 C C . THR B 1 63 ? 3.98 -12.297 -7.469 1 98.88 63 THR B C 1
ATOM 2470 O O . THR B 1 63 ? 3.658 -11.156 -7.797 1 98.88 63 THR B O 1
ATOM 2473 N N . VAL B 1 64 ? 3.127 -13.305 -7.41 1 98.88 64 VAL B N 1
ATOM 2474 C CA . VAL B 1 64 ? 1.743 -13.102 -7.828 1 98.88 64 VAL B CA 1
ATOM 2475 C C . VAL B 1 64 ? 0.803 -13.398 -6.664 1 98.88 64 VAL B C 1
ATOM 2477 O O . VAL B 1 64 ? 1.086 -14.273 -5.836 1 98.88 64 VAL B O 1
ATOM 2480 N N . PHE B 1 65 ? -0.244 -12.625 -6.605 1 98.62 65 PHE B N 1
ATOM 2481 C CA . PHE B 1 65 ? -1.284 -12.805 -5.598 1 98.62 65 PHE B CA 1
ATOM 2482 C C . PHE B 1 65 ? -2.363 -13.758 -6.102 1 98.62 65 PHE B C 1
ATOM 2484 O O . PHE B 1 65 ? -3.326 -13.328 -6.742 1 98.62 65 PHE B O 1
ATOM 2491 N N . ALA B 1 66 ? -2.301 -14.984 -5.715 1 97.75 66 ALA B N 1
ATOM 2492 C CA . ALA B 1 66 ? -3.17 -16 -6.301 1 97.75 66 ALA B CA 1
ATOM 2493 C C . ALA B 1 66 ? -4.449 -16.156 -5.488 1 97.75 66 ALA B C 1
ATOM 2495 O O . ALA B 1 66 ? -5.535 -16.328 -6.051 1 97.75 66 ALA B O 1
ATOM 2496 N N . PHE B 1 67 ? -4.305 -16.125 -4.211 1 97.31 67 PHE B N 1
ATOM 2497 C CA . PHE B 1 67 ? -5.418 -16.359 -3.295 1 97.31 67 PHE B CA 1
ATOM 2498 C C . PHE B 1 67 ? -5.176 -15.648 -1.965 1 97.31 67 PHE B C 1
ATOM 2500 O O . PHE B 1 67 ? -4.281 -16.031 -1.206 1 97.31 67 PHE B O 1
ATOM 2507 N N . SER B 1 68 ? -5.992 -14.602 -1.676 1 97.25 68 SER B N 1
ATOM 2508 C CA . SER B 1 68 ? -5.816 -13.875 -0.423 1 97.25 68 SER B CA 1
ATOM 2509 C C . SER B 1 68 ? -6.512 -14.586 0.732 1 97.25 68 SER B C 1
ATOM 2511 O O . SER B 1 68 ? -7.387 -15.43 0.514 1 97.25 68 SER B O 1
ATOM 2513 N N . THR B 1 69 ? -6.172 -14.219 1.934 1 96.5 69 THR B N 1
ATOM 2514 C CA . THR B 1 69 ? -6.84 -14.734 3.125 1 96.5 69 THR B CA 1
ATOM 2515 C C . THR B 1 69 ? -8.328 -14.383 3.1 1 96.5 69 THR B C 1
ATOM 2517 O O . THR B 1 69 ? -9.156 -15.164 3.568 1 96.5 69 THR B O 1
ATOM 2520 N N . GLU B 1 70 ? -8.734 -13.289 2.553 1 96 70 GLU B N 1
ATOM 2521 C CA . GLU B 1 70 ? -10.125 -12.844 2.527 1 96 70 GLU B CA 1
ATOM 2522 C C . GLU B 1 70 ? -10.914 -13.555 1.434 1 96 70 GLU B C 1
ATOM 2524 O O . GLU B 1 70 ? -12.141 -13.508 1.422 1 96 70 GLU B O 1
ATOM 2529 N N . ASN B 1 71 ? -10.211 -14.242 0.498 1 95.75 71 ASN B N 1
ATOM 2530 C CA . ASN B 1 71 ? -10.883 -14.914 -0.607 1 95.75 71 ASN B CA 1
ATOM 2531 C C . ASN B 1 71 ? -11.68 -16.125 -0.125 1 95.75 71 ASN B C 1
ATOM 2533 O O . ASN B 1 71 ? -12.508 -16.656 -0.861 1 95.75 71 ASN B O 1
ATOM 2537 N N . TRP B 1 72 ? -11.445 -16.516 1.077 1 95.31 72 TRP B N 1
ATOM 2538 C CA . TRP B 1 72 ? -12.25 -17.594 1.655 1 95.31 72 TRP B CA 1
ATOM 2539 C C . TRP B 1 72 ? -13.703 -17.156 1.791 1 95.31 72 TRP B C 1
ATOM 2541 O O . TRP B 1 72 ? -14.586 -17.984 2.025 1 95.31 72 TRP B O 1
ATOM 2551 N N . ARG B 1 73 ? -13.93 -15.867 1.663 1 94.69 73 ARG B N 1
ATOM 2552 C CA . ARG B 1 73 ? -15.289 -15.328 1.712 1 94.69 73 ARG B CA 1
ATOM 2553 C C . ARG B 1 73 ? -16.047 -15.641 0.428 1 94.69 73 ARG B C 1
ATOM 2555 O O . ARG B 1 73 ? -17.266 -15.492 0.371 1 94.69 73 ARG B O 1
ATOM 2562 N N . ARG B 1 74 ? -15.391 -16.125 -0.62 1 94.31 74 ARG B N 1
ATOM 2563 C CA . ARG B 1 74 ? -16.016 -16.438 -1.9 1 94.31 74 ARG B CA 1
ATOM 2564 C C . ARG B 1 74 ? -16.859 -17.703 -1.807 1 94.31 74 ARG B C 1
ATOM 2566 O O . ARG B 1 74 ? -16.719 -18.469 -0.854 1 94.31 74 ARG B O 1
ATOM 2573 N N . PRO B 1 75 ? -17.719 -17.875 -2.879 1 94.06 75 PRO B N 1
ATOM 2574 C CA . PRO B 1 75 ? -18.531 -19.109 -2.889 1 94.06 75 PRO B CA 1
ATOM 2575 C C . PRO B 1 75 ? -17.672 -20.375 -2.852 1 94.06 75 PRO B C 1
ATOM 2577 O O . PRO B 1 75 ? -16.625 -20.422 -3.492 1 94.06 75 PRO B O 1
ATOM 2580 N N . GLU B 1 76 ? -18.172 -21.328 -2.158 1 95 76 GLU B N 1
ATOM 2581 C CA . GLU B 1 76 ? -17.422 -22.562 -1.926 1 95 76 GLU B CA 1
ATOM 2582 C C . GLU B 1 76 ? -17.031 -23.234 -3.242 1 95 76 GLU B C 1
ATOM 2584 O O . GLU B 1 76 ? -15.938 -23.781 -3.357 1 95 76 GLU B O 1
ATOM 2589 N N . ASP B 1 77 ? -17.906 -23.172 -4.156 1 94.12 77 ASP B N 1
ATOM 2590 C CA . ASP B 1 77 ? -17.625 -23.797 -5.445 1 94.12 77 ASP B CA 1
ATOM 2591 C C . ASP B 1 77 ? -16.422 -23.141 -6.133 1 94.12 77 ASP B C 1
ATOM 2593 O O . ASP B 1 77 ? -15.586 -23.812 -6.727 1 94.12 77 ASP B O 1
ATOM 2597 N N . GLU B 1 78 ? -16.391 -21.875 -5.992 1 92.19 78 GLU B N 1
ATOM 2598 C CA . GLU B 1 78 ? -15.258 -21.172 -6.605 1 92.19 78 GLU B CA 1
ATOM 2599 C C . GLU B 1 78 ? -13.961 -21.469 -5.863 1 92.19 78 GLU B C 1
ATOM 2601 O O . GLU B 1 78 ? -12.922 -21.703 -6.488 1 92.19 78 GLU B O 1
ATOM 2606 N N . VAL B 1 79 ? -14.016 -21.469 -4.551 1 94.94 79 VAL B N 1
ATOM 2607 C CA . VAL B 1 79 ? -12.828 -21.75 -3.748 1 94.94 79 VAL B CA 1
ATOM 2608 C C . VAL B 1 79 ? -12.312 -23.156 -4.07 1 94.94 79 VAL B C 1
ATOM 2610 O O . VAL B 1 79 ? -11.117 -23.344 -4.305 1 94.94 79 VAL B O 1
ATOM 2613 N N . SER B 1 80 ? -13.203 -24.109 -4.18 1 95 80 SER B N 1
ATOM 2614 C CA . SER B 1 80 ? -12.844 -25.484 -4.492 1 95 80 SER B CA 1
ATOM 2615 C C . SER B 1 80 ? -12.195 -25.594 -5.871 1 95 80 SER B C 1
ATOM 2617 O O . SER B 1 80 ? -11.203 -26.297 -6.043 1 95 80 SER B O 1
ATOM 2619 N N . PHE B 1 81 ? -12.773 -24.922 -6.742 1 94 81 PHE B N 1
ATOM 2620 C CA . PHE B 1 81 ? -12.234 -24.922 -8.094 1 94 81 PHE B CA 1
ATOM 2621 C C . PHE B 1 81 ? -10.82 -24.344 -8.109 1 94 81 PHE B C 1
ATOM 2623 O O . PHE B 1 81 ? -9.922 -24.906 -8.75 1 94 81 PHE B O 1
ATOM 2630 N N . LEU B 1 82 ? -10.648 -23.219 -7.457 1 94.25 82 LEU B N 1
ATOM 2631 C CA . LEU B 1 82 ? -9.336 -22.578 -7.414 1 94.25 82 LEU B CA 1
ATOM 2632 C C . LEU B 1 82 ? -8.297 -23.516 -6.809 1 94.25 82 LEU B C 1
ATOM 2634 O O . LEU B 1 82 ? -7.164 -23.578 -7.289 1 94.25 82 LEU B O 1
ATOM 2638 N N . MET B 1 83 ? -8.719 -24.234 -5.801 1 94.69 83 MET B N 1
ATOM 2639 C CA . MET B 1 83 ? -7.82 -25.203 -5.168 1 94.69 83 MET B CA 1
ATOM 2640 C C . MET B 1 83 ? -7.441 -26.312 -6.145 1 94.69 83 MET B C 1
ATOM 2642 O O . MET B 1 83 ? -6.273 -26.688 -6.234 1 94.69 83 MET B O 1
ATOM 2646 N N . LYS B 1 84 ? -8.391 -26.766 -6.84 1 94.44 84 LYS B N 1
ATOM 2647 C CA . LYS B 1 84 ? -8.148 -27.812 -7.824 1 94.44 84 LYS B CA 1
ATOM 2648 C C . LYS B 1 84 ? -7.234 -27.312 -8.938 1 94.44 84 LYS B C 1
ATOM 2650 O O . LYS B 1 84 ? -6.324 -28.031 -9.367 1 94.44 84 LYS B O 1
ATOM 2655 N N . LEU B 1 85 ? -7.535 -26.156 -9.367 1 94.19 85 LEU B N 1
ATOM 2656 C CA . LEU B 1 85 ? -6.711 -25.547 -10.406 1 94.19 85 LEU B CA 1
ATOM 2657 C C . LEU B 1 85 ? -5.266 -25.406 -9.945 1 94.19 85 LEU B C 1
ATOM 2659 O O . LEU B 1 85 ? -4.332 -25.625 -10.719 1 94.19 85 LEU B O 1
ATOM 2663 N N . PHE B 1 86 ? -5.082 -24.969 -8.703 1 93.69 86 PHE B N 1
ATOM 2664 C CA . PHE B 1 86 ? -3.756 -24.828 -8.117 1 93.69 86 PHE B CA 1
ATOM 2665 C C . PHE B 1 86 ? -3.029 -26.172 -8.102 1 93.69 86 PHE B C 1
ATOM 2667 O O . PHE B 1 86 ? -1.872 -26.25 -8.516 1 93.69 86 PHE B O 1
ATOM 2674 N N . LEU B 1 87 ? -3.697 -27.219 -7.699 1 93.06 87 LEU B N 1
ATOM 2675 C CA . LEU B 1 87 ? -3.117 -28.562 -7.668 1 93.06 87 LEU B CA 1
ATOM 2676 C C . LEU B 1 87 ? -2.748 -29.016 -9.07 1 93.06 87 LEU B C 1
ATOM 2678 O O . LEU B 1 87 ? -1.673 -29.594 -9.281 1 93.06 87 LEU B O 1
ATOM 2682 N N . GLN B 1 88 ? -3.582 -28.781 -9.977 1 92.88 88 GLN B N 1
ATOM 2683 C CA . GLN B 1 88 ? -3.324 -29.141 -11.359 1 92.88 88 GLN B CA 1
ATOM 2684 C C . GLN B 1 88 ? -2.088 -28.422 -11.898 1 92.88 88 GLN B C 1
ATOM 2686 O O . GLN B 1 88 ? -1.283 -29.016 -12.617 1 92.88 88 GLN B O 1
ATOM 2691 N N . ALA B 1 89 ? -2.004 -27.188 -11.57 1 92.44 89 ALA B N 1
ATOM 2692 C CA . ALA B 1 89 ? -0.842 -26.406 -12 1 92.44 89 ALA B CA 1
ATOM 2693 C C . ALA B 1 89 ? 0.445 -26.984 -11.414 1 92.44 89 ALA B C 1
ATOM 2695 O O . ALA B 1 89 ? 1.459 -27.094 -12.109 1 92.44 89 ALA B O 1
ATOM 2696 N N . LEU B 1 90 ? 0.418 -27.344 -10.156 1 91.75 90 LEU B N 1
ATOM 2697 C CA . LEU B 1 90 ? 1.576 -27.938 -9.5 1 91.75 90 LEU B CA 1
ATOM 2698 C C . LEU B 1 90 ? 1.972 -29.25 -10.164 1 91.75 90 LEU B C 1
ATOM 2700 O O . LEU B 1 90 ? 3.16 -29.531 -10.359 1 91.75 90 LEU B O 1
ATOM 2704 N N . ASP B 1 91 ? 1.043 -30 -10.594 1 90.19 91 ASP B N 1
ATOM 2705 C CA . ASP B 1 91 ? 1.277 -31.312 -11.188 1 90.19 91 ASP B CA 1
ATOM 2706 C C . ASP B 1 91 ? 1.708 -31.188 -12.648 1 90.19 91 ASP B C 1
ATOM 2708 O O . ASP B 1 91 ? 2.568 -31.938 -13.109 1 90.19 91 ASP B O 1
ATOM 2712 N N . GLY B 1 92 ? 1.23 -30.266 -13.273 1 90.25 92 GLY B N 1
ATOM 2713 C CA . GLY B 1 92 ? 1.377 -30.25 -14.719 1 90.25 92 GLY B CA 1
ATOM 2714 C C . GLY B 1 92 ? 2.4 -29.234 -15.203 1 90.25 92 GLY B C 1
ATOM 2715 O O . GLY B 1 92 ? 2.939 -29.359 -16.297 1 90.25 92 GLY B O 1
ATOM 2716 N N . LYS B 1 93 ? 2.658 -28.328 -14.422 1 90.81 93 LYS B N 1
ATOM 2717 C CA . LYS B 1 93 ? 3.457 -27.219 -14.945 1 90.81 93 LYS B CA 1
ATOM 2718 C C . LYS B 1 93 ? 4.848 -27.203 -14.312 1 90.81 93 LYS B C 1
ATOM 2720 O O . LYS B 1 93 ? 5.789 -26.656 -14.891 1 90.81 93 LYS B O 1
ATOM 2725 N N . VAL B 1 94 ? 5.055 -27.766 -13.164 1 93.56 94 VAL B N 1
ATOM 2726 C CA . VAL B 1 94 ? 6.27 -27.609 -12.375 1 93.56 94 VAL B CA 1
ATOM 2727 C C . VAL B 1 94 ? 7.445 -28.266 -13.094 1 93.56 94 VAL B C 1
ATOM 2729 O O . VAL B 1 94 ? 8.562 -27.75 -13.062 1 93.56 94 VAL B O 1
ATOM 2732 N N . ALA B 1 95 ? 7.215 -29.422 -13.727 1 93.62 95 ALA B N 1
ATOM 2733 C CA . ALA B 1 95 ? 8.281 -30.094 -14.469 1 93.62 95 ALA B CA 1
ATOM 2734 C C . ALA B 1 95 ? 8.852 -29.188 -15.555 1 93.62 95 ALA B C 1
ATOM 2736 O O . ALA B 1 95 ? 10.07 -29.078 -15.703 1 93.62 95 ALA B O 1
ATOM 2737 N N . LYS B 1 96 ? 7.957 -28.609 -16.25 1 94.38 96 LYS B N 1
ATOM 2738 C CA . LYS B 1 96 ? 8.375 -27.688 -17.297 1 94.38 96 LYS B CA 1
ATOM 2739 C C . LYS B 1 96 ? 9.102 -26.484 -16.703 1 94.38 96 LYS B C 1
ATOM 2741 O O . LYS B 1 96 ? 10.094 -26.016 -17.266 1 94.38 96 LYS B O 1
ATOM 2746 N N . MET B 1 97 ? 8.641 -25.938 -15.625 1 95.19 97 MET B N 1
ATOM 2747 C CA . MET B 1 97 ? 9.297 -24.844 -14.922 1 95.19 97 MET B CA 1
ATOM 2748 C C . MET B 1 97 ? 10.727 -25.219 -14.539 1 95.19 97 MET B C 1
ATOM 2750 O O . MET B 1 97 ? 11.648 -24.422 -14.734 1 95.19 97 MET B O 1
ATOM 2754 N N . HIS B 1 98 ? 10.867 -26.406 -14.016 1 97.06 98 HIS B N 1
ATOM 2755 C CA . HIS B 1 98 ? 12.18 -26.891 -13.602 1 97.06 98 HIS B CA 1
ATOM 2756 C C . HIS B 1 98 ? 13.133 -26.969 -14.781 1 97.06 98 HIS B C 1
ATOM 2758 O O . HIS B 1 98 ? 14.281 -26.531 -14.688 1 97.06 98 HIS B O 1
ATOM 2764 N N . GLN B 1 99 ? 12.641 -27.5 -15.875 1 96.69 99 GLN B N 1
ATOM 2765 C CA . GLN B 1 99 ? 13.445 -27.625 -17.078 1 96.69 99 GLN B CA 1
ATOM 2766 C C . GLN B 1 99 ? 13.891 -26.266 -17.609 1 96.69 99 GLN B C 1
ATOM 2768 O O . GLN B 1 99 ? 14.969 -26.141 -18.188 1 96.69 99 GLN B O 1
ATOM 2773 N N . ASN B 1 100 ? 13.109 -25.266 -17.344 1 96.62 100 ASN B N 1
ATOM 2774 C CA . ASN B 1 100 ? 13.398 -23.922 -17.812 1 96.62 100 ASN B CA 1
ATOM 2775 C C . ASN B 1 100 ? 14.156 -23.109 -16.766 1 96.62 100 ASN B C 1
ATOM 2777 O O . ASN B 1 100 ? 14.234 -21.875 -16.875 1 96.62 100 ASN B O 1
ATOM 2781 N N . ASN B 1 101 ? 14.609 -23.719 -15.727 1 98 101 ASN B N 1
ATOM 2782 C CA . ASN B 1 101 ? 15.477 -23.156 -14.688 1 98 101 ASN B CA 1
ATOM 2783 C C . ASN B 1 101 ? 14.742 -22.125 -13.844 1 98 101 ASN B C 1
ATOM 2785 O O . ASN B 1 101 ? 15.336 -21.141 -13.398 1 98 101 ASN B O 1
ATOM 2789 N N . LEU B 1 102 ? 13.43 -22.297 -13.711 1 98 102 LEU B N 1
ATOM 2790 C CA . LEU B 1 102 ? 12.641 -21.453 -12.82 1 98 102 LEU B CA 1
ATOM 2791 C C . LEU B 1 102 ? 12.586 -22.047 -11.422 1 98 102 LEU B C 1
ATOM 2793 O O . LEU B 1 102 ? 12.516 -23.266 -11.258 1 98 102 LEU B O 1
ATOM 2797 N N . ARG B 1 103 ? 12.625 -21.219 -10.484 1 98.19 103 ARG B N 1
ATOM 2798 C CA . ARG B 1 103 ? 12.422 -21.609 -9.094 1 98.19 103 ARG B CA 1
ATOM 2799 C C . ARG B 1 103 ? 11.023 -21.234 -8.617 1 98.19 103 ARG B C 1
ATOM 2801 O O . ARG B 1 103 ? 10.555 -20.125 -8.875 1 98.19 103 ARG B O 1
ATOM 2808 N N . LEU B 1 104 ? 10.336 -22.188 -7.957 1 98.12 104 LEU B N 1
ATOM 2809 C CA . LEU B 1 104 ? 8.984 -21.938 -7.469 1 98.12 104 LEU B CA 1
ATOM 2810 C C . LEU B 1 104 ? 8.969 -21.828 -5.949 1 98.12 104 LEU B C 1
ATOM 2812 O O . LEU B 1 104 ? 9.602 -22.625 -5.258 1 98.12 104 LEU B O 1
ATOM 2816 N N . LYS B 1 105 ? 8.312 -20.844 -5.441 1 97.94 105 LYS B N 1
ATOM 2817 C CA . LYS B 1 105 ? 8.016 -20.688 -4.02 1 97.94 105 LYS B CA 1
ATOM 2818 C C . LYS B 1 105 ? 6.539 -20.359 -3.801 1 97.94 105 LYS B C 1
ATOM 2820 O O . LYS B 1 105 ? 5.945 -19.594 -4.559 1 97.94 105 LYS B O 1
ATOM 2825 N N . VAL B 1 106 ? 5.957 -20.969 -2.803 1 97.94 106 VAL B N 1
ATOM 2826 C CA . VAL B 1 106 ? 4.586 -20.656 -2.418 1 97.94 106 VAL B CA 1
ATOM 2827 C C . VAL B 1 106 ? 4.566 -20.094 -0.999 1 97.94 106 VAL B C 1
ATOM 2829 O O . VAL B 1 106 ? 5.062 -20.719 -0.066 1 97.94 106 VAL B O 1
ATOM 2832 N N . ILE B 1 107 ? 4.023 -18.875 -0.851 1 98.19 107 ILE B N 1
ATOM 2833 C CA . ILE B 1 107 ? 3.943 -18.25 0.463 1 98.19 107 ILE B CA 1
ATOM 2834 C C . ILE B 1 107 ? 2.484 -18.141 0.897 1 98.19 107 ILE B C 1
ATOM 2836 O O . ILE B 1 107 ? 1.58 -18.125 0.059 1 98.19 107 ILE B O 1
ATOM 2840 N N . GLY B 1 108 ? 2.307 -17.984 2.199 1 98.06 108 GLY B N 1
ATOM 2841 C CA . GLY B 1 108 ? 0.974 -17.922 2.777 1 98.06 108 GLY B CA 1
ATOM 2842 C C . GLY B 1 108 ? 0.719 -19.016 3.795 1 98.06 108 GLY B C 1
ATOM 2843 O O . GLY B 1 108 ? 1.594 -19.844 4.055 1 98.06 108 GLY B O 1
ATOM 2844 N N . ASN B 1 109 ? -0.395 -18.969 4.379 1 97.62 109 ASN B N 1
ATOM 2845 C CA . ASN B 1 109 ? -0.796 -19.938 5.398 1 97.62 109 ASN B CA 1
ATOM 2846 C C . ASN B 1 109 ? -1.155 -21.281 4.789 1 97.62 109 ASN B C 1
ATOM 2848 O O . ASN B 1 109 ? -2.162 -21.406 4.09 1 97.62 109 ASN B O 1
ATOM 2852 N N . ARG B 1 110 ? -0.439 -22.297 5.074 1 96.75 110 ARG B N 1
ATOM 2853 C CA . ARG B 1 110 ? -0.652 -23.609 4.457 1 96.75 110 ARG B CA 1
ATOM 2854 C C . ARG B 1 110 ? -1.612 -24.453 5.285 1 96.75 110 ARG B C 1
ATOM 2856 O O . ARG B 1 110 ? -2.094 -25.484 4.824 1 96.75 110 ARG B O 1
ATOM 2863 N N . SER B 1 111 ? -1.964 -23.969 6.453 1 95.62 111 SER B N 1
ATOM 2864 C CA . SER B 1 111 ? -2.682 -24.797 7.418 1 95.62 111 SER B CA 1
ATOM 2865 C C . SER B 1 111 ? -4.102 -25.094 6.941 1 95.62 111 SER B C 1
ATOM 2867 O O . SER B 1 111 ? -4.715 -26.078 7.371 1 95.62 111 SER B O 1
ATOM 2869 N N . ARG B 1 112 ? -4.684 -24.359 6.074 1 94 112 ARG B N 1
ATOM 2870 C CA . ARG B 1 112 ? -6.062 -24.547 5.645 1 94 112 ARG B CA 1
ATOM 2871 C C . ARG B 1 112 ? -6.129 -25.359 4.355 1 94 112 ARG B C 1
ATOM 2873 O O . ARG B 1 112 ? -7.215 -25.734 3.902 1 94 112 ARG B O 1
ATOM 2880 N N . PHE B 1 113 ? -4.949 -25.609 3.754 1 95.62 113 PHE B N 1
ATOM 2881 C CA . PHE B 1 113 ? -4.934 -26.359 2.5 1 95.62 113 PHE B CA 1
ATOM 2882 C C . PHE B 1 113 ? -5.074 -27.844 2.756 1 95.62 113 PHE B C 1
ATOM 2884 O O . PHE B 1 113 ? -4.539 -28.359 3.738 1 95.62 113 PHE B O 1
ATOM 2891 N N . PRO B 1 114 ? -5.801 -28.547 1.813 1 92.56 114 PRO B N 1
ATOM 2892 C CA . PRO B 1 114 ? -5.75 -30.016 1.873 1 92.56 114 PRO B CA 1
ATOM 2893 C C . PRO B 1 114 ? -4.328 -30.562 1.827 1 92.56 114 PRO B C 1
ATOM 2895 O O . PRO B 1 114 ? -3.443 -29.938 1.23 1 92.56 114 PRO B O 1
ATOM 2898 N N . ALA B 1 115 ? -4.148 -31.734 2.404 1 95.25 115 ALA B N 1
ATOM 2899 C CA . ALA B 1 115 ? -2.828 -32.344 2.508 1 95.25 115 ALA B CA 1
ATOM 2900 C C . ALA B 1 115 ? -2.197 -32.531 1.129 1 95.25 115 ALA B C 1
ATOM 2902 O O . ALA B 1 115 ? -0.993 -32.312 0.96 1 95.25 115 ALA B O 1
ATOM 2903 N N . ALA B 1 116 ? -2.996 -32.906 0.222 1 94.31 116 ALA B N 1
ATOM 2904 C CA . ALA B 1 116 ? -2.498 -33.156 -1.13 1 94.31 116 ALA B CA 1
ATOM 2905 C C . ALA B 1 116 ? -1.883 -31.891 -1.721 1 94.31 116 ALA B C 1
ATOM 2907 O O . ALA B 1 116 ? -0.872 -31.953 -2.426 1 94.31 116 ALA B O 1
ATOM 2908 N N . ILE B 1 117 ? -2.461 -30.766 -1.441 1 95.62 117 ILE B N 1
ATOM 2909 C CA . ILE B 1 117 ? -1.962 -29.5 -1.94 1 95.62 117 ILE B CA 1
ATOM 2910 C C . ILE B 1 117 ? -0.649 -29.141 -1.243 1 95.62 117 ILE B C 1
ATOM 2912 O O . ILE B 1 117 ? 0.32 -28.75 -1.895 1 95.62 117 ILE B O 1
ATOM 2916 N N . VAL B 1 118 ? -0.617 -29.312 0.054 1 97.75 118 VAL B N 1
ATOM 2917 C CA . VAL B 1 118 ? 0.585 -29.016 0.828 1 97.75 118 VAL B CA 1
ATOM 2918 C C . VAL B 1 118 ? 1.743 -29.875 0.325 1 97.75 118 VAL B C 1
ATOM 2920 O O . VAL B 1 118 ? 2.842 -29.375 0.084 1 97.75 118 VAL B O 1
ATOM 2923 N N . GLU B 1 119 ? 1.438 -31.141 0.132 1 97.12 119 GLU B N 1
ATOM 2924 C CA . GLU B 1 119 ? 2.455 -32.062 -0.376 1 97.12 119 GLU B CA 1
ATOM 2925 C C . GLU B 1 119 ? 2.92 -31.641 -1.771 1 97.12 119 GLU B C 1
ATOM 2927 O O . GLU B 1 119 ? 4.113 -31.703 -2.076 1 97.12 119 GLU B O 1
ATOM 2932 N N . GLY B 1 120 ? 1.982 -31.297 -2.607 1 96.19 120 GLY B N 1
ATOM 2933 C CA . GLY B 1 120 ? 2.316 -30.812 -3.938 1 96.19 120 GLY B CA 1
ATOM 2934 C C . GLY B 1 120 ? 3.205 -29.578 -3.926 1 96.19 120 GLY B C 1
ATOM 2935 O O . GLY B 1 120 ? 4.16 -29.484 -4.699 1 96.19 120 GLY B O 1
ATOM 2936 N N . ILE B 1 121 ? 2.934 -28.625 -3.051 1 97.88 121 ILE B N 1
ATOM 2937 C CA . ILE B 1 121 ? 3.721 -27.406 -2.906 1 97.88 121 ILE B CA 1
ATOM 2938 C C . ILE B 1 121 ? 5.148 -27.766 -2.496 1 97.88 121 ILE B C 1
ATOM 2940 O O . ILE B 1 121 ? 6.109 -27.312 -3.121 1 97.88 121 ILE B O 1
ATOM 2944 N N . GLU B 1 122 ? 5.246 -28.562 -1.472 1 98 122 GLU B N 1
ATOM 2945 C CA . GLU B 1 122 ? 6.559 -28.938 -0.947 1 98 122 GLU B CA 1
ATOM 2946 C C . GLU B 1 122 ? 7.395 -29.656 -2 1 98 122 GLU B C 1
ATOM 2948 O O . GLU B 1 122 ? 8.594 -29.406 -2.135 1 98 122 GLU B O 1
ATOM 2953 N N . ALA B 1 123 ? 6.75 -30.594 -2.719 1 97.38 123 ALA B N 1
ATOM 2954 C CA . ALA B 1 123 ? 7.434 -31.312 -3.781 1 97.38 123 ALA B CA 1
ATOM 2955 C C . ALA B 1 123 ? 7.918 -30.375 -4.875 1 97.38 123 ALA B C 1
ATOM 2957 O O . ALA B 1 123 ? 9.047 -30.484 -5.352 1 97.38 123 ALA B O 1
ATOM 2958 N N . ALA B 1 124 ? 7.09 -29.453 -5.277 1 97.69 124 ALA B N 1
ATOM 2959 C CA . ALA B 1 124 ? 7.422 -28.5 -6.324 1 97.69 124 ALA B CA 1
ATOM 2960 C C . ALA B 1 124 ? 8.578 -27.594 -5.898 1 97.69 124 ALA B C 1
ATOM 2962 O O . ALA B 1 124 ? 9.508 -27.344 -6.676 1 97.69 124 ALA B O 1
ATOM 2963 N N . GLU B 1 125 ? 8.516 -27.078 -4.695 1 98.12 125 GLU B N 1
ATOM 2964 C CA . GLU B 1 125 ? 9.578 -26.234 -4.172 1 98.12 125 GLU B CA 1
ATOM 2965 C C . GLU B 1 125 ? 10.898 -26.984 -4.078 1 98.12 125 GLU B C 1
ATOM 2967 O O . GLU B 1 125 ? 11.953 -26.438 -4.426 1 98.12 125 GLU B O 1
ATOM 2972 N N . ARG B 1 126 ? 10.82 -28.203 -3.611 1 98.06 126 ARG B N 1
ATOM 2973 C CA . ARG B 1 126 ? 12.023 -29.016 -3.506 1 98.06 126 ARG B CA 1
ATOM 2974 C C . ARG B 1 126 ? 12.641 -29.266 -4.879 1 98.06 126 ARG B C 1
ATOM 2976 O O . ARG B 1 126 ? 13.859 -29.141 -5.047 1 98.06 126 ARG B O 1
ATOM 2983 N N . LEU B 1 127 ? 11.82 -29.594 -5.836 1 97.88 127 LEU B N 1
ATOM 2984 C CA . LEU B 1 127 ? 12.281 -29.922 -7.18 1 97.88 127 LEU B CA 1
ATOM 2985 C C . LEU B 1 127 ? 13.023 -28.75 -7.805 1 97.88 127 LEU B C 1
ATOM 2987 O O . LEU B 1 127 ? 14.023 -28.938 -8.5 1 97.88 127 LEU B O 1
ATOM 2991 N N . THR B 1 128 ? 12.578 -27.531 -7.512 1 98.06 128 THR B N 1
ATOM 2992 C CA . THR B 1 128 ? 13.086 -26.375 -8.227 1 98.06 128 THR B CA 1
ATOM 2993 C C . THR B 1 128 ? 14.023 -25.562 -7.34 1 98.06 128 THR B C 1
ATOM 2995 O O . THR B 1 128 ? 14.469 -24.484 -7.727 1 98.06 128 THR B O 1
ATOM 2998 N N . ALA B 1 129 ? 14.383 -26.031 -6.184 1 97.81 129 ALA B N 1
ATOM 2999 C CA . ALA B 1 129 ? 15.062 -25.266 -5.133 1 97.81 129 ALA B CA 1
ATOM 3000 C C . ALA B 1 129 ? 16.438 -24.781 -5.602 1 97.81 129 ALA B C 1
ATOM 3002 O O . ALA B 1 129 ? 16.891 -23.719 -5.191 1 97.81 129 ALA B O 1
ATOM 3003 N N . ASP B 1 130 ? 17.078 -25.453 -6.477 1 97.88 130 ASP B N 1
ATOM 3004 C CA . ASP B 1 130 ? 18.453 -25.156 -6.84 1 97.88 130 ASP B CA 1
ATOM 3005 C C . ASP B 1 130 ? 18.516 -24.391 -8.164 1 97.88 130 ASP B C 1
ATOM 3007 O O . ASP B 1 130 ? 19.594 -24.062 -8.641 1 97.88 130 ASP B O 1
ATOM 3011 N N . ASN B 1 131 ? 17.344 -24.188 -8.758 1 98.31 131 ASN B N 1
ATOM 3012 C CA . ASN B 1 131 ? 17.328 -23.391 -9.977 1 98.31 131 ASN B CA 1
ATOM 3013 C C . ASN B 1 131 ? 17.766 -21.953 -9.719 1 98.31 131 ASN B C 1
ATOM 3015 O O . ASN B 1 131 ? 17.547 -21.422 -8.625 1 98.31 131 ASN B O 1
ATOM 3019 N N . THR B 1 132 ? 18.375 -21.281 -10.742 1 97.94 132 THR B N 1
ATOM 3020 C CA . THR B 1 132 ? 19 -19.984 -10.539 1 97.94 132 THR B CA 1
ATOM 3021 C C . THR B 1 132 ? 18.328 -18.922 -11.406 1 97.94 132 THR B C 1
ATOM 3023 O O . THR B 1 132 ? 18.734 -17.75 -11.383 1 97.94 132 THR B O 1
ATOM 3026 N N . GLY B 1 133 ? 17.375 -19.297 -12.164 1 98.19 133 GLY B N 1
ATOM 3027 C CA . GLY B 1 133 ? 16.656 -18.344 -13 1 98.19 133 GLY B CA 1
ATOM 3028 C C . GLY B 1 133 ? 15.594 -17.578 -12.25 1 98.19 133 GLY B C 1
ATOM 3029 O O . GLY B 1 133 ? 15.758 -17.281 -11.062 1 98.19 133 GLY B O 1
ATOM 3030 N N . LEU B 1 134 ? 14.547 -17.188 -12.945 1 98.69 134 LEU B N 1
ATOM 3031 C CA . LEU B 1 134 ? 13.438 -16.453 -12.352 1 98.69 134 LEU B CA 1
ATOM 3032 C C . LEU B 1 134 ? 12.836 -17.219 -11.18 1 98.69 134 LEU B C 1
ATOM 3034 O O . LEU B 1 134 ? 12.578 -18.422 -11.289 1 98.69 134 LEU B O 1
ATOM 3038 N N . THR B 1 135 ? 12.695 -16.562 -10.102 1 98.69 135 THR B N 1
ATOM 3039 C CA . THR B 1 135 ? 11.914 -17.125 -9.008 1 98.69 135 THR B CA 1
ATOM 3040 C C . THR B 1 135 ? 10.453 -16.688 -9.102 1 98.69 135 THR B C 1
ATOM 3042 O O . THR B 1 135 ? 10.156 -15.5 -9 1 98.69 135 THR B O 1
ATOM 3045 N N . LEU B 1 136 ? 9.594 -17.609 -9.336 1 98.56 136 LEU B N 1
ATOM 3046 C CA . LEU B 1 136 ? 8.156 -17.375 -9.297 1 98.56 136 LEU B CA 1
ATOM 3047 C C . LEU B 1 136 ? 7.594 -17.656 -7.914 1 98.56 136 LEU B C 1
ATOM 3049 O O . LEU B 1 136 ? 7.648 -18.797 -7.441 1 98.56 136 LEU B O 1
ATOM 3053 N N . THR B 1 137 ? 7.109 -16.641 -7.293 1 98.56 137 THR B N 1
ATOM 3054 C CA . THR B 1 137 ? 6.469 -16.797 -5.992 1 98.56 137 THR B CA 1
ATOM 3055 C C . THR B 1 137 ? 4.953 -16.656 -6.113 1 98.56 137 THR B C 1
ATOM 3057 O O . THR B 1 137 ? 4.453 -15.68 -6.664 1 98.56 137 THR B O 1
ATOM 3060 N N . VAL B 1 138 ? 4.277 -17.625 -5.625 1 98.38 138 VAL B N 1
ATOM 3061 C CA . VAL B 1 138 ? 2.818 -17.625 -5.621 1 98.38 138 VAL B CA 1
ATOM 3062 C C . VAL B 1 138 ? 2.307 -17.406 -4.199 1 98.38 138 VAL B C 1
ATOM 3064 O O . VAL B 1 138 ? 2.555 -18.219 -3.312 1 98.38 138 VAL B O 1
ATOM 3067 N N . ALA B 1 139 ? 1.643 -16.297 -3.98 1 98.56 139 ALA B N 1
ATOM 3068 C CA . ALA B 1 139 ? 1.01 -16.047 -2.691 1 98.56 139 ALA B CA 1
ATOM 3069 C C . ALA B 1 139 ? -0.371 -16.688 -2.617 1 98.56 139 ALA B C 1
ATOM 3071 O O . ALA B 1 139 ? -1.3 -16.266 -3.305 1 98.56 139 ALA B O 1
ATOM 3072 N N . ALA B 1 140 ? -0.501 -17.703 -1.826 1 98 140 ALA B N 1
ATOM 3073 C CA . ALA B 1 140 ? -1.731 -18.469 -1.655 1 98 140 ALA B CA 1
ATOM 3074 C C . ALA B 1 140 ? -2.131 -18.547 -0.185 1 98 140 ALA B C 1
ATOM 3076 O O . ALA B 1 140 ? -1.353 -19 0.655 1 98 140 ALA B O 1
ATOM 3077 N N . ASP B 1 141 ? -3.404 -18.172 0.112 1 97.75 141 ASP B N 1
ATOM 3078 C CA . ASP B 1 141 ? -3.877 -17.906 1.47 1 97.75 141 ASP B CA 1
ATOM 3079 C C . ASP B 1 141 ? -2.932 -16.969 2.213 1 97.75 141 ASP B C 1
ATOM 3081 O O . ASP B 1 141 ? -2.461 -17.297 3.307 1 97.75 141 ASP B O 1
ATOM 3085 N N . TYR B 1 142 ? -2.76 -15.875 1.562 1 98.44 142 TYR B N 1
ATOM 3086 C CA . TYR B 1 142 ? -1.77 -14.898 2.006 1 98.44 142 TYR B CA 1
ATOM 3087 C C . TYR B 1 142 ? -2.414 -13.539 2.256 1 98.44 142 TYR B C 1
ATOM 3089 O O . TYR B 1 142 ? -3.381 -13.172 1.584 1 98.44 142 TYR B O 1
ATOM 3097 N N . GLY B 1 143 ? -1.909 -12.773 3.17 1 98.25 143 GLY B N 1
ATOM 3098 C CA . GLY B 1 143 ? -2.186 -11.367 3.43 1 98.25 143 GLY B CA 1
ATOM 3099 C C . GLY B 1 143 ? -1.01 -10.633 4.047 1 98.25 143 GLY B C 1
ATOM 3100 O O . GLY B 1 143 ? -0.269 -11.203 4.852 1 98.25 143 GLY B O 1
ATOM 3101 N N . GLY B 1 144 ? -0.89 -9.406 3.627 1 98.38 144 GLY B N 1
ATOM 3102 C CA . GLY B 1 144 ? 0.206 -8.617 4.164 1 98.38 144 GLY B CA 1
ATOM 3103 C C . GLY B 1 144 ? 0.179 -8.516 5.68 1 98.38 144 GLY B C 1
ATOM 3104 O O . GLY B 1 144 ? 1.224 -8.586 6.332 1 98.38 144 GLY B O 1
ATOM 3105 N N . ARG B 1 145 ? -0.986 -8.297 6.258 1 98.31 145 ARG B N 1
ATOM 3106 C CA . ARG B 1 145 ? -1.101 -8.203 7.711 1 98.31 145 ARG B CA 1
ATOM 3107 C C . ARG B 1 145 ? -0.752 -9.531 8.375 1 98.31 145 ARG B C 1
ATOM 3109 O O . ARG B 1 145 ? -0.047 -9.562 9.383 1 98.31 145 ARG B O 1
ATOM 3116 N N . TRP B 1 146 ? -1.244 -10.641 7.797 1 98.06 146 TRP B N 1
ATOM 3117 C CA . TRP B 1 146 ? -0.884 -11.969 8.281 1 98.06 146 TRP B CA 1
ATOM 3118 C C . TRP B 1 146 ? 0.63 -12.156 8.281 1 98.06 146 TRP B C 1
ATOM 3120 O O . TRP B 1 146 ? 1.2 -12.633 9.266 1 98.06 146 TRP B O 1
ATOM 3130 N N . ASP B 1 147 ? 1.265 -11.766 7.223 1 98.69 147 ASP B N 1
ATOM 3131 C CA . ASP B 1 147 ? 2.703 -11.945 7.055 1 98.69 147 ASP B CA 1
ATOM 3132 C C . ASP B 1 147 ? 3.479 -11.172 8.125 1 98.69 147 ASP B C 1
ATOM 3134 O O . ASP B 1 147 ? 4.391 -11.719 8.75 1 98.69 147 ASP B O 1
ATOM 3138 N N . ILE B 1 148 ? 3.107 -9.945 8.352 1 98.62 1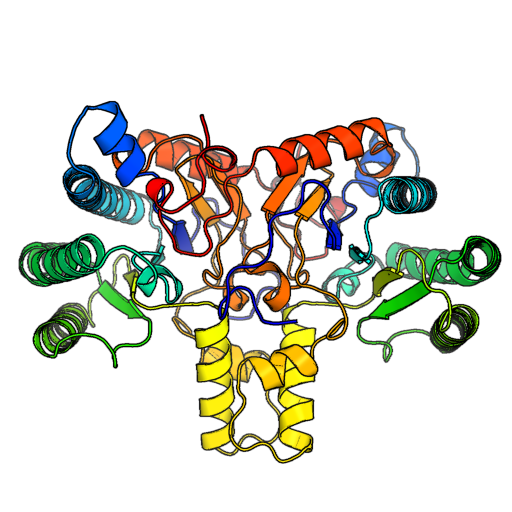48 ILE B N 1
ATOM 3139 C CA . ILE B 1 148 ? 3.744 -9.109 9.359 1 98.62 148 ILE B CA 1
ATOM 3140 C C . ILE B 1 148 ? 3.576 -9.734 10.742 1 98.62 148 ILE B C 1
ATOM 3142 O O . ILE B 1 148 ? 4.531 -9.82 11.516 1 98.62 148 ILE B O 1
ATOM 3146 N N . LEU B 1 149 ? 2.41 -10.172 11.008 1 98.62 149 LEU B N 1
ATOM 3147 C CA . LEU B 1 149 ? 2.129 -10.766 12.305 1 98.62 149 LEU B CA 1
ATOM 3148 C C . LEU B 1 149 ? 2.908 -12.062 12.492 1 98.62 149 LEU B C 1
ATOM 3150 O O . LEU B 1 149 ? 3.451 -12.32 13.57 1 98.62 149 LEU B O 1
ATOM 3154 N N . GLN B 1 150 ? 2.92 -12.938 11.43 1 98.38 150 GLN B N 1
ATOM 3155 C CA . GLN B 1 150 ? 3.707 -14.164 11.508 1 98.38 150 GLN B CA 1
ATOM 3156 C C . GLN B 1 150 ? 5.176 -13.852 11.789 1 98.38 150 GLN B C 1
ATOM 3158 O O . GLN B 1 150 ? 5.801 -14.516 12.625 1 98.38 150 GLN B O 1
ATOM 3163 N N . ALA B 1 151 ? 5.73 -12.859 11.109 1 98.5 151 ALA B N 1
ATOM 3164 C CA . ALA B 1 151 ? 7.129 -12.477 11.281 1 98.5 151 ALA B CA 1
ATOM 3165 C C . ALA B 1 151 ? 7.383 -11.984 12.703 1 98.5 151 ALA B C 1
ATOM 3167 O O . ALA B 1 151 ? 8.344 -12.406 13.352 1 98.5 151 ALA B O 1
ATOM 3168 N N . ALA B 1 152 ? 6.551 -11.086 13.18 1 98.62 152 ALA B N 1
ATOM 3169 C CA . ALA B 1 152 ? 6.703 -10.547 14.531 1 98.62 152 ALA B CA 1
ATOM 3170 C C . ALA B 1 152 ? 6.625 -11.648 15.578 1 98.62 152 ALA B C 1
ATOM 3172 O O . ALA B 1 152 ? 7.453 -11.703 16.5 1 98.62 152 ALA B O 1
ATOM 3173 N N . ASN B 1 153 ? 5.66 -12.531 15.445 1 98.62 153 ASN B N 1
ATOM 3174 C CA . ASN B 1 153 ? 5.457 -13.586 16.422 1 98.62 153 ASN B CA 1
ATOM 3175 C C . ASN B 1 153 ? 6.598 -14.602 16.406 1 98.62 153 ASN B C 1
ATOM 3177 O O . ASN B 1 153 ? 6.957 -15.156 17.453 1 98.62 153 ASN B O 1
ATOM 3181 N N . ARG B 1 154 ? 7.113 -14.867 15.242 1 98.31 154 ARG B N 1
ATOM 3182 C CA . ARG B 1 154 ? 8.297 -15.727 15.172 1 98.31 154 ARG B CA 1
ATOM 3183 C C . ARG B 1 154 ? 9.469 -15.109 15.93 1 98.31 154 ARG B C 1
ATOM 3185 O O . ARG B 1 154 ? 10.18 -15.805 16.656 1 98.31 154 ARG B O 1
ATOM 3192 N N . LEU B 1 155 ? 9.664 -13.82 15.758 1 98.56 155 LEU B N 1
ATOM 3193 C CA . LEU B 1 155 ? 10.742 -13.117 16.438 1 98.56 155 LEU B CA 1
ATOM 3194 C C . LEU B 1 155 ? 10.539 -13.141 17.953 1 98.56 155 LEU B C 1
ATOM 3196 O O . LEU B 1 155 ? 11.492 -13.328 18.703 1 98.56 155 LEU B O 1
ATOM 3200 N N . ILE B 1 156 ? 9.328 -12.961 18.375 1 98.19 156 ILE B N 1
ATOM 3201 C CA . ILE B 1 156 ? 9.008 -13.039 19.797 1 98.19 156 ILE B CA 1
ATOM 3202 C C . ILE B 1 156 ? 9.336 -14.43 20.328 1 98.19 156 ILE B C 1
ATOM 3204 O O . ILE B 1 156 ? 9.961 -14.578 21.375 1 98.19 156 ILE B O 1
ATOM 3208 N N . ALA B 1 157 ? 8.906 -15.43 19.562 1 98 157 ALA B N 1
ATOM 3209 C CA . ALA B 1 157 ? 9.164 -16.812 19.953 1 98 157 ALA B CA 1
ATOM 3210 C C . ALA B 1 157 ? 10.664 -17.094 20.031 1 98 157 ALA B C 1
ATOM 3212 O O . ALA B 1 157 ? 11.109 -17.906 20.844 1 98 157 ALA B O 1
ATOM 3213 N N . GLU B 1 158 ? 11.406 -16.406 19.234 1 97.94 158 GLU B N 1
ATOM 3214 C CA . GLU B 1 158 ? 12.852 -16.547 19.219 1 97.94 158 GLU B CA 1
ATOM 3215 C C . GLU B 1 158 ? 13.5 -15.781 20.375 1 97.94 158 GLU B C 1
ATOM 3217 O O . GLU B 1 158 ? 14.719 -15.836 20.562 1 97.94 158 GLU B O 1
ATOM 3222 N N . GLY B 1 159 ? 12.766 -14.984 21.094 1 96.56 159 GLY B N 1
ATOM 3223 C CA . GLY B 1 159 ? 13.25 -14.328 22.297 1 96.56 159 GLY B CA 1
ATOM 3224 C C . GLY B 1 159 ? 13.633 -12.883 22.078 1 96.56 159 GLY B C 1
ATOM 3225 O O . GLY B 1 159 ? 14.289 -12.266 22.922 1 96.56 159 GLY B O 1
ATOM 3226 N N . LYS B 1 160 ? 13.234 -12.344 20.938 1 96.44 160 LYS B N 1
ATOM 3227 C CA . LYS B 1 160 ? 13.555 -10.938 20.703 1 96.44 160 LYS B CA 1
ATOM 3228 C C . LYS B 1 160 ? 12.766 -10.023 21.625 1 96.44 160 LYS B C 1
ATOM 3230 O O . LYS B 1 160 ? 11.539 -10.156 21.734 1 96.44 160 LYS B O 1
ATOM 3235 N N . SER B 1 161 ? 13.445 -9.109 22.281 1 95.69 161 SER B N 1
ATOM 3236 C CA . SER B 1 161 ? 12.781 -8.148 23.156 1 95.69 161 SER B CA 1
ATOM 3237 C C . SER B 1 161 ? 12.523 -6.832 22.438 1 95.69 161 SER B C 1
ATOM 3239 O O . SER B 1 161 ? 11.75 -6 22.922 1 95.69 161 SER B O 1
ATOM 3241 N N . GLU B 1 162 ? 13.188 -6.637 21.375 1 97.62 162 GLU B N 1
ATOM 3242 C CA . GLU B 1 162 ? 12.977 -5.496 20.5 1 97.62 162 GLU B CA 1
ATOM 3243 C C . GLU B 1 162 ? 13.125 -5.898 19.031 1 97.62 162 GLU B C 1
ATOM 3245 O O . GLU B 1 162 ? 14.125 -6.516 18.656 1 97.62 162 GLU B O 1
ATOM 3250 N N . ILE B 1 163 ? 12.172 -5.582 18.328 1 98.31 163 ILE B N 1
ATOM 3251 C CA . ILE B 1 163 ? 12.18 -5.934 16.922 1 98.31 163 ILE B CA 1
ATOM 3252 C C . ILE B 1 163 ? 12.625 -4.73 16.094 1 98.31 163 ILE B C 1
ATOM 3254 O O . ILE B 1 163 ? 12.016 -3.664 16.156 1 98.31 163 ILE B O 1
ATOM 3258 N N . THR B 1 164 ? 13.688 -4.883 15.312 1 98 164 THR B N 1
ATOM 3259 C CA . THR B 1 164 ? 14.164 -3.859 14.383 1 98 164 THR B CA 1
ATOM 3260 C C . THR B 1 164 ? 13.586 -4.086 12.992 1 98 164 THR B C 1
ATOM 3262 O O . THR B 1 164 ? 12.953 -5.109 12.734 1 98 164 THR B O 1
ATOM 3265 N N . GLU B 1 165 ? 13.781 -3.121 12.188 1 97.44 165 GLU B N 1
ATOM 3266 C CA . GLU B 1 165 ? 13.344 -3.262 10.805 1 97.44 165 GLU B CA 1
ATOM 3267 C C . GLU B 1 165 ? 14.016 -4.457 10.125 1 97.44 165 GLU B C 1
ATOM 3269 O O . GLU B 1 165 ? 13.359 -5.215 9.406 1 97.44 165 GLU B O 1
ATOM 3274 N N . ASP B 1 166 ? 15.328 -4.605 10.352 1 96.75 166 ASP B N 1
ATOM 3275 C CA . ASP B 1 166 ? 16.062 -5.73 9.773 1 96.75 166 ASP B CA 1
ATOM 3276 C C . ASP B 1 166 ? 15.523 -7.059 10.305 1 96.75 166 ASP B C 1
ATOM 3278 O O . ASP B 1 166 ? 15.383 -8.023 9.547 1 96.75 166 ASP B O 1
ATOM 3282 N N . ASP B 1 167 ? 15.273 -7.066 11.602 1 97.44 167 ASP B N 1
ATOM 3283 C CA . ASP B 1 167 ? 14.711 -8.273 12.195 1 97.44 167 ASP B CA 1
ATOM 3284 C C . ASP B 1 167 ? 13.43 -8.695 11.469 1 97.44 167 ASP B C 1
ATOM 3286 O O . ASP B 1 167 ? 13.305 -9.844 11.031 1 97.44 167 ASP B O 1
ATOM 3290 N N . LEU B 1 168 ? 12.508 -7.77 11.375 1 97.94 168 LEU B N 1
ATOM 3291 C CA . LEU B 1 168 ? 11.203 -8.086 10.805 1 97.94 168 LEU B CA 1
ATOM 3292 C C . LEU B 1 168 ? 11.328 -8.453 9.328 1 97.94 168 LEU B C 1
ATOM 3294 O O . LEU B 1 168 ? 10.75 -9.438 8.875 1 97.94 168 LEU B O 1
ATOM 3298 N N . SER B 1 169 ? 12.102 -7.695 8.594 1 96.88 169 SER B N 1
ATOM 3299 C CA . SER B 1 169 ? 12.289 -7.934 7.164 1 96.88 169 SER B CA 1
ATOM 3300 C C . SER B 1 169 ? 12.828 -9.336 6.902 1 96.88 169 SER B C 1
ATOM 3302 O O . SER B 1 169 ? 12.461 -9.969 5.914 1 96.88 169 SER B O 1
ATOM 3304 N N . GLN B 1 170 ? 13.633 -9.828 7.781 1 96.38 170 GLN B N 1
ATOM 3305 C CA . GLN B 1 170 ? 14.289 -11.117 7.598 1 96.38 170 GLN B CA 1
ATOM 3306 C C . GLN B 1 170 ? 13.344 -12.266 7.93 1 96.38 170 GLN B C 1
ATOM 3308 O O . GLN B 1 170 ? 13.633 -13.422 7.621 1 96.38 170 GLN B O 1
ATOM 3313 N N . ARG B 1 171 ? 12.258 -11.922 8.57 1 97.25 171 ARG B N 1
ATOM 3314 C CA . ARG B 1 171 ? 11.336 -12.984 8.961 1 97.25 171 ARG B CA 1
ATOM 3315 C C . ARG B 1 171 ? 10.047 -12.922 8.148 1 97.25 171 ARG B C 1
ATOM 3317 O O . ARG B 1 171 ? 9.164 -13.766 8.297 1 97.25 171 ARG B O 1
ATOM 3324 N N . LEU B 1 172 ? 9.867 -11.883 7.301 1 97.19 172 LEU B N 1
ATOM 3325 C CA . LEU B 1 172 ? 8.727 -11.812 6.398 1 97.19 172 LEU B CA 1
ATOM 3326 C C . LEU B 1 172 ? 8.812 -12.898 5.328 1 97.19 172 LEU B C 1
ATOM 3328 O O . LEU B 1 172 ? 9.883 -13.453 5.082 1 97.19 172 LEU B O 1
ATOM 3332 N N . SER B 1 173 ? 7.57 -13 4.684 1 92.38 173 SER B N 1
ATOM 3333 C CA . SER B 1 173 ? 7.562 -13.852 3.5 1 92.38 173 SER B CA 1
ATOM 3334 C C . SER B 1 173 ? 8.461 -13.289 2.404 1 92.38 173 SER B C 1
ATOM 3336 O O . SER B 1 173 ? 8.555 -12.07 2.234 1 92.38 173 SER B O 1
ATOM 3338 N N . LEU B 1 174 ? 9.383 -13.945 1.822 1 90 174 LEU B N 1
ATOM 3339 C CA . LEU B 1 174 ? 10.281 -13.586 0.728 1 90 174 LEU B CA 1
ATOM 3340 C C . LEU B 1 174 ? 11.469 -12.773 1.241 1 90 174 LEU B C 1
ATOM 3342 O O . LEU B 1 174 ? 11.922 -11.844 0.575 1 90 174 LEU B O 1
ATOM 3346 N N . ALA B 1 175 ? 11.82 -12.945 2.416 1 92.5 175 ALA B N 1
ATOM 3347 C CA . ALA B 1 175 ? 12.961 -12.258 3.02 1 92.5 175 ALA B CA 1
ATOM 3348 C C . ALA B 1 175 ? 14.18 -12.297 2.104 1 92.5 175 ALA B C 1
ATOM 3350 O O . ALA B 1 175 ? 15.008 -11.391 2.115 1 92.5 175 ALA B O 1
ATOM 3351 N N . GLU B 1 176 ? 14.242 -13.281 1.271 1 92.56 176 GLU B N 1
ATOM 3352 C CA . GLU B 1 176 ? 15.422 -13.461 0.424 1 92.56 176 GLU B CA 1
ATOM 3353 C C . GLU B 1 176 ? 15.32 -12.625 -0.849 1 92.56 176 GLU B C 1
ATOM 3355 O O . GLU B 1 176 ? 16.297 -12.469 -1.575 1 92.56 176 GLU B O 1
ATOM 3360 N N . ALA B 1 177 ? 14.18 -12.148 -1.154 1 95.62 177 ALA B N 1
ATOM 3361 C CA . ALA B 1 177 ? 13.961 -11.383 -2.375 1 95.62 177 ALA B CA 1
ATOM 3362 C C . ALA B 1 177 ? 14.18 -9.891 -2.129 1 95.62 177 ALA B C 1
ATOM 3364 O O . ALA B 1 177 ? 13.992 -9.406 -1.011 1 95.62 177 ALA B O 1
ATOM 3365 N N . PRO B 1 178 ? 14.688 -9.188 -3.145 1 95.75 178 PRO B N 1
ATOM 3366 C CA . PRO B 1 178 ? 14.68 -7.73 -3.012 1 95.75 178 PRO B CA 1
ATOM 3367 C C . PRO B 1 178 ? 13.266 -7.16 -2.887 1 95.75 178 PRO B C 1
ATOM 3369 O O . PRO B 1 178 ? 12.297 -7.832 -3.238 1 95.75 178 PRO B O 1
ATOM 3372 N N . GLU B 1 179 ? 13.148 -5.941 -2.324 1 96.44 179 GLU B N 1
ATOM 3373 C CA . GLU B 1 179 ? 11.859 -5.258 -2.297 1 96.44 179 GLU B CA 1
ATOM 3374 C C . GLU B 1 179 ? 11.289 -5.094 -3.703 1 96.44 179 GLU B C 1
ATOM 3376 O O . GLU B 1 179 ? 12.047 -4.926 -4.668 1 96.44 179 GLU B O 1
ATOM 3381 N N . PRO B 1 180 ? 9.969 -5.145 -3.822 1 97.62 180 PRO B N 1
ATOM 3382 C CA . PRO B 1 180 ? 9.375 -4.957 -5.148 1 97.62 180 PRO B CA 1
ATOM 3383 C C . PRO B 1 180 ? 9.727 -3.607 -5.77 1 97.62 180 PRO B C 1
ATOM 3385 O O . PRO B 1 180 ? 9.719 -2.588 -5.074 1 97.62 180 PRO B O 1
ATOM 3388 N N . ASP B 1 181 ? 10.039 -3.693 -7.035 1 98.12 181 ASP B N 1
ATOM 3389 C CA . ASP B 1 181 ? 10.258 -2.477 -7.812 1 98.12 181 ASP B CA 1
ATOM 3390 C C . ASP B 1 181 ? 8.961 -1.993 -8.453 1 98.12 181 ASP B C 1
ATOM 3392 O O . ASP B 1 181 ? 8.672 -0.795 -8.453 1 98.12 181 ASP B O 1
ATOM 3396 N N . LEU B 1 182 ? 8.266 -2.957 -8.945 1 98.75 182 LEU B N 1
ATOM 3397 C CA . LEU B 1 182 ? 7.074 -2.658 -9.734 1 98.75 182 LEU B CA 1
ATOM 3398 C C . LEU B 1 182 ? 5.906 -3.545 -9.312 1 98.75 182 LEU B C 1
ATOM 3400 O O . LEU B 1 182 ? 6.039 -4.77 -9.258 1 98.75 182 LEU B O 1
ATOM 3404 N N . PHE B 1 183 ? 4.883 -2.945 -8.945 1 98.88 183 PHE B N 1
ATOM 3405 C CA . PHE B 1 183 ? 3.609 -3.602 -8.672 1 98.88 183 PHE B CA 1
ATOM 3406 C C . PHE B 1 183 ? 2.627 -3.365 -9.812 1 98.88 183 PHE B C 1
ATOM 3408 O O . PHE B 1 183 ? 2.42 -2.227 -10.234 1 98.88 183 PHE B O 1
ATOM 3415 N N . ILE B 1 184 ? 2.004 -4.438 -10.297 1 98.94 184 ILE B N 1
ATOM 3416 C CA . ILE B 1 184 ? 1.027 -4.355 -11.375 1 98.94 184 ILE B CA 1
ATOM 3417 C C . ILE B 1 184 ? -0.311 -4.918 -10.906 1 98.94 184 ILE B C 1
ATOM 3419 O O . ILE B 1 184 ? -0.364 -6.004 -10.32 1 98.94 184 ILE B O 1
ATOM 3423 N N . ARG B 1 185 ? -1.336 -4.195 -11.18 1 98.88 185 ARG B N 1
ATOM 3424 C CA . ARG B 1 185 ? -2.666 -4.77 -11 1 98.88 185 ARG B CA 1
ATOM 3425 C C . ARG B 1 185 ? -3.514 -4.574 -12.258 1 98.88 185 ARG B C 1
ATOM 3427 O O . ARG B 1 185 ? -3.611 -3.463 -12.781 1 98.88 185 ARG B O 1
ATOM 3434 N N . THR B 1 186 ? -4.035 -5.648 -12.695 1 98.81 186 THR B N 1
ATOM 3435 C CA . THR B 1 186 ? -4.934 -5.629 -13.844 1 98.81 186 THR B CA 1
ATOM 3436 C C . THR B 1 186 ? -6.383 -5.473 -13.391 1 98.81 186 THR B C 1
ATOM 3438 O O . THR B 1 186 ? -6.664 -5.426 -12.195 1 98.81 186 THR B O 1
ATOM 3441 N N . GLY B 1 187 ? -7.285 -5.238 -14.383 1 97.62 187 GLY B N 1
ATOM 3442 C CA . GLY B 1 187 ? -8.719 -5.305 -14.125 1 97.62 187 GLY B CA 1
ATOM 3443 C C . GLY B 1 187 ? -9.328 -3.959 -13.781 1 97.62 187 GLY B C 1
ATOM 3444 O O . GLY B 1 187 ? -10.531 -3.855 -13.562 1 97.62 187 GLY B O 1
ATOM 3445 N N . GLY B 1 188 ? -8.508 -2.967 -13.641 1 96.75 188 GLY B N 1
ATOM 3446 C CA . GLY B 1 188 ? -9.031 -1.615 -13.523 1 96.75 188 GLY B CA 1
ATOM 3447 C C . GLY B 1 188 ? -9.188 -1.157 -12.086 1 96.75 188 GLY B C 1
ATOM 3448 O O . GLY B 1 188 ? -9.469 0.014 -11.828 1 96.75 188 GLY B O 1
ATOM 3449 N N . GLU B 1 189 ? -9.055 -2.035 -11.141 1 97 189 GLU B N 1
ATOM 3450 C CA . GLU B 1 189 ? -9.109 -1.636 -9.734 1 97 189 GLU B CA 1
ATOM 3451 C C . GLU B 1 189 ? -7.812 -0.948 -9.312 1 97 189 GLU B C 1
ATOM 3453 O O . GLU B 1 189 ? -6.73 -1.296 -9.789 1 97 189 GLU B O 1
ATOM 3458 N N . THR B 1 190 ? -7.93 0.023 -8.383 1 98.19 190 THR B N 1
ATOM 3459 C CA . THR B 1 190 ? -6.766 0.769 -7.918 1 98.19 190 THR B CA 1
ATOM 3460 C C . THR B 1 190 ? -6.633 0.663 -6.398 1 98.19 190 THR B C 1
ATOM 3462 O O . THR B 1 190 ? -7.008 1.584 -5.672 1 98.19 190 THR B O 1
ATOM 3465 N N . ARG B 1 191 ? -6.148 -0.397 -5.945 1 98.38 191 ARG B N 1
ATOM 3466 C CA . ARG B 1 191 ? -5.863 -0.731 -4.551 1 98.38 191 ARG B CA 1
ATOM 3467 C C . ARG B 1 191 ? -4.883 -1.896 -4.457 1 98.38 191 ARG B C 1
ATOM 3469 O O . ARG B 1 191 ? -4.625 -2.58 -5.449 1 98.38 191 ARG B O 1
ATOM 3476 N N . ILE B 1 192 ? -4.332 -2.211 -3.242 1 98.19 192 ILE B N 1
ATOM 3477 C CA . ILE B 1 192 ? -3.334 -3.268 -3.146 1 98.19 192 ILE B CA 1
ATOM 3478 C C . ILE B 1 192 ? -3.92 -4.465 -2.4 1 98.19 192 ILE B C 1
ATOM 3480 O O . ILE B 1 192 ? -3.307 -5.535 -2.348 1 98.19 192 ILE B O 1
ATOM 3484 N N . SER B 1 193 ? -5.102 -4.352 -1.757 1 97.88 193 SER B N 1
ATOM 3485 C CA . SER B 1 193 ? -5.914 -5.441 -1.23 1 97.88 193 SER B CA 1
ATOM 3486 C C . SER B 1 193 ? -5.109 -6.328 -0.286 1 97.88 193 SER B C 1
ATOM 3488 O O . SER B 1 193 ? -5.133 -7.555 -0.408 1 97.88 193 SER B O 1
ATOM 3490 N N . ASN B 1 194 ? -4.375 -5.75 0.672 1 98.25 194 ASN B N 1
ATOM 3491 C CA . ASN B 1 194 ? -3.682 -6.465 1.738 1 98.25 194 ASN B CA 1
ATOM 3492 C C . ASN B 1 194 ? -2.543 -7.32 1.19 1 98.25 194 ASN B C 1
ATOM 3494 O O . ASN B 1 194 ? -2.164 -8.32 1.8 1 98.25 194 ASN B O 1
ATOM 3498 N N . PHE B 1 195 ? -2.074 -6.953 -0.043 1 98.56 195 PHE B N 1
ATOM 3499 C CA . PHE B 1 195 ? -0.993 -7.688 -0.691 1 98.56 195 PHE B CA 1
ATOM 3500 C C . PHE B 1 195 ? 0.361 -7.09 -0.329 1 98.56 195 PHE B C 1
ATOM 3502 O O . PHE B 1 195 ? 0.609 -5.906 -0.577 1 98.56 195 PHE B O 1
ATOM 3509 N N . MET B 1 196 ? 1.244 -7.777 0.35 1 97.94 196 MET B N 1
ATOM 3510 C CA . MET B 1 196 ? 2.65 -7.477 0.599 1 97.94 196 MET B CA 1
ATOM 3511 C C . MET B 1 196 ? 2.818 -6.059 1.134 1 97.94 196 MET B C 1
ATOM 3513 O O . MET B 1 196 ? 3.609 -5.281 0.6 1 97.94 196 MET B O 1
ATOM 3517 N N . LEU B 1 197 ? 2.156 -5.758 2.17 1 98.19 197 LEU B N 1
ATOM 3518 C CA . LEU B 1 197 ? 2.064 -4.402 2.709 1 98.19 197 LEU B CA 1
ATOM 3519 C C . LEU B 1 197 ? 3.447 -3.865 3.062 1 98.19 197 LEU B C 1
ATOM 3521 O O . LEU B 1 197 ? 3.854 -2.811 2.568 1 98.19 197 LEU B O 1
ATOM 3525 N N . TRP B 1 198 ? 4.238 -4.637 3.803 1 98 198 TRP B N 1
ATOM 3526 C CA . TRP B 1 198 ? 5.555 -4.215 4.262 1 98 198 TRP B CA 1
ATOM 3527 C C . TRP B 1 198 ? 6.5 -4 3.082 1 98 198 TRP B C 1
ATOM 3529 O O . TRP B 1 198 ? 7.176 -2.973 2.996 1 98 198 TRP B O 1
ATOM 3539 N N . GLN B 1 199 ? 6.438 -4.918 2.135 1 97.12 199 GLN B N 1
ATOM 3540 C CA . GLN B 1 199 ? 7.395 -4.941 1.034 1 97.12 199 GLN B CA 1
ATOM 3541 C C . GLN B 1 199 ? 7.086 -3.852 0.012 1 97.12 199 GLN B C 1
ATOM 3543 O O . GLN B 1 199 ? 7.969 -3.426 -0.736 1 97.12 199 GLN B O 1
ATOM 3548 N N . MET B 1 200 ? 5.875 -3.295 -0.003 1 96.69 200 MET B N 1
ATOM 3549 C CA . MET B 1 200 ? 5.414 -2.408 -1.064 1 96.69 200 MET B CA 1
ATOM 3550 C C . MET B 1 200 ? 5.742 -0.955 -0.743 1 96.69 200 MET B C 1
ATOM 3552 O O . MET B 1 200 ? 5.391 -0.05 -1.502 1 96.69 200 MET B O 1
ATOM 3556 N N . ALA B 1 201 ? 6.43 -0.727 0.294 1 97.44 201 ALA B N 1
ATOM 3557 C CA . ALA B 1 201 ? 6.629 0.622 0.819 1 97.44 201 ALA B CA 1
ATOM 3558 C C . ALA B 1 201 ? 7.078 1.578 -0.283 1 97.44 201 ALA B C 1
ATOM 3560 O O . ALA B 1 201 ? 6.594 2.709 -0.365 1 97.44 201 ALA B O 1
ATOM 3561 N N . TYR B 1 202 ? 7.949 1.107 -1.209 1 97.38 202 TYR B N 1
ATOM 3562 C CA . TYR B 1 202 ? 8.469 2.023 -2.217 1 97.38 202 TYR B CA 1
ATOM 3563 C C . TYR B 1 202 ? 8.352 1.423 -3.613 1 97.38 202 TYR B C 1
ATOM 3565 O O . TYR B 1 202 ? 9.102 1.788 -4.52 1 97.38 202 TYR B O 1
ATOM 3573 N N . ALA B 1 203 ? 7.449 0.476 -3.725 1 98.06 203 ALA B N 1
ATOM 3574 C CA . ALA B 1 203 ? 7.152 -0.054 -5.055 1 98.06 203 ALA B CA 1
ATOM 3575 C C . ALA B 1 203 ? 6.465 0.996 -5.922 1 98.06 203 ALA B C 1
ATOM 3577 O O . ALA B 1 203 ? 5.664 1.791 -5.426 1 98.06 203 ALA B O 1
ATOM 3578 N N . GLU B 1 204 ? 6.824 0.997 -7.234 1 98.5 204 GLU B N 1
ATOM 3579 C CA . GLU B 1 204 ? 6.055 1.767 -8.211 1 98.5 204 GLU B CA 1
ATOM 3580 C C . GLU B 1 204 ? 4.805 1.012 -8.641 1 98.5 204 GLU B C 1
ATOM 3582 O O . GLU B 1 204 ? 4.871 -0.17 -8.984 1 98.5 204 GLU B O 1
ATOM 3587 N N . PHE B 1 205 ? 3.68 1.71 -8.594 1 98.88 205 PHE B N 1
ATOM 3588 C CA . PHE B 1 205 ? 2.42 1.049 -8.914 1 98.88 205 PHE B CA 1
ATOM 3589 C C . PHE B 1 205 ? 2.033 1.296 -10.367 1 98.88 205 PHE B C 1
ATOM 3591 O O . PHE B 1 205 ? 2.184 2.408 -10.875 1 98.88 205 PHE B O 1
ATOM 3598 N N . TYR B 1 206 ? 1.577 0.287 -11.016 1 98.88 206 TYR B N 1
ATOM 3599 C CA . TYR B 1 206 ? 1.008 0.329 -12.359 1 98.88 206 TYR B CA 1
ATOM 3600 C C . TYR B 1 206 ? -0.358 -0.347 -12.391 1 98.88 206 TYR B C 1
ATOM 3602 O O . TYR B 1 206 ? -0.471 -1.546 -12.133 1 98.88 206 TYR B O 1
ATOM 3610 N N . PHE B 1 207 ? -1.338 0.428 -12.695 1 98.69 207 PHE B N 1
ATOM 3611 C CA . PHE B 1 207 ? -2.701 -0.075 -12.812 1 98.69 207 PHE B CA 1
ATOM 3612 C C . PHE B 1 207 ? -3.168 -0.042 -14.266 1 98.69 207 PHE B C 1
ATOM 3614 O O . PHE B 1 207 ? -2.885 0.912 -14.992 1 98.69 207 PHE B O 1
ATOM 3621 N N . THR B 1 208 ? -3.812 -1.071 -14.68 1 98.75 208 THR B N 1
ATOM 3622 C CA . THR B 1 208 ? -4.293 -1.135 -16.047 1 98.75 208 THR B CA 1
ATOM 3623 C C . THR B 1 208 ? -5.711 -1.69 -16.109 1 98.75 208 THR B C 1
ATOM 3625 O O . THR B 1 208 ? -6.102 -2.492 -15.258 1 98.75 208 THR B O 1
ATOM 3628 N N . ASP B 1 209 ? -6.426 -1.333 -17.172 1 97.94 209 ASP B N 1
ATOM 3629 C CA . ASP B 1 209 ? -7.793 -1.803 -17.375 1 97.94 209 ASP B CA 1
ATOM 3630 C C . ASP B 1 209 ? -7.812 -3.191 -18 1 97.94 209 ASP B C 1
ATOM 3632 O O . ASP B 1 209 ? -8.852 -3.854 -18.031 1 97.94 209 ASP B O 1
ATOM 3636 N N . ALA B 1 210 ? -6.672 -3.588 -18.516 1 98.62 210 ALA B N 1
ATOM 3637 C CA . ALA B 1 210 ? -6.625 -4.918 -19.125 1 98.62 210 ALA B CA 1
ATOM 3638 C C . ALA B 1 210 ? -7.062 -5.988 -18.125 1 98.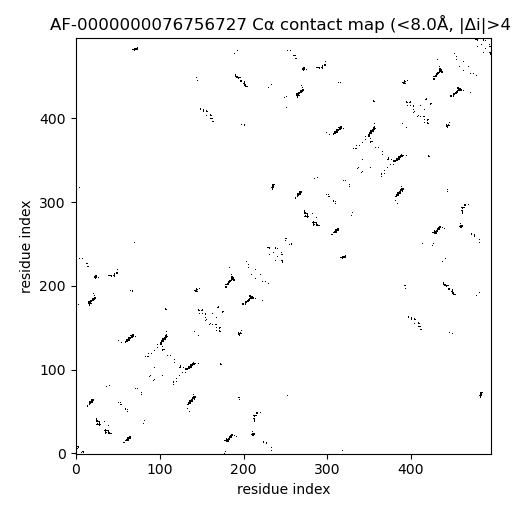62 210 ALA B C 1
ATOM 3640 O O . ALA B 1 210 ? -6.68 -5.949 -16.953 1 98.62 210 ALA B O 1
ATOM 3641 N N . LEU B 1 211 ? -7.973 -6.848 -18.656 1 98.75 211 LEU B N 1
ATOM 3642 C CA . LEU B 1 211 ? -8.305 -8.008 -17.828 1 98.75 211 LEU B CA 1
ATOM 3643 C C . LEU B 1 211 ? -7.172 -9.023 -17.859 1 98.75 211 LEU B C 1
ATOM 3645 O O . LEU B 1 211 ? -6.52 -9.219 -18.875 1 98.75 211 LEU B O 1
ATOM 3649 N N . TRP B 1 212 ? -6.926 -9.742 -16.812 1 98.75 212 TRP B N 1
ATOM 3650 C CA . TRP B 1 212 ? -5.723 -10.539 -16.609 1 98.75 212 TRP B CA 1
ATOM 3651 C C . TRP B 1 212 ? -5.516 -11.523 -17.75 1 98.75 212 TRP B C 1
ATOM 3653 O O . TRP B 1 212 ? -4.426 -11.602 -18.328 1 98.75 212 TRP B O 1
ATOM 3663 N N . PRO B 1 213 ? -6.582 -12.258 -18.172 1 98.81 213 PRO B N 1
ATOM 3664 C CA . PRO B 1 213 ? -6.324 -13.219 -19.25 1 98.81 213 PRO B CA 1
ATOM 3665 C C . PRO B 1 213 ? -5.855 -12.547 -20.531 1 98.81 213 PRO B C 1
ATOM 3667 O O . PRO B 1 213 ? -5.285 -13.211 -21.406 1 98.81 213 PRO B O 1
ATOM 3670 N N . ASP B 1 214 ? -6.066 -11.242 -20.641 1 98.62 214 ASP B N 1
ATOM 3671 C CA . ASP B 1 214 ? -5.672 -10.492 -21.828 1 98.62 214 ASP B CA 1
ATOM 3672 C C . ASP B 1 214 ? -4.316 -9.82 -21.641 1 98.62 214 ASP B C 1
ATOM 3674 O O . ASP B 1 214 ? -3.803 -9.164 -22.547 1 98.62 214 ASP B O 1
ATOM 3678 N N . PHE B 1 215 ? -3.738 -9.867 -20.5 1 98.75 215 PHE B N 1
ATOM 3679 C CA . PHE B 1 215 ? -2.449 -9.25 -20.219 1 98.75 215 PHE B CA 1
ATOM 3680 C C . PHE B 1 215 ? -1.314 -10.047 -20.859 1 98.75 215 PHE B C 1
ATOM 3682 O O . PHE B 1 215 ? -0.816 -11.008 -20.266 1 98.75 215 PHE B O 1
ATOM 3689 N N . ASP B 1 216 ? -0.896 -9.656 -22.016 1 98.25 216 ASP B N 1
ATOM 3690 C CA . ASP B 1 216 ? 0.119 -10.367 -22.797 1 98.25 216 ASP B CA 1
ATOM 3691 C C . ASP B 1 216 ? 1.469 -9.656 -22.703 1 98.25 216 ASP B C 1
ATOM 3693 O O . ASP B 1 216 ? 1.658 -8.766 -21.875 1 98.25 216 ASP B O 1
ATOM 3697 N N . ALA B 1 217 ? 2.412 -10.07 -23.5 1 98.19 217 ALA B N 1
ATOM 3698 C CA . ALA B 1 217 ? 3.775 -9.547 -23.484 1 98.19 217 ALA B CA 1
ATOM 3699 C C . ALA B 1 217 ? 3.793 -8.055 -23.797 1 98.19 217 ALA B C 1
ATOM 3701 O O . ALA B 1 217 ? 4.559 -7.301 -23.188 1 98.19 217 ALA B O 1
ATOM 3702 N N . ALA B 1 218 ? 2.98 -7.648 -24.703 1 98.38 218 ALA B N 1
ATOM 3703 C CA . ALA B 1 218 ? 2.922 -6.234 -25.062 1 98.38 218 ALA B CA 1
ATOM 3704 C C . ALA B 1 218 ? 2.438 -5.391 -23.875 1 98.38 218 ALA B C 1
ATOM 3706 O O . ALA B 1 218 ? 2.951 -4.293 -23.641 1 98.38 218 ALA B O 1
ATOM 3707 N N . GLU B 1 219 ? 1.433 -5.91 -23.219 1 98.69 219 GLU B N 1
ATOM 3708 C CA . GLU B 1 219 ? 0.936 -5.223 -22.031 1 98.69 219 GLU B CA 1
ATOM 3709 C C . GLU B 1 219 ? 2.02 -5.113 -20.953 1 98.69 219 GLU B C 1
ATOM 3711 O O . GLU B 1 219 ? 2.18 -4.062 -20.344 1 98.69 219 GLU B O 1
ATOM 3716 N N . PHE B 1 220 ? 2.734 -6.203 -20.797 1 98.88 220 PHE B N 1
ATOM 3717 C CA . PHE B 1 220 ? 3.812 -6.191 -19.812 1 98.88 220 PHE B CA 1
ATOM 3718 C C . PHE B 1 220 ? 4.895 -5.195 -20.203 1 98.88 220 PHE B C 1
ATOM 3720 O O . PHE B 1 220 ? 5.414 -4.465 -19.359 1 98.88 220 PHE B O 1
ATOM 3727 N N . ASP B 1 221 ? 5.195 -5.113 -21.453 1 98.69 221 ASP B N 1
ATOM 3728 C CA . ASP B 1 221 ? 6.203 -4.172 -21.938 1 98.69 221 ASP B CA 1
ATOM 3729 C C . ASP B 1 221 ? 5.777 -2.729 -21.688 1 98.69 221 ASP B C 1
ATOM 3731 O O . ASP B 1 221 ? 6.617 -1.868 -21.406 1 98.69 221 ASP B O 1
ATOM 3735 N N . ARG B 1 222 ? 4.496 -2.451 -21.75 1 98.69 222 ARG B N 1
ATOM 3736 C CA . ARG B 1 222 ? 3.988 -1.125 -21.422 1 98.69 222 ARG B CA 1
ATOM 3737 C C . ARG B 1 222 ? 4.203 -0.814 -19.938 1 98.69 222 ARG B C 1
ATOM 3739 O O . ARG B 1 222 ? 4.559 0.31 -19.578 1 98.69 222 ARG B O 1
ATOM 3746 N N . ALA B 1 223 ? 3.965 -1.823 -19.125 1 98.81 223 ALA B N 1
ATOM 3747 C CA . ALA B 1 223 ? 4.203 -1.646 -17.688 1 98.81 223 ALA B CA 1
ATOM 3748 C C . ALA B 1 223 ? 5.676 -1.367 -17.406 1 98.81 223 ALA B C 1
ATOM 3750 O O . ALA B 1 223 ? 6.008 -0.488 -16.609 1 98.81 223 ALA B O 1
ATOM 3751 N N . ILE B 1 224 ? 6.57 -2.08 -18.078 1 98.69 224 ILE B N 1
ATOM 3752 C CA . ILE B 1 224 ? 8.008 -1.89 -17.922 1 98.69 224 ILE B CA 1
ATOM 3753 C C . ILE B 1 224 ? 8.398 -0.485 -18.391 1 98.69 224 ILE B C 1
ATOM 3755 O O . ILE B 1 224 ? 9.195 0.189 -17.734 1 98.69 224 ILE B O 1
ATOM 3759 N N . SER B 1 225 ? 7.816 -0.054 -19.484 1 98.19 225 SER B N 1
ATOM 3760 C CA . SER B 1 225 ? 8.086 1.29 -19.984 1 98.19 225 SER B CA 1
ATOM 3761 C C . SER B 1 225 ? 7.672 2.352 -18.984 1 98.19 225 SER B C 1
ATOM 3763 O O . SER B 1 225 ? 8.383 3.336 -18.781 1 98.19 225 SER B O 1
ATOM 3765 N N . SER B 1 226 ? 6.547 2.121 -18.391 1 97.88 226 SER B N 1
ATOM 3766 C CA . SER B 1 226 ? 6.078 3.047 -17.359 1 97.88 226 SER B CA 1
ATOM 3767 C C . SER B 1 226 ? 7.051 3.117 -16.188 1 97.88 226 SER B C 1
ATOM 3769 O O . SER B 1 226 ? 7.285 4.195 -15.641 1 97.88 226 SER B O 1
ATOM 3771 N N . PHE B 1 227 ? 7.625 1.998 -15.844 1 97.88 227 PHE B N 1
ATOM 3772 C CA . PHE B 1 227 ? 8.586 1.906 -14.75 1 97.88 227 PHE B CA 1
ATOM 3773 C C . PHE B 1 227 ? 9.859 2.676 -15.086 1 97.88 227 PHE B C 1
ATOM 3775 O O . PHE B 1 227 ? 10.391 3.4 -14.242 1 97.88 227 PHE B O 1
ATOM 3782 N N . ARG B 1 228 ? 10.266 2.562 -16.281 1 96.12 228 ARG B N 1
ATOM 3783 C CA . ARG B 1 228 ? 11.547 3.115 -16.719 1 96.12 228 ARG B CA 1
ATOM 3784 C C . ARG B 1 228 ? 11.547 4.637 -16.609 1 96.12 228 ARG B C 1
ATOM 3786 O O . ARG B 1 228 ? 12.602 5.25 -16.422 1 96.12 228 ARG B O 1
ATOM 3793 N N . VAL B 1 229 ? 10.406 5.242 -16.641 1 94.12 229 VAL B N 1
ATOM 3794 C CA . VAL B 1 229 ? 10.383 6.699 -16.703 1 94.12 229 VAL B CA 1
ATOM 3795 C C . VAL B 1 229 ? 10.023 7.27 -15.336 1 94.12 229 VAL B C 1
ATOM 3797 O O . VAL B 1 229 ? 9.852 8.484 -15.188 1 94.12 229 VAL B O 1
ATOM 3800 N N . ARG B 1 230 ? 9.875 6.402 -14.352 1 95.06 230 ARG B N 1
ATOM 3801 C CA . ARG B 1 230 ? 9.555 6.871 -13.008 1 95.06 230 ARG B CA 1
ATOM 3802 C C . ARG B 1 230 ? 10.766 7.543 -12.367 1 95.06 230 ARG B C 1
ATOM 3804 O O . ARG B 1 230 ? 11.898 7.102 -12.555 1 95.06 230 ARG B O 1
ATOM 3811 N N . GLU B 1 231 ? 10.477 8.594 -11.648 1 94.31 231 GLU B N 1
ATOM 3812 C CA . GLU B 1 231 ? 11.477 9.211 -10.773 1 94.31 231 GLU B CA 1
ATOM 3813 C C . GLU B 1 231 ? 11.406 8.633 -9.367 1 94.31 231 GLU B C 1
ATOM 3815 O O . GLU B 1 231 ? 10.578 9.062 -8.555 1 94.31 231 GLU B O 1
ATOM 3820 N N . ARG B 1 232 ? 12.258 7.711 -9.07 1 95 232 ARG B N 1
ATOM 3821 C CA . ARG B 1 232 ? 12.305 7.09 -7.75 1 95 232 ARG B CA 1
ATOM 3822 C C . ARG B 1 232 ? 13.273 7.82 -6.832 1 95 232 ARG B C 1
ATOM 3824 O O . ARG B 1 232 ? 14.492 7.656 -6.949 1 95 232 ARG B O 1
ATOM 3831 N N . ARG B 1 233 ? 12.781 8.547 -5.836 1 94.56 233 ARG B N 1
ATOM 3832 C CA . ARG B 1 233 ? 13.555 9.539 -5.098 1 94.56 233 ARG B CA 1
ATOM 3833 C C . ARG B 1 233 ? 13.906 9.031 -3.701 1 94.56 233 ARG B C 1
ATOM 3835 O O . ARG B 1 233 ? 14.898 9.453 -3.113 1 94.56 233 ARG B O 1
ATOM 3842 N N . PHE B 1 234 ? 13.031 8.172 -3.082 1 95.5 234 PHE B N 1
ATOM 3843 C CA . PHE B 1 234 ? 13.273 7.586 -1.769 1 95.5 234 PHE B CA 1
ATOM 3844 C C . PHE B 1 234 ? 13.508 8.672 -0.728 1 95.5 234 PHE B C 1
ATOM 3846 O O . PHE B 1 234 ? 14.484 8.609 0.025 1 95.5 234 PHE B O 1
ATOM 3853 N N . GLY B 1 235 ? 12.656 9.688 -0.752 1 93.75 235 GLY B N 1
ATOM 3854 C CA . GLY B 1 235 ? 12.688 10.742 0.246 1 93.75 235 GLY B CA 1
ATOM 3855 C C . GLY B 1 235 ? 13.531 11.93 -0.177 1 93.75 235 GLY B C 1
ATOM 3856 O O . GLY B 1 235 ? 13.562 12.953 0.516 1 93.75 235 GLY B O 1
ATOM 3857 N N . ARG B 1 236 ? 14.18 1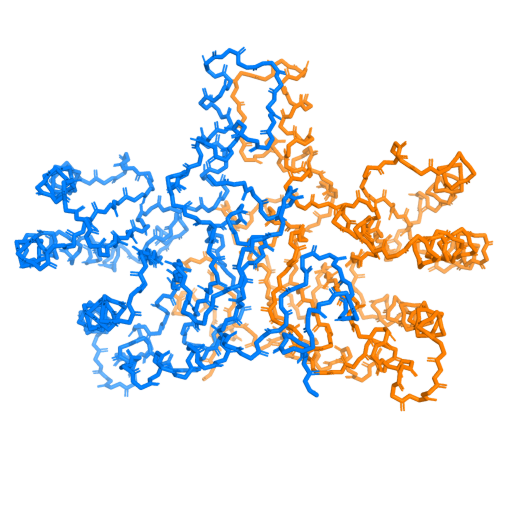1.883 -1.327 1 94.44 236 ARG B N 1
ATOM 3858 C CA . ARG B 1 236 ? 15.023 12.961 -1.831 1 94.44 236 ARG B CA 1
ATOM 3859 C C . ARG B 1 236 ? 14.242 13.867 -2.777 1 94.44 236 ARG B C 1
ATOM 3861 O O . ARG B 1 236 ? 13.078 13.594 -3.09 1 94.44 236 ARG B O 1
ATOM 3868 N N . THR B 1 237 ? 14.859 14.953 -3.117 1 92.75 237 THR B N 1
ATOM 3869 C CA . THR B 1 237 ? 14.289 15.828 -4.137 1 92.75 237 THR B CA 1
ATOM 3870 C C . THR B 1 237 ? 14.75 15.414 -5.527 1 92.75 237 THR B C 1
ATOM 3872 O O . THR B 1 237 ? 15.719 14.664 -5.664 1 92.75 237 THR B O 1
ATOM 3875 N N . SER B 1 238 ? 14.008 15.938 -6.508 1 92.38 238 SER B N 1
ATOM 3876 C CA . SER B 1 238 ? 14.391 15.656 -7.887 1 92.38 238 SER B CA 1
ATOM 3877 C C . SER B 1 238 ? 15.812 16.109 -8.172 1 92.38 238 SER B C 1
ATOM 3879 O O . SER B 1 238 ? 16.562 15.438 -8.883 1 92.38 238 SER B O 1
ATOM 3881 N N . GLU B 1 239 ? 16.156 17.25 -7.602 1 90.5 239 GLU B N 1
ATOM 3882 C CA . GLU B 1 239 ? 17.453 17.875 -7.871 1 90.5 239 GLU B CA 1
ATOM 3883 C C . GLU B 1 239 ? 18.594 17.047 -7.309 1 90.5 239 GLU B C 1
ATOM 3885 O O . GLU B 1 239 ? 19.75 17.234 -7.699 1 90.5 239 GLU B O 1
ATOM 3890 N N . GLN B 1 240 ? 18.328 16.203 -6.406 1 93.31 240 GLN B N 1
ATOM 3891 C CA . GLN B 1 240 ? 19.359 15.367 -5.805 1 93.31 240 GLN B CA 1
ATOM 3892 C C . GLN B 1 240 ? 19.641 14.133 -6.656 1 93.31 240 GLN B C 1
ATOM 3894 O O . GLN B 1 240 ? 20.625 13.414 -6.422 1 93.31 240 GLN B O 1
ATOM 3899 N N . LEU B 1 241 ? 18.766 13.852 -7.625 1 92.12 241 LEU B N 1
ATOM 3900 C CA . LEU B 1 241 ? 18.953 12.727 -8.531 1 92.12 241 LEU B CA 1
ATOM 3901 C C . LEU B 1 241 ? 19.906 13.102 -9.664 1 92.12 241 LEU B C 1
ATOM 3903 O O . LEU B 1 241 ? 19.984 14.266 -10.055 1 92.12 241 LEU B O 1
ATOM 3907 N N . PRO B 1 242 ? 20.641 12.055 -10.148 1 90.81 242 PRO B N 1
ATOM 3908 C CA . PRO B 1 242 ? 21.359 12.336 -11.398 1 90.81 242 PRO B CA 1
ATOM 3909 C C . PRO B 1 242 ? 20.438 12.836 -12.508 1 90.81 242 PRO B C 1
ATOM 3911 O O . PRO B 1 242 ? 19.266 12.422 -12.578 1 90.81 242 PRO B O 1
ATOM 3914 N N . PRO B 1 243 ? 20.922 13.734 -13.328 1 89 243 PRO B N 1
ATOM 3915 C CA . PRO B 1 243 ? 20.078 14.344 -14.367 1 89 243 PRO B CA 1
ATOM 3916 C C . PRO B 1 243 ? 19.328 13.32 -15.203 1 89 243 PRO B C 1
ATOM 3918 O O . PRO B 1 243 ? 18.156 13.531 -15.547 1 89 243 PRO B O 1
ATOM 3921 N N . GLU B 1 244 ? 19.891 12.203 -15.461 1 86.81 244 GLU B N 1
ATOM 3922 C CA . GLU B 1 244 ? 19.297 11.195 -16.328 1 86.81 244 GLU B CA 1
ATOM 3923 C C . GLU B 1 244 ? 18.125 10.492 -15.641 1 86.81 244 GLU B C 1
ATOM 3925 O O . GLU B 1 244 ? 17.328 9.805 -16.281 1 86.81 244 GLU B O 1
ATOM 3930 N N . GLN B 1 245 ? 18.047 10.695 -14.328 1 88.5 245 GLN B N 1
ATOM 3931 C CA . GLN B 1 245 ? 16.984 10.047 -13.555 1 88.5 245 GLN B CA 1
ATOM 3932 C C . GLN B 1 245 ? 15.875 11.031 -13.219 1 88.5 245 GLN B C 1
ATOM 3934 O O . GLN B 1 245 ? 14.891 10.664 -12.578 1 88.5 245 GLN B O 1
ATOM 3939 N N . GLN B 1 246 ? 16.125 12.25 -13.531 1 86.94 246 GLN B N 1
ATOM 3940 C CA . GLN B 1 246 ? 15.117 13.281 -13.289 1 86.94 246 GLN B CA 1
ATOM 3941 C C . GLN B 1 246 ? 14.047 13.273 -14.383 1 86.94 246 GLN B C 1
ATOM 3943 O O . GLN B 1 246 ? 14.336 12.961 -15.539 1 86.94 246 GLN B O 1
ATOM 3948 N N . ARG B 1 247 ? 12.797 13.461 -13.836 1 77.81 247 ARG B N 1
ATOM 3949 C CA . ARG B 1 247 ? 11.711 13.57 -14.812 1 77.81 247 ARG B CA 1
ATOM 3950 C C . ARG B 1 247 ? 11.875 14.812 -15.68 1 77.81 247 ARG B C 1
ATOM 3952 O O . ARG B 1 247 ? 12.211 15.891 -15.172 1 77.81 247 ARG B O 1
ATOM 3959 N N . GLY B 1 248 ? 12.133 14.734 -16.984 1 63.03 248 GLY B N 1
ATOM 3960 C CA . GLY B 1 248 ? 12.242 15.844 -17.922 1 63.03 248 GLY B CA 1
ATOM 3961 C C . GLY B 1 248 ? 11.086 16.828 -17.828 1 63.03 248 GLY B C 1
ATOM 3962 O O . GLY B 1 248 ? 10.023 16.484 -17.297 1 63.03 248 GLY B O 1
#

Radius of gyration: 22.77 Å; Cα contacts (8 Å, |Δi|>4): 889; chains: 2; bounding box: 48×64×53 Å

InterPro domains:
  IPR001441 Decaprenyl diphosphate synthase-like [MF_01139] (14-236)
  IPR001441 Decaprenyl diphosphate synthase-like [PF01255] (21-235)
  IPR001441 Decaprenyl diphosphate synthase-like [PTHR10291] (10-235)
  IPR001441 Decaprenyl diphosphate synthase-like [TIGR00055] (14-235)
  IPR001441 Decaprenyl diphosphate synthase-like [cd00475] (17-227)
  IPR018520 Di-trans-poly-cis-decaprenylcistransferase-like, conserved site [PS01066] (181-198)
  IPR036424 Decaprenyl diphosphate synthase-like superfamily [G3DSA:3.40.1180.10] (2-238)
  IPR036424 Decaprenyl diphosphate synthase-like superfamily [SSF64005] (12-231)

Nearest PDB structures (foldseek):
  4q9m-assembly1_B  TM=9.473E-01  e=2.009E-27  Streptococcus pneumoniae R6
  8kgb-assembly1_A  TM=9.540E-01  e=4.744E-26  Solanum lycopersicum
  8kgb-assembly1_B  TM=9.231E-01  e=2.767E-25  Solanum lycopersicum
  8kga-assembly1_B  TM=9.404E-01  e=1.936E-24  Solanum lycopersicum
  8kga-assembly1_A  TM=9.337E-01  e=5.443E-24  Solanum lycopersicum

pLDDT: mean 96.06, std 4.15, range [63.03, 98.94]

Secondary structure (DSSP, 8-state):
---TTTSPPPP-SS-SEEEEE---HHHHHHHTT--HHHHHHHHHHHHHHHHHHHHHHT--EEEEEEEEGGGGGS-HHHHHHHHHHHHHHHHHHHHHHHHTT-EEEEES--TTS-HHHHHHHHHHHHHHTT--S-EEEEEEEE-HHHHHHHHHHHHHHTT-SS--HHHHHHHSTTTTSPPPSEEEE-TT----TTSSTTGGGGPEEEE--S-GGG--HHHHHHHHHHHHT----TT--GGGS-GGGS--/---TTTSPPPP-SS-SEEEEE---HHHHHHHTT--HHHHHHHHHHHHHHHHHHHHHHT--EEEEEEEEGGGGGS-HHHHHHHHHHHHHHHHHHHHHHHHTT-EEEEES--TTS-HHHHHHHHHHHHHHTT--S-EEEEEEEE-HHHHHHHHHHHHHHTT-SS--HHHHHHHSTTTTSPPPSEEEE-TT----TTSSTTGGGGPEEEE--S-GGG--HHHHHHHHHHHHT----TT--GGGS-GGGS--

Foldseek 3Di:
DDDLLVDPDDDDLQWQEEEEEQAFLQVVQVVVVHHSLVSVVLLVVLVVQVLVLCLVVQHAEYEYELAELCNVVDDPVVVVSSLVVLLCCLVPPLVVCQVVLEAEEEDADCVPHPPSNVVSRVVSNVSNVPRRTHYYYYYHHDFQVVQQVQQVVVCVVVPDPDADPLSSLCSGDPSVGQQGAEYEYEQQDDDCHRPNVVSCPQHDYYYYNDRSSRCHSVNVVVRSVVSSQDQRASPHDLVVDDPVSHRD/DDDLLVDPDDDDLFWQEEEEEQAFLQVVQVVVVHHSLVSVVLLVVLVVQVLVLCLVVQHAEYEYELAELCNVVPDPVVVVSSLVVLLCCLVPPLVVCQVVLEAEAEDADCVPHPPSNVVSRVVSNVSNVPRRTHYYYYYHHDFQVVQQVQQVVVCVVVPDPDADPLSSLCSGDPSVGQQGAEYEYEQQDDDCHRPNVVSCPQHDYYYYNDNSSRCHSVNVVVRSVVSSQDQRASPHDLVVDDPVSHRD

Sequence (496 aa):
MSSSTQSIPERTNIPRHVCVIMDGNGRWAKKRLLPRVMGHKRGLTALENLATRCAELGVEYLTVFAFSTENWRRPEDEVSFLMKLFLQALDGKVAKMHQNNLRLKVIGNRSRFPAAIVEGIEAAERLTADNTGLTLTVAADYGGRWDILQAANRLIAEGKSEITEDDLSQRLSLAEAPEPDLFIRTGGETRISNFMLWQMAYAEFYFTDALWPDFDAAEFDRAISSFRVRERRFGRTSEQLPPEQQRGMSSSTQSIPERTNIPRHVCVIMDGNGRWAKKRLLPRVMGHKRGLTALENLATRCAELGVEYLTVFAFSTENWRRPEDEVSFLMKLFLQALDGKVAKMHQNNLRLKVIGNRSRFPAAIVEGIEAAERLTADNTGLTLTVAADYGGRWDILQAANRLIAEGKSEITEDDLSQRLSLAEAPEPDLFIRTGGETRISNFMLWQMAYAEFYFTDALWPDFDAAEFDRAISSFRVRERRFGRTSEQLPPEQQRG

Solvent-accessible surface area (backbone atoms only — not comparable to full-atom values): 25921 Å² total; per-residue (Å²): 131,80,50,66,85,79,38,83,72,83,87,64,73,59,51,49,18,39,32,36,41,69,30,29,20,49,58,52,12,48,76,67,76,38,59,44,65,58,13,48,56,42,30,53,52,24,49,54,53,47,52,52,51,35,45,74,69,60,28,45,33,42,37,35,56,74,33,45,59,41,36,72,68,32,59,65,70,58,50,52,46,50,52,50,50,50,45,48,45,51,68,67,44,40,64,59,37,39,77,69,28,25,18,47,45,77,44,52,57,61,84,82,50,56,66,69,49,52,52,43,50,53,51,43,28,60,72,11,61,82,39,80,48,29,32,41,31,41,28,39,42,25,36,19,65,57,36,51,38,53,15,50,35,50,41,41,71,71,64,52,76,66,64,46,72,68,56,40,49,63,48,29,83,63,44,87,50,73,64,39,42,34,35,37,28,29,40,54,54,49,60,59,68,30,53,49,33,79,51,41,27,70,16,38,55,43,70,36,66,51,30,27,51,69,45,44,71,69,53,51,49,50,53,44,53,56,55,52,64,52,62,86,51,75,40,40,50,65,84,76,42,58,74,89,53,36,71,128,130,82,48,64,87,78,41,82,72,82,87,63,71,58,51,51,17,40,33,36,40,70,30,30,21,48,59,53,14,47,78,68,76,39,61,44,67,57,13,47,56,44,28,54,53,24,48,54,53,46,52,52,51,34,44,73,69,59,26,45,32,40,38,35,56,74,32,44,58,41,36,73,67,33,59,66,69,57,52,51,47,53,51,50,51,52,45,50,44,50,70,66,43,41,66,59,36,41,76,69,29,25,17,47,44,78,43,51,56,62,84,83,50,57,65,70,48,51,51,43,50,53,52,44,27,61,72,11,60,82,39,80,48,31,30,41,31,39,27,39,42,25,36,18,66,56,36,53,39,52,16,51,35,51,41,40,71,72,64,52,76,66,65,47,72,68,57,41,48,63,47,28,83,62,43,87,50,73,62,37,41,34,33,38,28,28,40,54,56,50,60,60,69,29,54,50,32,80,52,40,27,71,17,38,54,44,71,35,65,50,30,27,50,68,46,44,70,68,55,50,50,51,53,45,53,56,56,53,66,53,62,86,50,74,41,40,49,66,86,76,42,59,75,92,53,35,73,129